Protein AF-A0A2T2RHN7-F1 (afdb_monomer_lite)

Sequence (686 aa):
KSFTDGSIGSGTALGAPLGEVAAAGGLAVEGGALVAHDAHRVPLAAGSPGAQRGWSALLAAQHYRLCHWRIGDAVVNYRRFLAVDELAAVRVERPEVFDHVMGLVAGLVAEGVADGLRVDHIDGLAEPGAFCARLRHAVGDGAWLLAEKILTADEAWPQGWPVAGGTGYDFLADALGLFVDPGAEGVFTELAREAHAWPADPSTLAHGAKREVVDTLLAADRDRVARALHRACAGDLAAADVTVDQTRAMVRETIAAVGVYRAYAVPGQPCPPVSARRIDAAVAAAAARVAAVPEGAWRVLAACLRGVVALAEVGAEPERFGQAPATFHERNAQRARHQPAGMLTTSTHDTKRGEDVRLRIAALTEMPRAWADAVRRWGAAHASLVTSTSAGPAPDPATQHLIYQTLVGVWAPRPVCATRESLTHRVGAYLVKATREAGWRTTHAQPDAAFEAGVTGFAAALLADDAFVAELDAIAGRANEVAMVASLAQVVLRSLSPGVPDTYQGCDGWEDSLVDPDNRRPVDLDHAAVELAAAEATDVARLLATRGDGRIKRRVLAQCLRARQAWRACAGADAGYTPLAVSGDWADHVVAFARTAPDGDALVVLAARLPGRIMGADAAHDPGELGPPVGTTWGDTTVAVPEAMRGRQWTDCLGGPGAPAAAHWALCDVLATLPVALLAAKGRTP

pLDDT: mean 87.09, std 13.52, range [24.47, 98.62]

Structure (mmCIF, N/CA/C/O backbone):
data_AF-A0A2T2RHN7-F1
#
_entry.id   AF-A0A2T2RHN7-F1
#
loop_
_atom_site.group_PDB
_atom_site.id
_atom_site.type_symbol
_atom_site.label_atom_id
_atom_site.label_alt_id
_atom_site.label_comp_id
_atom_site.label_asym_id
_atom_site.label_entity_id
_atom_site.label_seq_id
_atom_site.pdbx_PDB_ins_code
_atom_site.Cartn_x
_atom_site.Cartn_y
_atom_site.Cartn_z
_atom_site.occupancy
_atom_site.B_iso_or_equiv
_atom_site.auth_seq_id
_atom_site.auth_comp_id
_atom_site.auth_asym_id
_atom_site.auth_atom_id
_atom_site.pdbx_PDB_model_num
ATOM 1 N N . LYS A 1 1 ? 14.769 -17.541 -4.428 1.00 27.41 1 LYS A N 1
ATOM 2 C CA . LYS A 1 1 ? 16.027 -17.291 -5.174 1.00 27.41 1 LYS A CA 1
ATOM 3 C C . LYS A 1 1 ? 16.385 -15.831 -4.936 1.00 27.41 1 LYS A C 1
ATOM 5 O O . LYS A 1 1 ? 15.621 -14.983 -5.371 1.00 27.41 1 LYS A O 1
ATOM 10 N N . SER A 1 2 ? 17.394 -15.560 -4.107 1.00 24.47 2 SER A N 1
ATOM 11 C CA . SER A 1 2 ? 17.743 -14.205 -3.669 1.00 24.47 2 SER A CA 1
ATOM 12 C C . SER A 1 2 ? 18.554 -13.483 -4.744 1.00 24.47 2 SER A C 1
ATOM 14 O O . SER A 1 2 ? 19.575 -13.990 -5.196 1.00 24.47 2 SER A O 1
ATOM 16 N N . PHE A 1 3 ? 18.078 -12.304 -5.132 1.00 29.97 3 PHE A N 1
ATOM 17 C CA . PHE A 1 3 ? 18.826 -11.287 -5.863 1.00 29.97 3 PHE A CA 1
ATOM 18 C C . PHE A 1 3 ? 19.489 -10.391 -4.808 1.00 29.97 3 PHE A C 1
ATOM 20 O O . PHE A 1 3 ? 18.876 -9.437 -4.337 1.00 29.97 3 PHE A O 1
ATOM 27 N N . THR A 1 4 ? 20.671 -10.767 -4.318 1.00 30.03 4 THR A N 1
ATOM 28 C CA . THR A 1 4 ? 21.354 -10.034 -3.229 1.00 30.03 4 THR A CA 1
ATOM 29 C C . THR A 1 4 ? 22.835 -9.776 -3.480 1.00 30.03 4 THR A C 1
ATOM 31 O O . THR A 1 4 ? 23.476 -9.168 -2.629 1.00 30.03 4 THR A O 1
ATOM 34 N N . ASP A 1 5 ? 23.393 -10.153 -4.629 1.00 24.88 5 ASP A N 1
ATOM 35 C CA . ASP A 1 5 ? 24.669 -9.606 -5.076 1.00 24.88 5 ASP A CA 1
ATOM 36 C C . ASP A 1 5 ? 24.425 -8.589 -6.195 1.00 24.88 5 ASP A C 1
ATOM 38 O O . ASP A 1 5 ? 23.710 -8.819 -7.163 1.00 24.88 5 ASP A O 1
ATOM 42 N N . GLY A 1 6 ? 24.961 -7.384 -6.021 1.00 31.03 6 GLY A N 1
ATOM 43 C CA . GLY A 1 6 ? 24.786 -6.242 -6.918 1.00 31.03 6 GLY A CA 1
ATOM 44 C C . GLY A 1 6 ? 25.475 -6.386 -8.279 1.00 31.03 6 GLY A C 1
ATOM 45 O O . GLY A 1 6 ? 26.016 -5.408 -8.785 1.00 31.03 6 GLY A O 1
ATOM 46 N N . SER A 1 7 ? 25.450 -7.571 -8.886 1.00 27.70 7 SER A N 1
ATOM 47 C CA . SER A 1 7 ? 25.760 -7.802 -10.292 1.00 27.70 7 SER A CA 1
ATOM 48 C C . SER A 1 7 ? 24.491 -8.273 -10.996 1.00 27.70 7 SER A C 1
ATOM 50 O O . SER A 1 7 ? 24.246 -9.469 -11.125 1.00 27.70 7 SER A O 1
ATOM 52 N N . ILE A 1 8 ? 23.672 -7.331 -11.472 1.00 31.48 8 ILE A N 1
ATOM 53 C CA . ILE A 1 8 ? 22.600 -7.645 -12.424 1.00 31.48 8 ILE A CA 1
ATOM 54 C C . ILE A 1 8 ? 23.274 -7.936 -13.772 1.00 31.48 8 ILE A C 1
ATOM 56 O O . ILE A 1 8 ? 23.379 -7.080 -14.646 1.00 31.48 8 ILE A O 1
ATOM 60 N N . GLY A 1 9 ? 23.820 -9.141 -13.908 1.00 31.50 9 GLY A N 1
ATOM 61 C CA . GLY A 1 9 ? 24.042 -9.759 -15.203 1.00 31.50 9 GLY A CA 1
ATOM 62 C C . GLY A 1 9 ? 22.750 -10.464 -15.574 1.00 31.50 9 GLY A C 1
ATOM 63 O O . GLY A 1 9 ? 22.471 -11.525 -15.025 1.00 31.50 9 GLY A O 1
ATOM 64 N N . SER A 1 10 ? 21.968 -9.862 -16.473 1.00 38.91 10 SER A N 1
ATOM 65 C CA . SER A 1 10 ? 20.797 -10.481 -17.106 1.00 38.91 10 SER A CA 1
ATOM 66 C C . SER A 1 10 ? 21.092 -11.953 -17.428 1.00 38.91 10 SER A C 1
ATOM 68 O O . SER A 1 10 ? 21.992 -12.245 -18.214 1.00 38.91 10 SER A O 1
ATOM 70 N N . GLY A 1 11 ? 20.373 -12.896 -16.837 1.00 43.19 11 GLY A N 1
ATOM 71 C CA . GLY A 1 11 ? 20.718 -14.317 -16.746 1.00 43.19 11 GLY A CA 1
ATOM 72 C C . GLY A 1 11 ? 20.673 -15.122 -18.047 1.00 43.19 11 GLY A C 1
ATOM 73 O O . GLY A 1 11 ? 20.657 -16.349 -18.003 1.00 43.19 11 GLY A O 1
ATOM 74 N N . THR A 1 12 ? 20.709 -14.474 -19.208 1.00 52.44 12 THR A N 1
ATOM 75 C CA . THR A 1 12 ? 21.043 -15.094 -20.504 1.00 52.44 12 THR A CA 1
ATOM 76 C C . THR A 1 12 ? 21.894 -14.199 -21.411 1.00 52.44 12 THR A C 1
ATOM 78 O O . THR A 1 12 ? 22.270 -14.612 -22.512 1.00 52.44 12 THR A O 1
ATOM 81 N N . ALA A 1 13 ? 22.221 -12.987 -20.965 1.00 63.62 13 ALA A N 1
ATOM 82 C CA . ALA A 1 13 ? 22.939 -12.000 -21.744 1.00 63.62 13 ALA A CA 1
ATOM 83 C C . ALA A 1 13 ? 24.313 -11.707 -21.131 1.00 63.62 13 ALA A C 1
ATOM 85 O O . ALA A 1 13 ? 24.533 -11.744 -19.926 1.00 63.62 13 ALA A O 1
ATOM 86 N N . LEU A 1 14 ? 25.265 -11.441 -22.012 1.00 77.44 14 LEU A N 1
ATOM 87 C CA . LEU A 1 14 ? 26.664 -11.243 -21.683 1.00 77.44 14 LEU A CA 1
ATOM 88 C C . LEU A 1 14 ? 26.864 -9.876 -21.028 1.00 77.44 14 LEU A C 1
ATOM 90 O O . LEU A 1 14 ? 26.251 -8.899 -21.458 1.00 77.44 14 LEU A O 1
ATOM 94 N N . GLY A 1 15 ? 27.788 -9.791 -20.067 1.00 79.88 15 GLY A N 1
ATOM 95 C CA . GLY A 1 15 ? 28.214 -8.530 -19.442 1.00 79.88 15 GLY A CA 1
ATOM 96 C C . GLY A 1 15 ? 28.966 -7.577 -20.384 1.00 79.88 15 GLY A C 1
ATOM 97 O O . GLY A 1 15 ? 29.094 -6.395 -20.084 1.00 79.88 15 GLY A O 1
ATOM 98 N N . ALA A 1 16 ? 29.428 -8.081 -21.532 1.00 83.19 16 ALA A N 1
ATOM 99 C CA . ALA A 1 16 ? 30.136 -7.330 -22.564 1.00 83.19 16 ALA A CA 1
ATOM 100 C C . ALA A 1 16 ? 29.683 -7.770 -23.972 1.00 83.19 16 ALA A C 1
ATOM 102 O O . ALA A 1 16 ? 29.063 -8.831 -24.126 1.00 83.19 16 ALA A O 1
ATOM 103 N N . PRO A 1 17 ? 29.981 -6.991 -25.027 1.00 87.94 17 PRO A N 1
ATOM 104 C CA . PRO A 1 17 ? 29.770 -7.405 -26.410 1.00 87.94 17 PRO A CA 1
ATOM 105 C C . PRO A 1 17 ? 30.347 -8.793 -26.711 1.00 87.94 17 PRO A C 1
ATOM 107 O O . PRO A 1 17 ? 31.482 -9.103 -26.369 1.00 87.94 17 PRO A O 1
ATOM 110 N N . LEU A 1 18 ? 29.577 -9.628 -27.416 1.00 85.44 18 LEU A N 1
ATOM 111 C CA . LEU A 1 18 ? 29.946 -11.017 -27.736 1.00 85.44 18 LEU A CA 1
ATOM 112 C C . LEU A 1 18 ? 31.325 -11.144 -28.403 1.00 85.44 18 LEU A C 1
ATOM 114 O O . LEU A 1 18 ? 32.057 -12.089 -28.124 1.00 85.44 18 LEU A O 1
ATOM 118 N N . GLY A 1 19 ? 31.683 -10.190 -29.268 1.00 86.56 19 GLY A N 1
ATOM 119 C CA . GLY A 1 19 ? 33.002 -10.150 -29.900 1.00 86.56 19 GLY A CA 1
ATOM 120 C C . GLY A 1 19 ? 34.138 -9.935 -28.897 1.00 86.56 19 GLY A C 1
ATOM 121 O O . GLY A 1 19 ? 35.175 -10.578 -29.015 1.00 86.56 19 GLY A O 1
ATOM 122 N N . GLU A 1 20 ? 33.923 -9.094 -27.884 1.00 88.88 20 GLU A N 1
ATOM 123 C CA . GLU A 1 20 ? 34.889 -8.843 -26.808 1.00 88.88 20 GLU A CA 1
ATOM 124 C C . GLU A 1 20 ? 35.004 -10.051 -25.879 1.00 88.88 20 GLU A C 1
ATOM 126 O O . GLU A 1 20 ? 36.113 -10.475 -25.570 1.00 88.88 20 GLU A O 1
ATOM 131 N N . VAL A 1 21 ? 33.876 -10.673 -25.515 1.00 87.00 21 VAL A N 1
ATOM 132 C CA . VAL A 1 21 ? 33.865 -11.913 -24.719 1.00 87.00 21 VAL A CA 1
ATOM 133 C C . VAL A 1 21 ? 34.645 -13.020 -25.429 1.00 87.00 21 VAL A C 1
ATOM 135 O O . VAL A 1 21 ? 35.481 -13.680 -24.817 1.00 87.00 21 VAL A O 1
ATOM 138 N N . ALA A 1 22 ? 34.418 -13.202 -26.732 1.00 85.75 22 ALA A N 1
ATOM 139 C CA . ALA A 1 22 ? 35.148 -14.184 -27.526 1.00 85.75 22 ALA A CA 1
ATOM 140 C C . ALA A 1 22 ? 36.650 -13.855 -27.619 1.00 85.75 22 ALA A C 1
ATOM 142 O O . ALA A 1 22 ? 37.479 -14.752 -27.477 1.00 85.75 22 ALA A O 1
ATOM 143 N N . ALA A 1 23 ? 37.005 -12.582 -27.834 1.00 87.31 23 ALA A N 1
ATOM 144 C CA . ALA A 1 23 ? 38.395 -12.134 -27.929 1.00 87.31 23 ALA A CA 1
ATOM 145 C C . ALA A 1 23 ? 39.160 -12.276 -26.602 1.00 87.31 23 ALA A C 1
ATOM 147 O O . ALA A 1 23 ? 40.347 -12.589 -26.614 1.00 87.31 23 ALA A O 1
ATOM 148 N N . ALA A 1 24 ? 38.476 -12.104 -25.469 1.00 88.81 24 ALA A N 1
ATOM 149 C CA . ALA A 1 24 ? 39.029 -12.287 -24.130 1.00 88.81 24 ALA A CA 1
ATOM 150 C C . ALA A 1 24 ? 39.136 -13.765 -23.699 1.00 88.81 24 ALA A C 1
ATOM 152 O O . ALA A 1 24 ? 39.533 -14.044 -22.572 1.00 88.81 24 ALA A O 1
ATOM 153 N N . GLY A 1 25 ? 38.770 -14.721 -24.565 1.00 87.44 25 GLY A N 1
ATOM 154 C CA . GLY A 1 25 ? 38.774 -16.149 -24.232 1.00 87.44 25 GLY A CA 1
ATOM 155 C C . GLY A 1 25 ? 37.622 -16.581 -23.320 1.00 87.44 25 GLY A C 1
ATOM 156 O O . GLY A 1 25 ? 37.658 -17.675 -22.771 1.00 87.44 25 GLY A O 1
ATOM 157 N N . GLY A 1 26 ? 36.580 -15.758 -23.175 1.00 87.62 26 GLY A N 1
ATOM 158 C CA . GLY A 1 26 ? 35.429 -16.015 -22.306 1.00 87.62 26 GLY A CA 1
ATOM 159 C C . GLY A 1 26 ? 34.396 -16.997 -22.867 1.00 87.62 26 GLY A C 1
ATOM 160 O O . GLY A 1 26 ? 33.283 -17.045 -22.352 1.00 87.62 26 GLY A O 1
ATOM 161 N N . LEU A 1 27 ? 34.715 -17.746 -23.928 1.00 89.25 27 LEU A N 1
ATOM 162 C CA . LEU A 1 27 ? 33.855 -18.784 -24.503 1.00 89.25 27 LEU A CA 1
ATOM 163 C C . LEU A 1 27 ? 34.572 -20.137 -24.470 1.00 89.25 27 LEU A C 1
ATOM 165 O O . LEU A 1 27 ? 35.712 -20.250 -24.920 1.00 89.25 27 LEU A O 1
ATOM 169 N N . ALA A 1 28 ? 33.877 -21.174 -24.011 1.00 90.12 28 ALA A N 1
ATOM 170 C CA . ALA A 1 28 ? 34.359 -22.550 -23.987 1.00 90.12 28 ALA A CA 1
ATOM 171 C C . ALA A 1 28 ? 33.253 -23.537 -24.391 1.00 90.12 28 ALA A C 1
ATOM 173 O O . ALA A 1 28 ? 32.066 -23.211 -24.378 1.00 90.12 28 ALA A O 1
ATOM 174 N N . VAL A 1 29 ? 33.637 -24.757 -24.776 1.00 90.38 29 VAL A N 1
ATOM 175 C CA . VAL A 1 29 ? 32.699 -25.866 -25.011 1.00 90.38 29 VAL A CA 1
ATOM 176 C C . VAL A 1 29 ? 33.020 -26.992 -24.041 1.00 90.38 29 VAL A C 1
ATOM 178 O O . VAL A 1 29 ? 34.094 -27.584 -24.115 1.00 90.38 29 VAL A O 1
ATOM 181 N N . GLU A 1 30 ? 32.072 -27.314 -23.163 1.00 89.25 30 GLU A N 1
ATOM 182 C CA . GLU A 1 30 ? 32.260 -28.268 -22.070 1.00 89.25 30 GLU A CA 1
ATOM 183 C C . GLU A 1 30 ? 31.053 -29.198 -21.920 1.00 89.25 30 GLU A C 1
ATOM 185 O O . GLU A 1 30 ? 29.922 -28.770 -21.661 1.00 89.25 30 GLU A O 1
ATOM 190 N N . GLY A 1 31 ? 31.280 -30.507 -22.067 1.00 85.25 31 GLY A N 1
ATOM 191 C CA . GLY A 1 31 ? 30.244 -31.524 -21.852 1.00 85.25 31 GLY A CA 1
ATOM 192 C C . GLY A 1 31 ? 28.983 -31.308 -22.700 1.00 85.25 31 GLY A C 1
ATOM 193 O O . GLY A 1 31 ? 27.874 -31.397 -22.175 1.00 85.25 31 GLY A O 1
ATOM 194 N N . GLY A 1 32 ? 29.151 -30.953 -23.981 1.00 87.19 32 GLY A N 1
ATOM 195 C CA . GLY A 1 32 ? 28.043 -30.710 -24.917 1.00 87.19 32 GLY A CA 1
ATOM 196 C C . GLY A 1 32 ? 27.319 -29.369 -24.740 1.00 87.19 32 GLY A C 1
ATOM 197 O O . GLY A 1 32 ? 26.263 -29.168 -25.335 1.00 87.19 32 GLY A O 1
ATOM 198 N N . ALA A 1 33 ? 27.866 -28.454 -23.941 1.00 89.19 33 ALA A N 1
ATOM 199 C CA . ALA A 1 33 ? 27.324 -27.117 -23.734 1.00 89.19 33 ALA A CA 1
ATOM 200 C C . ALA A 1 33 ? 28.343 -26.045 -24.129 1.00 89.19 33 ALA A C 1
ATOM 202 O O . ALA A 1 33 ? 29.550 -26.248 -24.000 1.00 89.19 33 ALA A O 1
ATOM 203 N N . LEU A 1 34 ? 27.845 -24.900 -24.582 1.00 88.69 34 LEU A N 1
ATOM 204 C CA . LEU A 1 34 ? 28.612 -23.665 -24.643 1.00 88.69 34 LEU A CA 1
ATOM 205 C C . LEU A 1 34 ? 28.629 -23.042 -23.241 1.00 88.69 34 LEU A C 1
ATOM 207 O O . LEU A 1 34 ? 27.580 -22.910 -22.606 1.00 88.69 34 LEU A O 1
ATOM 211 N N . VAL A 1 35 ? 29.815 -22.653 -22.788 1.00 87.38 35 VAL A N 1
ATOM 212 C CA . VAL A 1 35 ? 30.050 -21.921 -21.543 1.00 87.38 35 VAL A CA 1
ATOM 213 C C . VAL A 1 35 ? 30.521 -20.519 -21.914 1.00 87.38 35 VAL A C 1
ATOM 215 O O . VAL A 1 35 ? 31.486 -20.378 -22.663 1.00 87.38 35 VAL A O 1
ATOM 218 N N . ALA A 1 36 ? 29.815 -19.491 -21.449 1.00 80.94 36 ALA A N 1
ATOM 219 C CA . ALA A 1 36 ? 30.141 -18.093 -21.719 1.00 80.94 36 ALA A CA 1
ATOM 220 C C . ALA A 1 36 ? 30.376 -17.344 -20.401 1.00 80.94 36 ALA A C 1
ATOM 222 O O . ALA A 1 36 ? 29.414 -16.953 -19.738 1.00 80.94 36 ALA A O 1
ATOM 223 N N . HIS A 1 37 ? 31.655 -17.173 -20.039 1.00 70.81 37 HIS A N 1
ATOM 224 C CA . HIS A 1 37 ? 32.140 -16.744 -18.717 1.00 70.81 37 HIS A CA 1
ATOM 225 C C . HIS A 1 37 ? 31.584 -17.624 -17.563 1.00 70.81 37 HIS A C 1
ATOM 227 O O . HIS A 1 37 ? 30.711 -18.458 -17.790 1.00 70.81 37 HIS A O 1
ATOM 233 N N . ASP A 1 38 ? 32.087 -17.483 -16.332 1.00 57.00 38 ASP A N 1
ATOM 234 C CA . ASP A 1 38 ? 31.909 -18.428 -15.197 1.00 57.00 38 ASP A CA 1
ATOM 235 C C . ASP A 1 38 ? 30.464 -18.812 -14.758 1.00 57.00 38 ASP A C 1
ATOM 237 O O . ASP A 1 38 ? 30.306 -19.525 -13.769 1.00 57.00 38 ASP A O 1
ATOM 241 N N . ALA A 1 39 ? 29.390 -18.391 -15.441 1.00 60.69 39 ALA A N 1
ATOM 242 C CA . ALA A 1 39 ? 28.012 -18.616 -14.982 1.00 60.69 39 ALA A CA 1
ATOM 243 C C . ALA A 1 39 ? 26.983 -19.059 -16.043 1.00 60.69 39 ALA A C 1
ATOM 245 O O . ALA A 1 39 ? 25.929 -19.576 -15.665 1.00 60.69 39 ALA A O 1
ATOM 246 N N . HIS A 1 40 ? 27.237 -18.918 -17.353 1.00 75.75 40 HIS A N 1
ATOM 247 C CA . HIS A 1 40 ? 26.228 -19.263 -18.369 1.00 75.75 40 HIS A CA 1
ATOM 248 C C . HIS A 1 40 ? 26.587 -20.540 -19.118 1.00 75.75 40 HIS A C 1
ATOM 250 O O . HIS A 1 40 ? 27.451 -20.541 -19.994 1.00 75.75 40 HIS A O 1
ATOM 256 N N . ARG A 1 41 ? 25.870 -21.624 -18.808 1.00 87.38 41 ARG A N 1
ATOM 257 C CA . ARG A 1 41 ? 25.989 -22.919 -19.485 1.00 87.38 41 ARG A CA 1
ATOM 258 C C . ARG A 1 41 ? 24.724 -23.210 -20.284 1.00 87.38 41 ARG A C 1
ATOM 260 O O . ARG A 1 41 ? 23.668 -23.454 -19.705 1.00 87.38 41 ARG A O 1
ATOM 267 N N . VAL A 1 42 ? 24.834 -23.210 -21.610 1.00 87.69 42 VAL A N 1
ATOM 268 C CA . VAL A 1 42 ? 23.704 -23.411 -22.533 1.00 87.69 42 VAL A CA 1
ATOM 269 C C . VAL A 1 42 ? 23.969 -24.589 -23.478 1.00 87.69 42 VAL A C 1
ATOM 271 O O . VAL A 1 42 ? 25.093 -24.753 -23.956 1.00 87.69 42 VAL A O 1
ATOM 274 N N . PRO A 1 43 ? 22.978 -25.466 -23.722 1.00 91.00 43 PRO A N 1
ATOM 275 C CA . PRO A 1 43 ? 23.187 -26.701 -24.478 1.00 91.00 43 PRO A CA 1
ATOM 276 C C . PRO A 1 43 ? 23.475 -26.413 -25.951 1.00 91.00 43 PRO A C 1
ATOM 278 O O . PRO A 1 43 ? 22.827 -25.555 -26.542 1.00 91.00 43 PRO A O 1
ATOM 281 N N . LEU A 1 44 ? 24.386 -27.168 -26.566 1.00 91.75 44 LEU A N 1
ATOM 282 C CA . LEU A 1 44 ? 24.601 -27.079 -28.009 1.00 91.75 44 LEU A CA 1
ATOM 283 C C . LEU A 1 44 ? 23.467 -27.759 -28.782 1.00 91.75 44 LEU A C 1
ATOM 285 O O . LEU A 1 44 ? 23.025 -28.854 -28.430 1.00 91.75 44 LEU A O 1
ATOM 289 N N . ALA A 1 45 ? 23.039 -27.141 -29.882 1.00 91.94 45 ALA A N 1
ATOM 290 C CA . ALA A 1 45 ? 22.121 -27.762 -30.827 1.00 91.94 45 ALA A CA 1
ATOM 291 C C . ALA A 1 45 ? 22.730 -29.050 -31.412 1.00 91.94 45 ALA A C 1
ATOM 293 O O . ALA A 1 45 ? 23.939 -29.128 -31.670 1.00 91.94 45 ALA A O 1
ATOM 294 N N . ALA A 1 46 ? 21.899 -30.065 -31.651 1.00 91.44 46 ALA A N 1
ATOM 295 C CA . ALA A 1 46 ? 22.350 -31.310 -32.264 1.00 91.44 46 ALA A CA 1
ATOM 296 C C . ALA A 1 46 ? 22.984 -31.035 -33.641 1.00 91.44 46 ALA A C 1
ATOM 298 O O . ALA A 1 46 ? 22.421 -30.311 -34.459 1.00 91.44 46 ALA A O 1
ATOM 299 N N . GLY A 1 47 ? 24.166 -31.602 -33.896 1.00 89.81 47 GLY A N 1
ATOM 300 C CA . GLY A 1 47 ? 24.903 -31.373 -35.146 1.00 89.81 47 GLY A CA 1
ATOM 301 C C . GLY A 1 47 ? 25.663 -30.042 -35.219 1.00 89.81 47 GLY A C 1
ATOM 302 O O . GLY A 1 47 ? 26.164 -29.699 -36.290 1.00 89.81 47 GLY A O 1
ATOM 303 N N . SER A 1 48 ? 25.782 -29.305 -34.108 1.00 90.88 48 SER A N 1
ATOM 304 C CA . SER A 1 48 ? 26.593 -28.084 -34.043 1.00 90.88 48 SER A CA 1
ATOM 305 C C . SER A 1 48 ? 28.029 -28.326 -34.534 1.00 90.88 48 SER A C 1
ATOM 307 O O . SER A 1 48 ? 28.653 -29.317 -34.139 1.00 90.88 48 SER A O 1
ATOM 309 N N . PRO A 1 49 ? 28.596 -27.433 -35.368 1.00 89.06 49 PRO A N 1
ATOM 310 C CA . PRO A 1 49 ? 29.992 -27.543 -35.770 1.00 89.06 49 PRO A CA 1
ATOM 311 C C . PRO A 1 49 ? 30.884 -27.332 -34.546 1.00 89.06 49 PRO A C 1
ATOM 313 O O . PRO A 1 49 ? 30.598 -26.475 -33.722 1.00 89.06 49 PRO A O 1
ATOM 316 N N . GLY A 1 50 ? 31.981 -28.077 -34.416 1.00 84.88 50 GLY A N 1
ATOM 317 C CA . GLY A 1 50 ? 32.888 -27.863 -33.285 1.00 84.88 50 GLY A CA 1
ATOM 318 C C . GLY A 1 50 ? 33.518 -26.461 -33.295 1.00 84.88 50 GLY A C 1
ATOM 319 O O . GLY A 1 50 ? 33.723 -25.877 -34.364 1.00 84.88 50 GLY A O 1
ATOM 320 N N . ALA A 1 51 ? 33.859 -25.940 -32.110 1.00 79.38 51 ALA A N 1
ATOM 321 C CA . ALA A 1 51 ? 34.415 -24.593 -31.922 1.00 79.38 51 ALA A CA 1
ATOM 322 C C . ALA A 1 51 ? 35.692 -24.325 -32.745 1.00 79.38 51 ALA A C 1
ATOM 324 O O . ALA A 1 51 ? 35.958 -23.185 -33.117 1.00 79.38 51 ALA A O 1
ATOM 325 N N . GLN A 1 52 ? 36.435 -25.371 -33.126 1.00 81.44 52 GLN A N 1
ATOM 326 C CA . GLN A 1 52 ? 37.586 -25.297 -34.033 1.00 81.44 52 GLN A CA 1
ATOM 327 C C . GLN A 1 52 ? 37.253 -24.749 -35.431 1.00 81.44 52 GLN A C 1
ATOM 329 O O . GLN A 1 52 ? 38.147 -24.299 -36.140 1.00 81.44 52 GLN A O 1
ATOM 334 N N . ARG A 1 53 ? 35.978 -24.778 -35.849 1.00 80.81 53 ARG A N 1
ATOM 335 C CA . ARG A 1 53 ? 35.505 -24.136 -37.091 1.00 80.81 53 ARG A CA 1
ATOM 336 C C . ARG A 1 53 ? 35.213 -22.638 -36.920 1.00 80.81 53 ARG A C 1
ATOM 338 O O . ARG A 1 53 ? 34.789 -21.992 -37.874 1.00 80.81 53 ARG A O 1
ATOM 345 N N . GLY A 1 54 ? 35.454 -22.095 -35.728 1.00 88.25 54 GLY A N 1
ATOM 346 C CA . GLY A 1 54 ? 35.258 -20.697 -35.365 1.00 88.25 54 GLY A CA 1
ATOM 347 C C . GLY A 1 54 ? 33.962 -20.455 -34.591 1.00 88.25 54 GLY A C 1
ATOM 348 O O . GLY A 1 54 ? 32.918 -21.049 -34.876 1.00 88.25 54 GLY A O 1
ATOM 349 N N . TRP A 1 55 ? 34.022 -19.519 -33.637 1.00 89.19 55 TRP A N 1
ATOM 350 C CA . TRP A 1 55 ? 32.886 -19.147 -32.786 1.00 89.19 55 TRP A CA 1
ATOM 351 C C . TRP A 1 55 ? 31.667 -18.695 -33.585 1.00 89.19 55 TRP A C 1
ATOM 353 O O . TRP A 1 55 ? 30.556 -19.103 -33.266 1.00 89.19 55 TRP A O 1
ATOM 363 N N . SER A 1 56 ? 31.854 -17.928 -34.661 1.00 89.25 56 SER A N 1
ATOM 364 C CA . SER A 1 56 ? 30.745 -17.450 -35.494 1.00 89.25 56 SER A CA 1
ATOM 365 C C . SER A 1 56 ? 29.927 -18.593 -36.102 1.00 89.25 56 SER A C 1
ATOM 367 O O . SER A 1 56 ? 28.702 -18.532 -36.096 1.00 89.25 56 SER A O 1
ATOM 369 N N . ALA A 1 57 ? 30.588 -19.649 -36.590 1.00 90.25 57 ALA A N 1
ATOM 370 C CA . ALA A 1 57 ? 29.910 -20.800 -37.185 1.00 90.25 57 ALA A CA 1
ATOM 371 C C . ALA A 1 57 ? 29.174 -21.635 -36.128 1.00 90.25 57 ALA A C 1
ATOM 373 O O . ALA A 1 57 ? 28.048 -22.067 -36.364 1.00 90.25 57 ALA A O 1
ATOM 374 N N . LEU A 1 58 ? 29.791 -21.833 -34.956 1.00 91.06 58 LEU A N 1
ATOM 375 C CA . LEU A 1 58 ? 29.152 -22.516 -33.832 1.00 91.06 58 LEU A CA 1
ATOM 376 C C . LEU A 1 58 ? 27.922 -21.744 -33.345 1.00 91.06 58 LEU A C 1
ATOM 378 O O . LEU A 1 58 ? 26.845 -22.322 -33.247 1.00 91.06 58 LEU A O 1
ATOM 382 N N . LEU A 1 59 ? 28.062 -20.445 -33.078 1.00 89.00 59 LEU A N 1
ATOM 383 C CA . LEU A 1 59 ? 26.995 -19.599 -32.537 1.00 89.00 59 LEU A CA 1
ATOM 384 C C . LEU A 1 59 ? 25.831 -19.431 -33.523 1.00 89.00 59 LEU A C 1
ATOM 386 O O . LEU A 1 59 ? 24.679 -19.456 -33.103 1.00 89.00 59 LEU A O 1
ATOM 390 N N . ALA A 1 60 ? 26.106 -19.331 -34.828 1.00 89.56 60 ALA A N 1
ATOM 391 C CA . ALA A 1 60 ? 25.066 -19.259 -35.858 1.00 89.56 60 ALA A CA 1
ATOM 392 C C . ALA A 1 60 ? 24.246 -20.556 -35.999 1.00 89.56 60 ALA A C 1
ATOM 394 O O . ALA A 1 60 ? 23.133 -20.514 -36.518 1.00 89.56 60 ALA A O 1
ATOM 395 N N . ALA A 1 61 ? 24.776 -21.696 -35.547 1.00 91.69 61 ALA A N 1
ATOM 396 C CA . ALA A 1 61 ? 24.077 -22.980 -35.572 1.00 91.69 61 ALA A CA 1
ATOM 397 C C . ALA A 1 61 ? 23.149 -23.201 -34.361 1.00 91.69 61 ALA A C 1
ATOM 399 O O . ALA A 1 61 ? 22.451 -24.213 -34.309 1.00 91.69 61 ALA A O 1
ATOM 400 N N . GLN A 1 62 ? 23.147 -22.296 -33.377 1.00 91.00 62 GLN A N 1
ATOM 401 C CA . GLN A 1 62 ? 22.366 -22.461 -32.152 1.00 91.00 62 GLN A CA 1
ATOM 402 C C . GLN A 1 62 ? 20.916 -21.993 -32.316 1.00 91.00 62 GLN A C 1
ATOM 404 O O . GLN A 1 62 ? 20.611 -21.081 -33.081 1.00 91.00 62 GLN A O 1
ATOM 409 N N . HIS A 1 63 ? 20.011 -22.594 -31.539 1.00 91.31 63 HIS A N 1
ATOM 410 C CA . HIS A 1 63 ? 18.607 -22.163 -31.452 1.00 91.31 63 HIS A CA 1
ATOM 411 C C . HIS A 1 63 ? 18.405 -20.921 -30.569 1.00 91.31 63 HIS A C 1
ATOM 413 O O . HIS A 1 63 ? 17.312 -20.359 -30.528 1.00 91.31 63 HIS A O 1
ATOM 419 N N . TYR A 1 64 ? 19.449 -20.503 -29.857 1.00 88.56 64 TYR A N 1
ATOM 420 C CA . TYR A 1 64 ? 19.493 -19.302 -29.035 1.00 88.56 64 TYR A CA 1
ATOM 421 C C . TYR A 1 64 ? 20.536 -18.334 -29.591 1.00 88.56 64 TYR A C 1
ATOM 423 O O . TYR A 1 64 ? 21.452 -18.720 -30.317 1.00 88.56 64 TYR A O 1
ATOM 431 N N . ARG A 1 65 ? 20.425 -17.066 -29.201 1.00 86.75 65 ARG A N 1
ATOM 432 C CA . ARG A 1 65 ? 21.421 -16.041 -29.502 1.00 86.75 65 ARG A CA 1
ATOM 433 C C . ARG A 1 65 ? 21.916 -15.441 -28.197 1.00 86.75 65 ARG A C 1
ATOM 435 O O . ARG A 1 65 ? 21.135 -14.823 -27.486 1.00 86.75 65 ARG A O 1
ATOM 442 N N . LEU A 1 66 ? 23.213 -15.573 -27.931 1.00 85.12 66 LEU A N 1
ATOM 443 C CA . LEU A 1 66 ? 23.856 -14.787 -26.883 1.00 85.12 66 LEU A CA 1
ATOM 444 C C . LEU A 1 66 ? 24.017 -13.346 -27.369 1.00 85.12 66 LEU A C 1
ATOM 446 O O . LEU A 1 66 ? 24.467 -13.097 -28.492 1.00 85.12 66 LEU A O 1
ATOM 450 N N . CYS A 1 67 ? 23.653 -12.394 -26.525 1.00 83.44 67 CYS A N 1
ATOM 451 C CA . CYS A 1 67 ? 23.808 -10.975 -26.801 1.00 83.44 67 CYS A CA 1
ATOM 452 C C . CYS A 1 67 ? 24.299 -10.235 -25.565 1.00 83.44 67 CYS A C 1
ATOM 454 O O . CYS A 1 67 ? 24.152 -10.719 -24.451 1.00 83.44 67 CYS A O 1
ATOM 456 N N . HIS A 1 68 ? 24.879 -9.056 -25.771 1.00 85.62 68 HIS A N 1
ATOM 457 C CA . HIS A 1 68 ? 25.159 -8.125 -24.683 1.00 85.62 68 HIS A CA 1
ATOM 458 C C . HIS A 1 68 ? 23.840 -7.662 -24.061 1.00 85.62 68 HIS A C 1
ATOM 460 O O . HIS A 1 68 ? 22.908 -7.327 -24.795 1.00 85.62 68 HIS A O 1
ATOM 466 N N . TRP A 1 69 ? 23.772 -7.612 -22.734 1.00 80.38 69 TRP A N 1
ATOM 467 C CA . TRP A 1 69 ? 22.550 -7.263 -22.006 1.00 80.38 69 TRP A CA 1
ATOM 468 C C . TRP A 1 69 ? 21.940 -5.921 -22.435 1.00 80.38 69 TRP A C 1
ATOM 470 O O . TRP A 1 69 ? 20.727 -5.812 -22.568 1.00 80.38 69 TRP A O 1
ATOM 480 N N . ARG A 1 70 ? 22.765 -4.932 -22.811 1.00 79.75 70 ARG A N 1
ATOM 481 C CA . ARG A 1 70 ? 22.285 -3.614 -23.271 1.00 79.75 70 ARG A CA 1
ATOM 482 C C . ARG A 1 70 ? 21.473 -3.629 -24.566 1.00 79.75 70 ARG A C 1
ATOM 484 O O . ARG A 1 70 ? 20.842 -2.628 -24.883 1.00 79.75 70 ARG A O 1
ATOM 491 N N . ILE A 1 71 ? 21.521 -4.711 -25.345 1.00 81.69 71 ILE A N 1
ATOM 492 C CA . ILE A 1 71 ? 20.650 -4.865 -26.519 1.00 81.69 71 ILE A CA 1
ATOM 493 C C . ILE A 1 71 ? 19.464 -5.800 -26.254 1.00 81.69 71 ILE A C 1
ATOM 495 O O . ILE A 1 71 ? 18.632 -5.952 -27.146 1.00 81.69 71 ILE A O 1
ATOM 499 N N . GLY A 1 72 ? 19.379 -6.403 -25.061 1.00 78.44 72 GLY A N 1
ATOM 500 C CA . GLY A 1 72 ? 18.369 -7.391 -24.667 1.00 78.44 72 GLY A CA 1
ATOM 501 C C . GLY A 1 72 ? 16.944 -6.892 -24.886 1.00 78.44 72 GLY A C 1
ATOM 502 O O . GLY A 1 72 ? 16.206 -7.499 -25.662 1.00 78.44 72 GLY A O 1
ATOM 503 N N . ASP A 1 73 ? 16.608 -5.722 -24.339 1.00 79.88 73 ASP A N 1
ATOM 504 C CA . ASP A 1 73 ? 15.267 -5.119 -24.444 1.00 79.88 73 ASP A CA 1
ATOM 505 C C . ASP A 1 73 ? 14.809 -4.843 -25.884 1.00 79.88 73 ASP A C 1
ATOM 507 O O . ASP A 1 73 ? 13.611 -4.780 -26.165 1.00 79.88 73 ASP A O 1
ATOM 511 N N . ALA A 1 74 ? 15.751 -4.711 -26.823 1.00 80.31 74 ALA A N 1
ATOM 512 C CA . ALA A 1 74 ? 15.463 -4.477 -28.235 1.00 80.31 74 ALA A CA 1
ATOM 513 C C . ALA A 1 74 ? 15.345 -5.770 -29.063 1.00 80.31 74 ALA A C 1
ATOM 515 O O . ALA A 1 74 ? 14.751 -5.750 -30.144 1.00 80.31 74 ALA A O 1
ATOM 516 N N . VAL A 1 75 ? 15.928 -6.884 -28.602 1.00 82.19 75 VAL A N 1
ATOM 517 C CA . VAL A 1 75 ? 16.078 -8.118 -29.404 1.00 82.19 75 VAL A CA 1
ATOM 518 C C . VAL A 1 75 ? 15.456 -9.362 -28.778 1.00 82.19 75 VAL A C 1
ATOM 520 O O . VAL A 1 75 ? 15.366 -10.387 -29.460 1.00 82.19 75 VAL A O 1
ATOM 523 N N . VAL A 1 76 ? 15.022 -9.295 -27.518 1.00 85.31 76 VAL A N 1
ATOM 524 C CA . VAL A 1 76 ? 14.333 -10.395 -26.841 1.00 85.31 76 VAL A CA 1
ATOM 525 C C . VAL A 1 76 ? 13.106 -10.835 -27.644 1.00 85.31 76 VAL A C 1
ATOM 527 O O . VAL A 1 76 ? 12.339 -10.028 -28.169 1.00 85.31 76 VAL A O 1
ATOM 530 N N . ASN A 1 77 ? 12.937 -12.148 -27.796 1.00 84.88 77 ASN A N 1
ATOM 531 C CA . ASN A 1 77 ? 11.896 -12.731 -28.647 1.00 84.88 77 ASN A CA 1
ATOM 532 C C . ASN A 1 77 ? 10.940 -13.676 -27.903 1.00 84.88 77 ASN A C 1
ATOM 534 O O . ASN A 1 77 ? 10.052 -14.258 -28.527 1.00 84.88 77 ASN A O 1
ATOM 538 N N . TYR A 1 78 ? 11.073 -13.790 -26.583 1.00 83.38 78 TYR A N 1
ATOM 539 C CA . TYR A 1 78 ? 10.112 -14.443 -25.698 1.00 83.38 78 TYR A CA 1
ATOM 540 C C . TYR A 1 78 ? 9.422 -13.398 -24.814 1.00 83.38 78 TYR A C 1
ATOM 542 O O . TYR A 1 78 ? 9.899 -12.278 -24.663 1.00 83.38 78 TYR A O 1
ATOM 550 N N . ARG A 1 79 ? 8.245 -13.733 -24.278 1.00 83.56 79 ARG A N 1
ATOM 551 C CA . ARG A 1 79 ? 7.547 -12.867 -23.318 1.00 83.56 79 ARG A CA 1
ATOM 552 C C . ARG A 1 79 ? 8.195 -13.032 -21.943 1.00 83.56 79 ARG A C 1
ATOM 554 O O . ARG A 1 79 ? 8.378 -14.169 -21.513 1.00 83.56 79 ARG A O 1
ATOM 561 N N . ARG A 1 80 ? 8.502 -11.921 -21.279 1.00 85.25 80 ARG A N 1
ATOM 562 C CA . ARG A 1 80 ? 9.096 -11.869 -19.935 1.00 85.25 80 ARG A CA 1
ATOM 563 C C . ARG A 1 80 ? 8.043 -11.545 -18.872 1.00 85.25 80 ARG A C 1
ATOM 565 O O . ARG A 1 80 ? 6.934 -11.127 -19.209 1.00 85.25 80 ARG A O 1
ATOM 572 N N . PHE A 1 81 ? 8.395 -11.732 -17.604 1.00 84.50 81 PHE A N 1
ATOM 573 C CA . PHE A 1 81 ? 7.755 -11.027 -16.494 1.00 84.50 81 PHE A CA 1
ATOM 574 C C . PHE A 1 81 ? 8.367 -9.623 -16.399 1.00 84.50 81 PHE A C 1
ATOM 576 O O . PHE A 1 81 ? 9.563 -9.493 -16.134 1.00 84.50 81 PHE A O 1
ATOM 583 N N . LEU A 1 82 ? 7.566 -8.584 -16.661 1.00 85.12 82 LEU A N 1
ATOM 584 C CA . LEU A 1 82 ? 8.046 -7.202 -16.812 1.00 85.12 82 LEU A CA 1
ATOM 585 C C . LEU A 1 82 ? 9.242 -7.140 -17.791 1.00 85.12 82 LEU A C 1
ATOM 587 O O . LEU A 1 82 ? 9.151 -7.655 -18.907 1.00 85.12 82 LEU A O 1
ATOM 591 N N . ALA A 1 83 ? 10.363 -6.555 -17.363 1.00 79.94 83 ALA A N 1
ATOM 592 C CA . ALA A 1 83 ? 11.626 -6.495 -18.100 1.00 79.94 83 ALA A CA 1
ATOM 593 C C . ALA A 1 83 ? 12.716 -7.421 -17.510 1.00 79.94 83 ALA A C 1
ATOM 595 O O . ALA A 1 83 ? 13.903 -7.162 -17.674 1.00 79.94 83 ALA A O 1
ATOM 596 N N . VAL A 1 84 ? 12.329 -8.492 -16.802 1.00 82.31 84 VAL A N 1
ATOM 597 C CA . VAL A 1 84 ? 13.268 -9.436 -16.170 1.00 82.31 84 VAL A CA 1
ATOM 598 C C . VAL A 1 84 ? 13.598 -10.578 -17.136 1.00 82.31 84 VAL A C 1
ATOM 600 O O . VAL A 1 84 ? 12.771 -11.462 -17.378 1.00 82.31 84 VAL A O 1
ATOM 603 N N . ASP A 1 85 ? 14.809 -10.567 -17.695 1.00 80.38 85 ASP A N 1
ATOM 604 C CA . ASP A 1 85 ? 15.262 -11.533 -18.711 1.00 80.38 85 ASP A CA 1
ATOM 605 C C . ASP A 1 85 ? 15.299 -12.983 -18.195 1.00 80.38 85 ASP A C 1
ATOM 607 O O . ASP A 1 85 ? 15.121 -13.939 -18.944 1.00 80.38 85 ASP A O 1
ATOM 611 N N . GLU A 1 86 ? 15.481 -13.191 -16.897 1.00 81.00 86 GLU A N 1
ATOM 612 C CA . GLU A 1 86 ? 15.554 -14.519 -16.283 1.00 81.00 86 GLU A CA 1
ATOM 613 C C . GLU A 1 86 ? 14.188 -15.196 -16.130 1.00 81.00 86 GLU A C 1
ATOM 615 O O . GLU A 1 86 ? 14.116 -16.387 -15.812 1.00 81.00 86 GLU A O 1
ATOM 620 N N . LEU A 1 87 ? 13.096 -14.457 -16.342 1.00 87.50 87 LEU A N 1
ATOM 621 C CA . LEU A 1 87 ? 11.730 -14.910 -16.099 1.00 87.50 87 LEU A CA 1
ATOM 622 C C . LEU A 1 87 ? 10.945 -15.012 -17.410 1.00 87.50 87 LEU A C 1
ATOM 624 O O . LEU A 1 87 ? 10.160 -14.135 -17.770 1.00 87.50 87 LEU A O 1
ATOM 628 N N . ALA A 1 88 ? 11.129 -16.125 -18.123 1.00 89.00 88 ALA A N 1
ATOM 629 C CA . ALA A 1 88 ? 10.354 -16.441 -19.320 1.00 89.00 88 ALA A CA 1
ATOM 630 C C . ALA A 1 88 ? 8.910 -16.855 -18.973 1.00 89.00 88 ALA A C 1
ATOM 632 O O . ALA A 1 88 ? 8.675 -17.765 -18.177 1.00 89.00 88 ALA A O 1
ATOM 633 N N . ALA A 1 89 ? 7.929 -16.214 -19.610 1.00 87.12 89 ALA A N 1
ATOM 634 C CA . ALA A 1 89 ? 6.516 -16.480 -19.375 1.00 87.12 89 ALA A CA 1
ATOM 635 C C . ALA A 1 89 ? 6.092 -17.866 -19.890 1.00 87.12 89 ALA A C 1
ATOM 637 O O . ALA A 1 89 ? 6.427 -18.274 -21.004 1.00 87.12 89 ALA A O 1
ATOM 638 N N . VAL A 1 90 ? 5.254 -18.547 -19.109 1.00 92.56 90 VAL A N 1
ATOM 639 C CA . VAL A 1 90 ? 4.701 -19.865 -19.446 1.00 92.56 90 VAL A CA 1
ATOM 640 C C . VAL A 1 90 ? 3.316 -19.721 -20.084 1.00 92.56 90 VAL A C 1
ATOM 642 O O . VAL A 1 90 ? 2.516 -18.865 -19.703 1.00 92.56 90 VAL A O 1
ATOM 645 N N . ARG A 1 91 ? 3.023 -20.567 -21.077 1.00 89.44 91 ARG A N 1
ATOM 646 C CA . ARG A 1 91 ? 1.749 -20.590 -21.814 1.00 89.44 91 ARG A CA 1
ATOM 647 C C . ARG A 1 91 ? 0.682 -21.440 -21.116 1.00 89.44 91 ARG A C 1
ATOM 649 O O . ARG A 1 91 ? 0.231 -22.447 -21.661 1.00 89.44 91 ARG A O 1
ATOM 656 N N . VAL A 1 92 ? 0.319 -21.058 -19.892 1.00 93.00 92 VAL A N 1
ATOM 657 C CA . VAL A 1 92 ? -0.651 -21.788 -19.048 1.00 93.00 92 VAL A CA 1
ATOM 658 C C . VAL A 1 92 ? -2.085 -21.779 -19.595 1.00 93.00 92 VAL A C 1
ATOM 660 O O . VAL A 1 92 ? -2.942 -22.488 -19.080 1.00 93.00 92 VAL A O 1
ATOM 663 N N . GLU A 1 93 ? -2.375 -21.031 -20.664 1.00 88.00 93 GLU A N 1
ATOM 664 C CA . GLU A 1 93 ? -3.646 -21.146 -21.387 1.00 88.00 93 GLU A CA 1
ATOM 665 C C . GLU A 1 93 ? -3.810 -22.517 -22.080 1.00 88.00 93 GLU A C 1
ATOM 667 O O . GLU A 1 93 ? -4.934 -22.992 -22.287 1.00 88.00 93 GLU A O 1
ATOM 672 N N . ARG A 1 94 ? -2.696 -23.200 -22.385 1.00 93.81 94 ARG A N 1
ATOM 673 C CA . ARG A 1 94 ? -2.686 -24.562 -22.938 1.00 93.81 94 ARG A CA 1
ATOM 674 C C . ARG A 1 94 ? -2.983 -25.589 -21.833 1.00 93.81 94 ARG A C 1
ATOM 676 O O . ARG A 1 94 ? -2.240 -25.603 -20.850 1.00 93.81 94 ARG A O 1
ATOM 683 N N . PRO A 1 95 ? -4.024 -26.436 -21.963 1.00 94.81 95 PRO A N 1
ATOM 684 C CA . PRO A 1 95 ? -4.413 -27.393 -20.919 1.00 94.81 95 PRO A CA 1
ATOM 685 C C . PRO A 1 95 ? -3.265 -28.270 -20.408 1.00 94.81 95 PRO A C 1
ATOM 687 O O . PRO A 1 95 ? -3.022 -28.325 -19.213 1.00 94.81 95 PRO A O 1
ATOM 690 N N . GLU A 1 96 ? -2.471 -28.845 -21.304 1.00 97.19 96 GLU A N 1
ATOM 691 C CA . GLU A 1 96 ? -1.350 -29.720 -20.962 1.00 97.19 96 GLU A CA 1
ATOM 692 C C . GLU A 1 96 ? -0.228 -29.005 -20.191 1.00 97.19 96 GLU A C 1
ATOM 694 O O . GLU A 1 96 ? 0.472 -29.615 -19.385 1.00 97.19 96 GLU A O 1
ATOM 699 N N . VAL A 1 97 ? -0.056 -27.699 -20.422 1.00 97.31 97 VAL A N 1
ATOM 700 C CA . VAL A 1 97 ? 0.907 -26.877 -19.680 1.00 97.31 97 VAL A CA 1
ATOM 701 C C . VAL A 1 97 ? 0.343 -26.539 -18.305 1.00 97.31 97 VAL A C 1
ATOM 703 O O . VAL A 1 97 ? 1.070 -26.611 -17.319 1.00 97.31 97 VAL A O 1
ATOM 706 N N . PHE A 1 98 ? -0.946 -26.197 -18.235 1.00 97.62 98 PHE A N 1
ATOM 707 C CA . PHE A 1 98 ? -1.642 -25.964 -16.973 1.00 97.62 98 PHE A CA 1
ATOM 708 C C . PHE A 1 98 ? -1.566 -27.193 -16.065 1.00 97.62 98 PHE A C 1
ATOM 710 O O . PHE A 1 98 ? -1.121 -27.065 -14.930 1.00 97.62 98 PHE A O 1
ATOM 717 N N . ASP A 1 99 ? -1.924 -28.374 -16.572 1.00 96.62 99 ASP A N 1
ATOM 718 C CA . ASP A 1 99 ? -1.942 -29.617 -15.795 1.00 96.62 99 ASP A CA 1
ATOM 719 C C . ASP A 1 99 ? -0.550 -29.955 -15.248 1.00 96.62 99 ASP A C 1
ATOM 721 O O . ASP A 1 99 ? -0.405 -30.345 -14.090 1.00 96.62 99 ASP A O 1
ATOM 725 N N . HIS A 1 100 ? 0.498 -29.742 -16.050 1.00 97.12 100 HIS A N 1
ATOM 726 C CA . HIS A 1 100 ? 1.876 -29.960 -15.616 1.00 97.12 100 HIS A CA 1
ATOM 727 C C . HIS A 1 100 ? 2.317 -28.972 -14.527 1.00 97.12 100 HIS A C 1
ATOM 729 O O . HIS A 1 100 ? 2.914 -29.378 -13.532 1.00 97.12 100 HIS A O 1
ATOM 735 N N . VAL A 1 101 ? 2.029 -27.678 -14.705 1.00 95.19 101 VAL A N 1
ATOM 736 C CA . VAL A 1 101 ? 2.447 -26.621 -13.768 1.00 95.19 101 VAL A CA 1
ATOM 737 C C . VAL A 1 101 ? 1.642 -26.677 -12.467 1.00 95.19 101 VAL A C 1
ATOM 739 O O . VAL A 1 101 ? 2.207 -26.498 -11.390 1.00 95.19 101 VAL A O 1
ATOM 742 N N . MET A 1 102 ? 0.337 -26.942 -12.550 1.00 96.31 102 MET A N 1
ATOM 743 C CA . MET A 1 102 ? -0.577 -26.895 -11.409 1.00 96.31 102 MET A CA 1
ATOM 744 C C . MET A 1 102 ? -0.783 -28.244 -10.723 1.00 96.31 102 MET A C 1
ATOM 746 O O . MET A 1 102 ? -1.280 -28.251 -9.602 1.00 96.31 102 MET A O 1
ATOM 750 N N . GLY A 1 103 ? -0.387 -29.367 -11.331 1.00 96.00 103 GLY A N 1
ATOM 751 C CA . GLY A 1 103 ? -0.650 -30.707 -10.796 1.00 96.00 103 GLY A CA 1
ATOM 752 C C . GLY A 1 103 ? -0.142 -30.916 -9.367 1.00 96.00 103 GLY A C 1
ATOM 753 O O . GLY A 1 103 ? -0.893 -31.388 -8.517 1.00 96.00 103 GLY A O 1
ATOM 754 N N . LEU A 1 104 ? 1.094 -30.495 -9.068 1.00 96.50 104 LEU A N 1
ATOM 755 C CA . LEU A 1 104 ? 1.638 -30.562 -7.704 1.00 96.50 104 LEU A CA 1
ATOM 756 C C . LEU A 1 104 ? 0.850 -29.667 -6.738 1.00 96.50 104 LEU A C 1
ATOM 758 O O . LEU A 1 104 ? 0.477 -30.106 -5.657 1.00 96.50 104 LEU A O 1
ATOM 762 N N . VAL A 1 105 ? 0.587 -28.419 -7.128 1.00 95.50 105 VAL A N 1
ATOM 763 C CA . VAL A 1 105 ? -0.105 -27.435 -6.280 1.00 95.50 105 VAL A CA 1
ATOM 764 C C . VAL A 1 105 ? -1.531 -27.889 -5.964 1.00 95.50 105 VAL A C 1
ATOM 766 O O . VAL A 1 105 ? -1.962 -27.807 -4.818 1.00 95.50 105 VAL A O 1
ATOM 769 N N . ALA A 1 106 ? -2.247 -28.413 -6.958 1.00 95.44 106 ALA A N 1
ATOM 770 C CA . ALA A 1 106 ? -3.574 -28.985 -6.771 1.00 95.44 106 ALA A CA 1
ATOM 771 C C . ALA A 1 106 ? -3.534 -30.238 -5.883 1.00 95.44 106 ALA A C 1
ATOM 773 O O . ALA A 1 106 ? -4.391 -30.387 -5.016 1.00 95.44 106 ALA A O 1
ATOM 774 N N . GLY A 1 107 ? -2.511 -31.087 -6.039 1.00 96.69 107 GLY A N 1
ATOM 775 C CA . GLY A 1 107 ? -2.266 -32.230 -5.156 1.00 96.69 107 GLY A CA 1
ATOM 776 C C . GLY A 1 107 ? -2.109 -31.819 -3.690 1.00 96.69 107 GLY A C 1
ATOM 777 O O . GLY A 1 107 ? -2.774 -32.384 -2.830 1.00 96.69 107 GLY A O 1
ATOM 778 N N . LEU A 1 108 ? -1.331 -30.767 -3.409 1.00 97.12 108 LEU A N 1
ATOM 779 C CA . LEU A 1 108 ? -1.150 -30.248 -2.046 1.00 97.12 108 LEU A CA 1
ATOM 780 C C . LEU A 1 108 ? -2.464 -29.757 -1.416 1.00 97.12 108 LEU A C 1
ATOM 782 O O . LEU A 1 108 ? -2.682 -29.958 -0.222 1.00 97.12 108 LEU A O 1
ATOM 786 N N . VAL A 1 109 ? -3.355 -29.140 -2.199 1.00 97.31 109 VAL A N 1
ATOM 787 C CA . VAL A 1 109 ? -4.688 -28.746 -1.707 1.00 97.31 109 VAL A CA 1
ATOM 788 C C . VAL A 1 109 ? -5.568 -29.974 -1.467 1.00 97.31 109 VAL A C 1
ATOM 790 O O . VAL A 1 109 ? -6.211 -30.076 -0.427 1.00 97.31 109 VAL A O 1
ATOM 793 N N . ALA A 1 110 ? -5.563 -30.942 -2.388 1.00 95.75 110 ALA A N 1
ATOM 794 C CA . ALA A 1 110 ? -6.339 -32.175 -2.255 1.00 95.75 110 ALA A CA 1
ATOM 795 C C . ALA A 1 110 ? -5.910 -33.028 -1.045 1.00 95.75 110 ALA A C 1
ATOM 797 O O . ALA A 1 110 ? -6.746 -33.673 -0.416 1.00 95.75 110 ALA A O 1
ATOM 798 N N . GLU A 1 111 ? -4.622 -33.006 -0.698 1.00 97.00 111 GLU A N 1
ATOM 799 C CA . GLU A 1 111 ? -4.054 -33.669 0.483 1.00 97.00 111 GLU A CA 1
ATOM 800 C C . GLU A 1 111 ? -4.305 -32.900 1.795 1.00 97.00 111 GLU A C 1
ATOM 802 O O . GLU A 1 111 ? -3.977 -33.400 2.871 1.00 97.00 111 GLU A O 1
ATOM 807 N N . GLY A 1 112 ? -4.890 -31.698 1.733 1.00 96.31 112 GLY A N 1
ATOM 808 C CA . GLY A 1 112 ? -5.148 -30.855 2.903 1.00 96.31 112 GLY A CA 1
ATOM 809 C C . GLY A 1 112 ? -3.899 -30.175 3.472 1.00 96.31 112 GLY A C 1
ATOM 810 O O . GLY A 1 112 ? -3.914 -29.735 4.618 1.00 96.31 112 GLY A O 1
ATOM 811 N N . VAL A 1 113 ? -2.811 -30.083 2.696 1.00 97.81 113 VAL A N 1
ATOM 812 C CA . VAL A 1 113 ? -1.592 -29.349 3.088 1.00 97.81 113 VAL A CA 1
ATOM 813 C C . VAL A 1 113 ? -1.819 -27.834 3.028 1.00 97.81 113 VAL A C 1
ATOM 815 O O . VAL A 1 113 ? -1.196 -27.088 3.782 1.00 97.81 113 VAL A O 1
ATOM 818 N N . ALA A 1 114 ? -2.713 -27.372 2.150 1.00 96.50 114 ALA A N 1
ATOM 819 C CA . ALA A 1 114 ? -3.109 -25.972 2.035 1.00 96.50 114 ALA A CA 1
ATOM 820 C C . ALA A 1 114 ? -4.626 -25.834 1.840 1.00 96.50 114 ALA A C 1
ATOM 822 O O . ALA A 1 114 ? -5.207 -26.517 1.001 1.00 96.50 114 ALA A O 1
ATOM 823 N N . ASP A 1 115 ? -5.250 -24.890 2.550 1.00 96.31 115 ASP A N 1
ATOM 824 C CA . ASP A 1 115 ? -6.691 -24.594 2.441 1.00 96.31 115 ASP A CA 1
ATOM 825 C C . ASP A 1 115 ? -7.042 -23.678 1.252 1.00 96.31 115 ASP A C 1
ATOM 827 O O . ASP A 1 115 ? -8.210 -23.437 0.936 1.00 96.31 115 ASP A O 1
ATOM 831 N N . GLY A 1 116 ? -6.036 -23.103 0.594 1.00 96.44 116 GLY A N 1
ATOM 832 C CA . GLY A 1 116 ? -6.232 -22.079 -0.421 1.00 96.44 116 GLY A CA 1
ATOM 833 C C . GLY A 1 116 ? -4.952 -21.682 -1.142 1.00 96.44 116 GLY A C 1
ATOM 834 O O . GLY A 1 116 ? -3.856 -22.096 -0.767 1.00 96.44 116 GLY A O 1
ATOM 835 N N . LEU A 1 117 ? -5.098 -20.872 -2.191 1.00 97.62 117 LEU A N 1
ATOM 836 C CA . LEU A 1 117 ? -4.008 -20.422 -3.054 1.00 97.62 117 LEU A CA 1
ATOM 837 C C . LEU A 1 117 ? -4.117 -18.924 -3.340 1.00 97.62 117 LEU A C 1
ATOM 839 O O . LEU A 1 117 ? -5.195 -18.411 -3.640 1.00 97.62 117 LEU A O 1
ATOM 843 N N . ARG A 1 118 ? -2.970 -18.243 -3.350 1.00 97.50 118 ARG A N 1
ATOM 844 C CA . ARG A 1 118 ? -2.809 -16.881 -3.870 1.00 97.50 118 ARG A CA 1
ATOM 845 C C . ARG A 1 118 ? -2.098 -16.954 -5.216 1.00 97.50 118 ARG A C 1
ATOM 847 O O . ARG A 1 118 ? -0.946 -17.371 -5.283 1.00 97.50 118 ARG A O 1
ATOM 854 N N . VAL A 1 119 ? -2.783 -16.547 -6.281 1.00 96.62 119 VAL A N 1
ATOM 855 C CA . VAL A 1 119 ? -2.237 -16.510 -7.642 1.00 96.62 119 VAL A CA 1
ATOM 856 C C . VAL A 1 119 ? -1.426 -15.234 -7.822 1.00 96.62 119 VAL A C 1
ATOM 858 O O . VAL A 1 119 ? -1.966 -14.136 -7.708 1.00 96.62 119 VAL A O 1
ATOM 861 N N . ASP A 1 120 ? -0.138 -15.398 -8.095 1.00 95.12 120 ASP A N 1
ATOM 862 C CA . ASP A 1 120 ? 0.781 -14.318 -8.450 1.00 95.12 120 ASP A CA 1
ATOM 863 C C . ASP A 1 120 ? 0.491 -13.767 -9.850 1.00 95.12 120 ASP A C 1
ATOM 865 O O . ASP A 1 120 ? 0.175 -14.535 -10.763 1.00 95.12 120 ASP A O 1
ATOM 869 N N . HIS A 1 121 ? 0.589 -12.446 -10.006 1.00 91.44 121 HIS A N 1
ATOM 870 C CA . HIS A 1 121 ? 0.582 -11.740 -11.283 1.00 91.44 121 HIS A CA 1
ATOM 871 C C . HIS A 1 121 ? -0.481 -12.226 -12.288 1.00 91.44 121 HIS A C 1
ATOM 873 O O . HIS A 1 121 ? -0.195 -12.519 -13.456 1.00 91.44 121 HIS A O 1
ATOM 879 N N . ILE A 1 122 ? -1.747 -12.292 -11.854 1.00 92.19 122 ILE A N 1
ATOM 880 C CA . ILE A 1 122 ? -2.848 -12.819 -12.683 1.00 92.19 122 ILE A CA 1
ATOM 881 C C . ILE A 1 122 ? -2.989 -12.063 -14.016 1.00 92.19 122 ILE A C 1
ATOM 883 O O . ILE A 1 122 ? -3.341 -12.643 -15.046 1.00 92.19 122 ILE A O 1
ATOM 887 N N . ASP A 1 123 ? -2.658 -10.771 -14.018 1.00 88.25 123 ASP A N 1
ATOM 888 C CA . ASP A 1 123 ? -2.755 -9.902 -15.188 1.00 88.25 123 ASP A CA 1
ATOM 889 C C . ASP A 1 123 ? -1.683 -10.179 -16.252 1.00 88.25 123 ASP A C 1
ATOM 891 O O . ASP A 1 123 ? -1.853 -9.746 -17.396 1.00 88.25 123 ASP A O 1
ATOM 895 N N . GLY A 1 124 ? -0.651 -10.972 -15.944 1.00 84.19 124 GLY A N 1
ATOM 896 C CA . GLY A 1 124 ? 0.311 -11.479 -16.924 1.00 84.19 124 GLY A CA 1
ATOM 897 C C . GLY A 1 124 ? -0.216 -12.642 -17.772 1.00 84.19 124 GLY A C 1
ATOM 898 O O . GLY A 1 124 ? 0.377 -12.988 -18.800 1.00 84.19 124 GLY A O 1
ATOM 899 N N . LEU A 1 125 ? -1.337 -13.266 -17.397 1.00 88.25 125 LEU A N 1
ATOM 900 C CA . LEU A 1 125 ? -1.884 -14.415 -18.122 1.00 88.25 125 LEU A CA 1
ATOM 901 C C . LEU A 1 125 ? -2.596 -14.003 -19.416 1.00 88.25 125 LEU A C 1
ATOM 903 O O . LEU A 1 125 ? -3.180 -12.925 -19.514 1.00 88.25 125 LEU A O 1
ATOM 907 N N . ALA A 1 126 ? -2.581 -14.873 -20.429 1.00 83.50 126 ALA A N 1
ATOM 908 C CA . ALA A 1 126 ? -3.311 -14.616 -21.673 1.00 83.50 126 ALA A CA 1
ATOM 909 C C . ALA A 1 126 ? -4.832 -14.582 -21.425 1.00 83.50 126 ALA A C 1
ATOM 911 O O . ALA A 1 126 ? -5.500 -13.622 -21.806 1.00 83.50 126 ALA A O 1
ATOM 912 N N . GLU A 1 127 ? -5.346 -15.589 -20.708 1.00 85.19 127 GLU A N 1
ATOM 913 C CA . GLU A 1 127 ? -6.771 -15.772 -20.401 1.00 85.19 127 GLU A CA 1
ATOM 914 C C . GLU A 1 127 ? -6.991 -15.983 -18.887 1.00 85.19 127 GLU A C 1
ATOM 916 O O . GLU A 1 127 ? -7.238 -17.106 -18.440 1.00 85.19 127 GLU A O 1
ATOM 921 N N . PRO A 1 128 ? -6.894 -14.922 -18.061 1.00 89.25 128 PRO A N 1
ATOM 922 C CA . PRO A 1 128 ? -6.934 -15.050 -16.601 1.00 89.25 128 PRO A CA 1
ATOM 923 C C . PRO A 1 128 ? -8.253 -15.632 -16.073 1.00 89.25 128 PRO A C 1
ATOM 925 O O . PRO A 1 128 ? -8.240 -16.458 -15.168 1.00 89.25 128 PRO A O 1
ATOM 928 N N . GLY A 1 129 ? -9.395 -15.286 -16.680 1.00 89.69 129 GLY A N 1
ATOM 929 C CA . GLY A 1 129 ? -10.689 -15.858 -16.290 1.00 89.69 129 GLY A CA 1
ATOM 930 C C . GLY A 1 129 ? -10.762 -17.372 -16.518 1.00 89.69 129 GLY A C 1
ATOM 931 O O . GLY A 1 129 ? -11.212 -18.107 -15.639 1.00 89.69 129 GLY A O 1
ATOM 932 N N . ALA A 1 130 ? -10.258 -17.851 -17.661 1.00 90.75 130 ALA A N 1
ATOM 933 C CA . ALA A 1 130 ? -10.198 -19.280 -17.965 1.00 90.75 130 ALA A CA 1
ATOM 934 C C . ALA A 1 130 ? -9.210 -20.011 -17.046 1.00 90.75 130 ALA A C 1
ATOM 936 O O . ALA A 1 130 ? -9.511 -21.107 -16.575 1.00 90.75 130 ALA A O 1
ATOM 937 N N . PHE A 1 131 ? -8.065 -19.391 -16.744 1.00 95.19 131 PHE A N 1
ATOM 938 C CA . PHE A 1 131 ? -7.116 -19.908 -15.760 1.00 95.19 131 PHE A CA 1
ATOM 939 C C . PHE A 1 131 ? -7.770 -20.074 -14.383 1.00 95.19 131 PHE A C 1
ATOM 941 O O . PHE A 1 131 ? -7.718 -21.164 -13.819 1.00 95.19 131 PHE A O 1
ATOM 948 N N . CYS A 1 132 ? -8.452 -19.043 -13.873 1.00 95.75 132 CYS A N 1
ATOM 949 C CA . CYS A 1 132 ? -9.153 -19.106 -12.589 1.00 95.75 132 CYS A CA 1
ATOM 950 C C . CYS A 1 132 ? -10.226 -20.206 -12.571 1.00 95.75 132 CYS A C 1
ATOM 952 O O . CYS A 1 132 ? -10.352 -20.914 -11.576 1.00 95.75 132 CYS A O 1
ATOM 954 N N . ALA A 1 133 ? -10.972 -20.390 -13.667 1.00 95.75 133 ALA A N 1
ATOM 955 C CA . ALA A 1 133 ? -11.968 -21.457 -13.782 1.00 95.75 133 ALA A CA 1
ATOM 956 C C . ALA A 1 133 ? -11.346 -22.862 -13.751 1.00 95.75 133 ALA A C 1
ATOM 958 O O . ALA A 1 133 ? -11.834 -23.732 -13.029 1.00 95.75 133 ALA A O 1
ATOM 959 N N . ARG A 1 134 ? -10.242 -23.080 -14.478 1.00 96.69 134 ARG A N 1
ATOM 960 C CA . ARG A 1 134 ? -9.505 -24.354 -14.435 1.00 96.69 134 ARG A CA 1
ATOM 961 C C . ARG A 1 134 ? -8.893 -24.604 -13.062 1.00 96.69 134 ARG A C 1
ATOM 963 O O . ARG A 1 134 ? -8.974 -25.722 -12.566 1.00 96.69 134 ARG A O 1
ATOM 970 N N . LEU A 1 135 ? -8.346 -23.567 -12.427 1.00 97.19 135 LEU A N 1
ATOM 971 C CA . LEU A 1 135 ? -7.801 -23.665 -11.078 1.00 97.19 135 LEU A CA 1
ATOM 972 C C . LEU A 1 135 ? -8.881 -24.052 -10.072 1.00 97.19 135 LEU A C 1
ATOM 974 O O . LEU A 1 135 ? -8.689 -25.017 -9.343 1.00 97.19 135 LEU A O 1
ATOM 978 N N . ARG A 1 136 ? -10.036 -23.375 -10.092 1.00 97.06 136 ARG A N 1
ATOM 979 C CA . ARG A 1 136 ? -11.196 -23.731 -9.264 1.00 97.06 136 ARG A CA 1
ATOM 980 C C . ARG A 1 136 ? -11.593 -25.195 -9.440 1.00 97.06 136 ARG A C 1
ATOM 982 O O . ARG A 1 136 ? -11.794 -25.881 -8.446 1.00 97.06 136 ARG A O 1
ATOM 989 N N . HIS A 1 137 ? -11.667 -25.680 -10.679 1.00 96.25 137 HIS A N 1
ATOM 990 C CA . HIS A 1 137 ? -11.975 -27.085 -10.940 1.00 96.25 137 HIS A CA 1
ATOM 991 C C . HIS A 1 137 ? -10.914 -28.036 -10.363 1.00 96.25 137 HIS A C 1
ATOM 993 O O . HIS A 1 137 ? -11.268 -29.056 -9.782 1.00 96.25 137 HIS A O 1
ATOM 999 N N . ALA A 1 138 ? -9.630 -27.687 -10.484 1.00 96.44 138 ALA A N 1
ATOM 1000 C CA . ALA A 1 138 ? -8.523 -28.512 -10.009 1.00 96.44 138 ALA A CA 1
ATOM 1001 C C . ALA A 1 138 ? -8.424 -28.592 -8.475 1.00 96.44 138 ALA A C 1
ATOM 1003 O O . ALA A 1 138 ? -7.998 -29.620 -7.958 1.00 96.44 138 ALA A O 1
ATOM 1004 N N . VAL A 1 139 ? -8.803 -27.532 -7.750 1.00 96.88 139 VAL A N 1
ATOM 1005 C CA . VAL A 1 139 ? -8.661 -27.467 -6.280 1.00 96.88 139 VAL A CA 1
ATOM 1006 C C . VAL A 1 139 ? -9.973 -27.622 -5.503 1.00 96.88 139 VAL A C 1
ATOM 1008 O O . VAL A 1 139 ? -9.956 -27.721 -4.279 1.00 96.88 139 VAL A O 1
ATOM 1011 N N . GLY A 1 140 ? -11.114 -27.643 -6.196 1.00 95.19 140 GLY A N 1
ATOM 1012 C CA . GLY A 1 140 ? -12.446 -27.768 -5.603 1.00 95.19 140 GLY A CA 1
ATOM 1013 C C . GLY A 1 140 ? -13.033 -26.455 -5.071 1.00 95.19 140 GLY A C 1
ATOM 1014 O O . GLY A 1 140 ? -12.347 -25.445 -4.899 1.00 95.19 140 GLY A O 1
ATOM 1015 N N . ASP A 1 141 ? -14.341 -26.458 -4.796 1.00 92.25 141 ASP A N 1
ATOM 1016 C CA . ASP A 1 141 ? -15.100 -25.261 -4.389 1.00 92.25 141 ASP A CA 1
ATOM 1017 C C . ASP A 1 141 ? -14.768 -24.768 -2.973 1.00 92.25 141 ASP A C 1
ATOM 1019 O O . ASP A 1 141 ? -14.935 -23.586 -2.679 1.00 92.25 141 ASP A O 1
ATOM 1023 N N . GLY A 1 142 ? -14.251 -25.650 -2.112 1.00 92.31 142 GLY A N 1
ATOM 1024 C CA . GLY A 1 142 ? -13.867 -25.308 -0.740 1.00 92.31 142 GLY A CA 1
ATOM 1025 C C . GLY A 1 142 ? -12.576 -24.493 -0.628 1.00 92.31 142 GLY A C 1
ATOM 1026 O O . GLY A 1 142 ? -12.374 -23.828 0.384 1.00 92.31 142 GLY A O 1
ATOM 1027 N N . ALA A 1 143 ? -11.716 -24.508 -1.652 1.00 96.50 143 ALA A N 1
ATOM 1028 C CA . ALA A 1 143 ? -10.421 -23.840 -1.589 1.00 96.50 143 ALA A CA 1
ATOM 1029 C C . ALA A 1 143 ? -10.558 -22.306 -1.614 1.00 96.50 143 ALA A C 1
ATOM 1031 O O . ALA A 1 143 ? -11.243 -21.732 -2.474 1.00 96.50 143 ALA A O 1
ATOM 1032 N N . TRP A 1 144 ? -9.855 -21.613 -0.720 1.00 96.81 144 TRP A N 1
ATOM 1033 C CA . TRP A 1 144 ? -9.807 -20.151 -0.727 1.00 96.81 144 TRP A CA 1
ATOM 1034 C C . TRP A 1 144 ? -8.853 -19.654 -1.821 1.00 96.81 144 TRP A C 1
ATOM 1036 O O . TRP A 1 144 ? -7.639 -19.772 -1.699 1.00 96.81 144 TRP A O 1
ATOM 1046 N N . LEU A 1 145 ? -9.390 -19.128 -2.926 1.00 97.19 145 LEU A N 1
ATOM 1047 C CA . LEU A 1 145 ? -8.587 -18.662 -4.062 1.00 97.19 145 LEU A CA 1
ATOM 1048 C C . LEU A 1 145 ? -8.505 -17.141 -4.096 1.00 97.19 145 LEU A C 1
ATOM 1050 O O . LEU A 1 145 ? -9.533 -16.475 -4.126 1.00 97.19 145 LEU A O 1
ATOM 1054 N N . LEU A 1 146 ? -7.300 -16.597 -4.182 1.00 97.38 146 LEU A N 1
ATOM 1055 C CA . LEU A 1 146 ? -7.040 -15.168 -4.325 1.00 97.38 146 LEU A CA 1
ATOM 1056 C C . LEU A 1 146 ? -6.243 -14.903 -5.592 1.00 97.38 146 LEU A C 1
ATOM 1058 O O . LEU A 1 146 ? -5.467 -15.752 -6.030 1.00 97.38 146 LEU A O 1
ATOM 1062 N N . ALA A 1 147 ? -6.392 -13.709 -6.152 1.00 96.19 147 ALA A N 1
ATOM 1063 C CA . ALA A 1 147 ? -5.574 -13.258 -7.267 1.00 96.19 147 ALA A CA 1
ATOM 1064 C C . ALA A 1 147 ? -4.882 -11.946 -6.907 1.00 96.19 147 ALA A C 1
ATOM 1066 O O . ALA A 1 147 ? -5.537 -10.972 -6.540 1.00 96.19 147 ALA A O 1
ATOM 1067 N N . GLU A 1 148 ? -3.56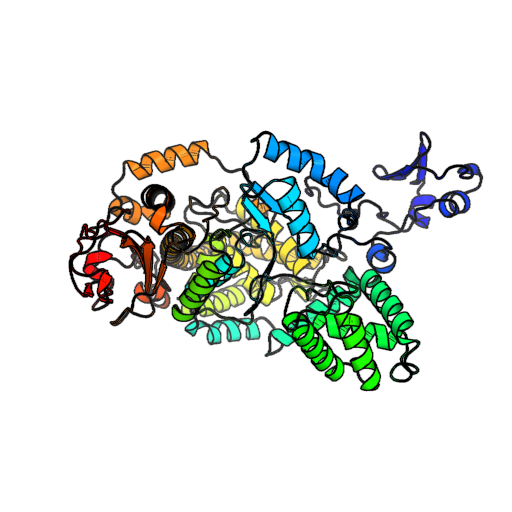0 -11.897 -7.023 1.00 94.69 148 GLU A N 1
ATOM 1068 C CA . GLU A 1 148 ? -2.844 -10.632 -6.994 1.00 94.69 148 GLU A CA 1
ATOM 1069 C C . GLU A 1 148 ? -3.220 -9.836 -8.242 1.00 94.69 148 GLU A C 1
ATOM 1071 O O . GLU A 1 148 ? -2.774 -10.119 -9.354 1.00 94.69 148 GLU A O 1
ATOM 1076 N N . LYS A 1 149 ? -4.080 -8.844 -8.036 1.00 89.50 149 LYS A N 1
ATOM 1077 C CA . LYS A 1 149 ? -4.526 -7.903 -9.050 1.00 89.50 149 LYS A CA 1
ATOM 1078 C C . LYS A 1 149 ? -4.595 -6.532 -8.412 1.00 89.50 149 LYS A C 1
ATOM 1080 O O . LYS A 1 149 ? -5.174 -6.375 -7.337 1.00 89.50 149 LYS A O 1
ATOM 1085 N N . ILE A 1 150 ? -4.077 -5.540 -9.113 1.00 85.06 150 ILE A N 1
ATOM 1086 C CA . ILE A 1 150 ? -4.181 -4.158 -8.685 1.00 85.06 150 ILE A CA 1
ATOM 1087 C C . ILE A 1 150 ? -5.367 -3.513 -9.396 1.00 85.06 150 ILE A C 1
ATOM 1089 O O . ILE A 1 150 ? -5.552 -3.669 -10.606 1.00 85.06 150 ILE A O 1
ATOM 1093 N N . LEU A 1 151 ? -6.225 -2.867 -8.615 1.00 84.56 151 LEU A N 1
ATOM 1094 C CA . LEU A 1 151 ? -7.373 -2.112 -9.100 1.00 84.56 151 LEU A CA 1
ATOM 1095 C C . LEU A 1 151 ? -6.985 -0.637 -9.151 1.00 84.56 151 LEU A C 1
ATOM 1097 O O . LEU A 1 151 ? -6.375 -0.141 -8.207 1.00 84.56 151 LEU A O 1
ATOM 1101 N N . THR A 1 152 ? -7.328 0.048 -10.239 1.00 76.94 152 THR A N 1
ATOM 1102 C CA . THR A 1 152 ? -7.175 1.507 -10.336 1.00 76.94 152 THR A CA 1
ATOM 1103 C C . THR A 1 152 ? -8.523 2.195 -10.169 1.00 76.94 152 THR A C 1
ATOM 1105 O O . THR A 1 152 ? -9.522 1.773 -10.747 1.00 76.94 152 THR A O 1
ATOM 1108 N N . ALA A 1 153 ? -8.557 3.285 -9.417 1.00 67.94 153 ALA A N 1
ATOM 1109 C CA . ALA A 1 153 ? -9.635 4.252 -9.356 1.00 67.94 153 ALA A CA 1
ATOM 1110 C C . ALA A 1 153 ? -10.990 3.586 -9.090 1.00 67.94 153 ALA A C 1
ATOM 1112 O O . ALA A 1 153 ? -11.238 3.000 -8.037 1.00 67.94 153 ALA A O 1
ATOM 1113 N N . ASP A 1 154 ? -11.885 3.671 -10.066 1.00 71.50 154 ASP A N 1
ATOM 1114 C CA . ASP A 1 154 ? -13.253 3.167 -10.004 1.00 71.50 154 ASP A CA 1
ATOM 1115 C C . ASP A 1 154 ? -13.371 1.796 -10.691 1.00 71.50 154 ASP A C 1
ATOM 1117 O O . ASP A 1 154 ? -14.456 1.354 -11.072 1.00 71.50 154 ASP A O 1
ATOM 1121 N N . GLU A 1 155 ? -12.240 1.113 -10.893 1.00 81.19 155 GLU A N 1
ATOM 1122 C CA . GLU A 1 155 ? -12.209 -0.250 -11.390 1.00 81.19 155 GLU A CA 1
ATOM 1123 C C . GLU A 1 155 ? -12.855 -1.202 -10.386 1.00 81.19 155 GLU A C 1
ATOM 1125 O O . GLU A 1 155 ? -12.336 -1.471 -9.306 1.00 81.19 155 GLU A O 1
ATOM 1130 N N . ALA A 1 156 ? -13.982 -1.773 -10.800 1.00 82.19 156 ALA A N 1
ATOM 1131 C CA . ALA A 1 156 ? -14.579 -2.903 -10.119 1.00 82.19 156 ALA A CA 1
ATOM 1132 C C . ALA A 1 156 ? -13.789 -4.191 -10.392 1.00 82.19 156 ALA A C 1
ATOM 1134 O O . ALA A 1 156 ? -13.174 -4.363 -11.449 1.00 82.19 156 ALA A O 1
ATOM 1135 N N . TRP A 1 157 ? -13.881 -5.134 -9.456 1.00 85.31 157 TRP A N 1
ATOM 1136 C CA . TRP A 1 157 ? -13.355 -6.481 -9.641 1.00 85.31 157 TRP A CA 1
ATOM 1137 C C . TRP A 1 157 ? -13.908 -7.140 -10.922 1.00 85.31 157 TRP A C 1
ATOM 1139 O O . TRP A 1 157 ? -15.111 -7.016 -11.191 1.00 85.31 157 TRP A O 1
ATOM 1149 N N . PRO A 1 158 ? -13.080 -7.858 -11.712 1.00 81.12 158 PRO A N 1
ATOM 1150 C CA . PRO A 1 158 ? -13.556 -8.579 -12.889 1.00 81.12 158 PRO A CA 1
ATOM 1151 C C . PRO A 1 158 ? -14.681 -9.565 -12.548 1.00 81.12 158 PRO A C 1
ATOM 1153 O O . PRO A 1 158 ? -14.540 -10.430 -11.682 1.00 81.12 158 PRO A O 1
ATOM 1156 N N . GLN A 1 159 ? -15.811 -9.454 -13.247 1.00 78.31 159 GLN A N 1
ATOM 1157 C CA . GLN A 1 159 ? -16.946 -10.354 -13.042 1.00 78.31 159 GLN A CA 1
ATOM 1158 C C . GLN A 1 159 ? -16.638 -11.766 -13.562 1.00 78.31 159 GLN A C 1
ATOM 1160 O O . GLN A 1 159 ? -16.009 -11.937 -14.606 1.00 78.31 159 GLN A O 1
ATOM 1165 N N . GLY A 1 160 ? -17.128 -12.780 -12.846 1.00 82.81 160 GLY A N 1
ATOM 1166 C CA . GLY A 1 160 ? -17.091 -14.178 -13.284 1.00 82.81 160 GLY A CA 1
ATOM 1167 C C . GLY A 1 160 ? -15.794 -14.934 -12.988 1.00 82.81 160 GLY A C 1
ATOM 1168 O O . GLY A 1 160 ? -15.703 -16.107 -13.336 1.00 82.81 160 GLY A O 1
ATOM 1169 N N . TRP A 1 161 ? -14.798 -14.318 -12.343 1.00 91.62 161 TRP A N 1
ATOM 1170 C CA . TRP A 1 161 ? -13.628 -15.061 -11.865 1.00 91.62 161 TRP A CA 1
ATOM 1171 C C . TRP A 1 161 ? -13.995 -15.819 -10.580 1.00 91.62 161 TRP A C 1
ATOM 1173 O O . TRP A 1 161 ? -14.396 -15.170 -9.615 1.00 91.62 161 TRP A O 1
ATOM 1183 N N . PRO A 1 162 ? -13.851 -17.159 -10.520 1.00 94.31 162 PRO A N 1
ATOM 1184 C CA . PRO A 1 162 ? -14.237 -17.962 -9.352 1.00 94.31 162 PRO A CA 1
ATOM 1185 C C . PRO A 1 162 ? -13.189 -17.918 -8.223 1.00 94.31 162 PRO A C 1
ATOM 1187 O O . PRO A 1 162 ? -12.738 -18.945 -7.704 1.00 94.31 162 PRO A O 1
ATOM 1190 N N . VAL A 1 163 ? -12.802 -16.702 -7.845 1.00 95.19 163 VAL A N 1
ATOM 1191 C CA . VAL A 1 163 ? -11.845 -16.369 -6.786 1.00 95.19 163 VAL A CA 1
ATOM 1192 C C . VAL A 1 163 ? -12.529 -15.488 -5.739 1.00 95.19 163 VAL A C 1
ATOM 1194 O O . VAL A 1 163 ? -13.473 -14.764 -6.044 1.00 95.19 163 VAL A O 1
ATOM 1197 N N . ALA A 1 164 ? -12.054 -15.547 -4.502 1.00 94.62 164 ALA A N 1
ATOM 1198 C CA . ALA A 1 164 ? -12.601 -14.834 -3.354 1.00 94.62 164 ALA A CA 1
ATOM 1199 C C . ALA A 1 164 ? -12.335 -13.317 -3.389 1.00 94.62 164 ALA A C 1
ATOM 1201 O O . ALA A 1 164 ? -13.085 -12.548 -2.787 1.00 94.62 164 ALA A O 1
ATOM 1202 N N . GLY A 1 165 ? -11.289 -12.887 -4.100 1.00 94.50 165 GLY A N 1
ATOM 1203 C CA . GLY A 1 165 ? -10.945 -11.481 -4.283 1.00 94.50 165 GLY A CA 1
ATOM 1204 C C . GLY A 1 165 ? -9.458 -11.254 -4.540 1.00 94.50 165 GLY A C 1
ATOM 1205 O O . GLY A 1 165 ? -8.725 -12.169 -4.931 1.00 94.50 165 GLY A O 1
ATOM 1206 N N . GLY A 1 166 ? -9.044 -10.004 -4.341 1.00 94.94 166 GLY A N 1
ATOM 1207 C CA . GLY A 1 166 ? -7.662 -9.559 -4.460 1.00 94.94 166 GLY A CA 1
ATOM 1208 C C . GLY A 1 166 ? -6.822 -9.853 -3.219 1.00 94.94 166 GLY A C 1
ATOM 1209 O O . GLY A 1 166 ? -7.335 -10.288 -2.189 1.00 94.94 166 GLY A O 1
ATOM 1210 N N . THR A 1 167 ? -5.530 -9.539 -3.303 1.00 96.12 167 THR A N 1
ATOM 1211 C CA . THR A 1 167 ? -4.602 -9.541 -2.157 1.00 96.12 167 THR A CA 1
ATOM 1212 C C . THR A 1 167 ? -4.707 -8.280 -1.285 1.00 96.12 167 THR A C 1
ATOM 1214 O O . THR A 1 167 ? -3.991 -8.165 -0.297 1.00 96.12 167 THR A O 1
ATOM 1217 N N . GLY A 1 168 ? -5.608 -7.346 -1.616 1.00 94.12 168 GLY A N 1
ATOM 1218 C CA . GLY A 1 168 ? -6.018 -6.247 -0.735 1.00 94.12 168 GLY A CA 1
ATOM 1219 C C . GLY A 1 168 ? -5.326 -4.900 -0.940 1.00 94.12 168 GLY A C 1
ATOM 1220 O O . GLY A 1 168 ? -5.459 -4.029 -0.082 1.00 94.12 168 GLY A O 1
ATOM 1221 N N . TYR A 1 169 ? -4.578 -4.698 -2.032 1.00 91.06 169 TYR A N 1
ATOM 1222 C CA . TYR A 1 169 ? -3.936 -3.403 -2.323 1.00 91.06 169 TYR A CA 1
ATOM 1223 C C . TYR A 1 169 ? -4.941 -2.252 -2.488 1.00 91.06 169 TYR A C 1
ATOM 1225 O O . TYR A 1 169 ? -4.615 -1.106 -2.191 1.00 91.06 169 TYR A O 1
ATOM 1233 N N . ASP A 1 170 ? -6.167 -2.553 -2.915 1.00 90.12 170 ASP A N 1
ATOM 1234 C CA . ASP A 1 170 ? -7.275 -1.599 -2.957 1.00 90.12 170 ASP A CA 1
ATOM 1235 C C . ASP A 1 170 ? -7.665 -1.131 -1.544 1.00 90.12 170 ASP A C 1
ATOM 1237 O O . ASP A 1 170 ? -7.863 0.061 -1.319 1.00 90.12 170 ASP A O 1
ATOM 1241 N N . PHE A 1 171 ? -7.714 -2.048 -0.568 1.00 93.94 171 PHE A N 1
ATOM 1242 C CA . PHE A 1 171 ? -7.954 -1.692 0.829 1.00 93.94 171 PHE A CA 1
ATOM 1243 C C . PHE A 1 171 ? -6.793 -0.880 1.403 1.00 93.94 171 PHE A C 1
ATOM 1245 O O . PHE A 1 171 ? -7.039 0.089 2.115 1.00 93.94 171 PHE A O 1
ATOM 1252 N N . LEU A 1 172 ? -5.545 -1.236 1.076 1.00 92.50 172 LEU A N 1
ATOM 1253 C CA . LEU A 1 172 ? -4.362 -0.478 1.494 1.00 92.50 172 LEU A CA 1
ATOM 1254 C C . LEU A 1 172 ? -4.472 0.989 1.066 1.00 92.50 172 LEU A C 1
ATOM 1256 O O . LEU A 1 172 ? -4.282 1.880 1.896 1.00 92.50 172 LEU A O 1
ATOM 1260 N N . ALA A 1 173 ? -4.782 1.233 -0.211 1.00 84.81 173 ALA A N 1
ATOM 1261 C CA . ALA A 1 173 ? -4.917 2.579 -0.761 1.00 84.81 173 ALA A CA 1
ATOM 1262 C C . ALA A 1 173 ? -6.040 3.365 -0.067 1.00 84.81 173 ALA A C 1
ATOM 1264 O O . ALA A 1 173 ? -5.813 4.484 0.394 1.00 84.81 173 ALA A O 1
ATOM 1265 N N . ASP A 1 174 ? -7.215 2.749 0.086 1.00 89.44 174 ASP A N 1
ATOM 1266 C CA . ASP A 1 174 ? -8.355 3.380 0.749 1.00 89.44 174 ASP A CA 1
ATOM 1267 C C . ASP A 1 174 ? -8.083 3.673 2.231 1.00 89.44 174 ASP A C 1
ATOM 1269 O O . ASP A 1 174 ? -8.429 4.738 2.739 1.00 89.44 174 ASP A O 1
ATOM 1273 N N . ALA A 1 175 ? -7.475 2.734 2.955 1.00 91.19 175 ALA A N 1
ATOM 1274 C CA . ALA A 1 175 ? -7.157 2.922 4.364 1.00 91.19 175 ALA A CA 1
ATOM 1275 C C . ALA A 1 175 ? -6.140 4.055 4.544 1.00 91.19 175 ALA A C 1
ATOM 1277 O O . ALA A 1 175 ? -6.347 4.923 5.387 1.00 91.19 175 ALA A O 1
ATOM 1278 N N . LEU A 1 176 ? -5.088 4.100 3.719 1.00 87.19 176 LEU A N 1
ATOM 1279 C CA . LEU A 1 176 ? -4.095 5.174 3.760 1.00 87.19 176 LEU A CA 1
ATOM 1280 C C . LEU A 1 176 ? -4.722 6.544 3.477 1.00 87.19 176 LEU A C 1
ATOM 1282 O O . LEU A 1 176 ? -4.403 7.511 4.168 1.00 87.19 176 LEU A O 1
ATOM 1286 N N . GLY A 1 177 ? -5.635 6.625 2.504 1.00 84.94 177 GLY A N 1
ATOM 1287 C CA . GLY A 1 177 ? -6.314 7.869 2.147 1.00 84.94 177 GLY A CA 1
ATOM 1288 C C . GLY A 1 177 ? -7.055 8.519 3.320 1.00 84.94 177 GLY A C 1
ATOM 1289 O O . GLY A 1 177 ? -7.181 9.741 3.356 1.00 84.94 177 GLY A O 1
ATOM 1290 N N . LEU A 1 178 ? -7.519 7.740 4.306 1.00 91.00 178 LEU A N 1
ATOM 1291 C CA . LEU A 1 178 ? -8.182 8.281 5.500 1.00 91.00 178 LEU A CA 1
ATOM 1292 C C . LEU A 1 178 ? -7.243 9.101 6.393 1.00 91.00 178 LEU A C 1
ATOM 1294 O O . LEU A 1 178 ? -7.734 9.964 7.125 1.00 91.00 178 LEU A O 1
ATOM 1298 N N . PHE A 1 179 ? -5.938 8.822 6.341 1.00 93.00 179 PHE A N 1
ATOM 1299 C CA . PHE A 1 179 ? -4.904 9.409 7.200 1.00 93.00 179 PHE A CA 1
ATOM 1300 C C . PHE A 1 179 ? -4.064 10.483 6.498 1.00 93.00 179 PHE A C 1
ATOM 1302 O O . PHE A 1 179 ? -3.158 11.044 7.104 1.00 93.00 179 PHE A O 1
ATOM 1309 N N . VAL A 1 180 ? -4.361 10.768 5.231 1.00 83.88 180 VAL A N 1
ATOM 1310 C CA . VAL A 1 180 ? -3.800 11.896 4.483 1.00 83.88 180 VAL A CA 1
ATOM 1311 C C . VAL A 1 180 ? -4.816 13.029 4.536 1.00 83.88 180 VAL A C 1
ATOM 1313 O O . VAL A 1 180 ? -5.955 12.849 4.107 1.00 83.88 180 VAL A O 1
ATOM 1316 N N . ASP A 1 181 ? -4.422 14.176 5.082 1.00 88.12 181 ASP A N 1
ATOM 1317 C CA . ASP A 1 181 ? -5.291 15.340 5.223 1.00 88.12 181 ASP A CA 1
ATOM 1318 C C . ASP A 1 181 ? -5.425 16.097 3.894 1.00 88.12 181 ASP A C 1
ATOM 1320 O O . ASP A 1 181 ? -4.462 16.751 3.485 1.00 88.12 181 ASP A O 1
ATOM 1324 N N . PRO A 1 182 ? -6.607 16.109 3.248 1.00 79.38 182 PRO A N 1
ATOM 1325 C CA . PRO A 1 182 ? -6.811 16.840 1.999 1.00 79.38 182 PRO A CA 1
ATOM 1326 C C . PRO A 1 182 ? -6.496 18.340 2.104 1.00 79.38 182 PRO A C 1
ATOM 1328 O O . PRO A 1 182 ? -6.070 18.959 1.131 1.00 79.38 182 PRO A O 1
ATOM 1331 N N . GLY A 1 183 ? -6.634 18.935 3.294 1.00 81.81 183 GLY A N 1
ATOM 1332 C CA . GLY A 1 183 ? -6.319 20.343 3.538 1.00 81.81 183 GLY A CA 1
ATOM 1333 C C . GLY A 1 183 ? -4.838 20.702 3.362 1.00 81.81 183 GLY A C 1
ATOM 1334 O O . GLY A 1 183 ? -4.506 21.884 3.265 1.00 81.81 183 GLY A O 1
ATOM 1335 N N . ALA A 1 184 ? -3.940 19.714 3.302 1.00 80.31 184 ALA A N 1
ATOM 1336 C CA . ALA A 1 184 ? -2.506 19.923 3.113 1.00 80.31 184 ALA A CA 1
ATOM 1337 C C . ALA A 1 184 ? -2.050 19.913 1.646 1.00 80.31 184 ALA A C 1
ATOM 1339 O O . ALA A 1 184 ? -0.886 20.226 1.381 1.00 80.31 184 ALA A O 1
ATOM 1340 N N . GLU A 1 185 ? -2.935 19.593 0.695 1.00 76.62 185 GLU A N 1
ATOM 1341 C CA . GLU A 1 185 ? -2.579 19.415 -0.720 1.00 76.62 185 GLU A CA 1
ATOM 1342 C C . GLU A 1 185 ? -1.843 20.633 -1.286 1.00 76.62 185 GLU A C 1
ATOM 1344 O O . GLU A 1 185 ? -0.802 20.494 -1.928 1.00 76.62 185 GLU A O 1
ATOM 1349 N N . GLY A 1 186 ? -2.341 21.839 -0.995 1.00 74.56 186 GLY A N 1
ATOM 1350 C CA . GLY A 1 186 ? -1.747 23.084 -1.483 1.00 74.56 186 GLY A CA 1
ATOM 1351 C C . GLY A 1 186 ? -0.298 23.275 -1.026 1.00 74.56 186 GLY A C 1
ATOM 1352 O O . GLY A 1 186 ? 0.561 23.582 -1.849 1.00 74.56 186 GLY A O 1
ATOM 1353 N N . VAL A 1 187 ? -0.013 23.027 0.258 1.00 78.00 187 VAL A N 1
ATOM 1354 C CA . VAL A 1 187 ? 1.336 23.180 0.834 1.00 78.00 187 VAL A CA 1
ATOM 1355 C C . VAL A 1 187 ? 2.295 22.137 0.263 1.00 78.00 187 VAL A C 1
ATOM 1357 O O . VAL A 1 187 ? 3.412 22.469 -0.125 1.00 78.00 187 VAL A O 1
ATOM 1360 N N . PHE A 1 188 ? 1.867 20.876 0.161 1.00 75.69 188 PHE A N 1
ATOM 1361 C CA . PHE A 1 188 ? 2.706 19.815 -0.407 1.00 75.69 188 PHE A CA 1
ATOM 1362 C C . PHE A 1 188 ? 2.933 19.998 -1.912 1.00 75.69 188 PHE A C 1
ATOM 1364 O O . PHE A 1 188 ? 4.029 19.725 -2.399 1.00 75.69 188 PHE A O 1
ATOM 1371 N N . THR A 1 189 ? 1.941 20.516 -2.639 1.00 71.50 189 THR A N 1
ATOM 1372 C CA . THR A 1 189 ? 2.078 20.875 -4.057 1.00 71.50 189 THR A CA 1
ATOM 1373 C C . THR A 1 189 ? 3.054 22.034 -4.245 1.00 71.50 189 THR A C 1
ATOM 1375 O O . THR A 1 189 ? 3.850 22.020 -5.182 1.00 71.50 189 THR A O 1
ATOM 1378 N N . GLU A 1 190 ? 3.023 23.037 -3.365 1.00 77.75 190 GLU A N 1
ATOM 1379 C CA . GLU A 1 190 ? 3.982 24.144 -3.382 1.00 77.75 190 GLU A CA 1
ATOM 1380 C C . GLU A 1 190 ? 5.408 23.654 -3.101 1.00 77.75 190 GLU A C 1
ATOM 1382 O O . GLU A 1 190 ? 6.301 23.937 -3.896 1.00 77.75 190 GLU A O 1
ATOM 1387 N N . LEU A 1 191 ? 5.609 22.827 -2.068 1.00 68.25 191 LEU A N 1
ATOM 1388 C CA . LEU A 1 191 ? 6.908 22.200 -1.787 1.00 68.25 191 LEU A CA 1
ATOM 1389 C C . LEU A 1 191 ? 7.415 21.367 -2.971 1.00 68.25 191 LEU A C 1
ATOM 1391 O O . LEU A 1 191 ? 8.590 21.445 -3.323 1.00 68.25 191 LEU A O 1
ATOM 1395 N N . ALA A 1 192 ? 6.537 20.600 -3.622 1.00 66.75 192 ALA A N 1
ATOM 1396 C CA . ALA A 1 192 ? 6.902 19.830 -4.806 1.00 66.75 192 ALA A CA 1
ATOM 1397 C C . ALA A 1 192 ? 7.318 20.737 -5.979 1.00 66.75 192 ALA A C 1
ATOM 1399 O O . ALA A 1 192 ? 8.276 20.416 -6.680 1.00 66.75 192 ALA A O 1
ATOM 1400 N N . ARG A 1 193 ? 6.650 21.886 -6.172 1.00 68.06 193 ARG A N 1
ATOM 1401 C CA . ARG A 1 193 ? 7.005 22.889 -7.196 1.00 68.06 193 ARG A CA 1
ATOM 1402 C C . ARG A 1 193 ? 8.314 23.615 -6.894 1.00 68.06 193 ARG A C 1
ATOM 1404 O O . ARG A 1 193 ? 9.076 23.886 -7.818 1.00 68.06 193 ARG A O 1
ATOM 1411 N N . GLU A 1 194 ? 8.579 23.930 -5.627 1.00 72.75 194 GLU A N 1
ATOM 1412 C CA . GLU A 1 194 ? 9.868 24.474 -5.176 1.00 72.75 194 GLU A CA 1
ATOM 1413 C C . GLU A 1 194 ? 10.996 23.465 -5.427 1.00 72.75 194 GLU A C 1
ATOM 1415 O O . GLU A 1 194 ? 12.082 23.835 -5.876 1.00 72.75 194 GLU A O 1
ATOM 1420 N N . ALA A 1 195 ? 10.723 22.181 -5.181 1.00 61.03 195 ALA A N 1
ATOM 1421 C CA . ALA A 1 195 ? 11.686 21.111 -5.374 1.00 61.03 195 ALA A CA 1
ATOM 1422 C C . ALA A 1 195 ? 11.919 20.774 -6.860 1.00 61.03 195 ALA A C 1
ATOM 1424 O O . ALA A 1 195 ? 13.021 20.374 -7.250 1.00 61.03 195 ALA A O 1
ATOM 1425 N N . HIS A 1 196 ? 10.901 20.915 -7.713 1.00 60.78 196 HIS A N 1
ATOM 1426 C CA . HIS A 1 196 ? 11.019 20.553 -9.119 1.00 60.78 196 HIS A CA 1
ATOM 1427 C C . HIS A 1 196 ? 9.985 21.237 -10.028 1.00 60.78 196 HIS A C 1
ATOM 1429 O O . HIS A 1 196 ? 8.819 21.403 -9.686 1.00 60.78 196 HIS A O 1
ATOM 1435 N N . ALA A 1 197 ? 10.388 21.550 -11.264 1.00 57.38 197 ALA A N 1
ATOM 1436 C CA . ALA A 1 197 ? 9.502 22.011 -12.333 1.00 57.38 197 ALA A CA 1
ATOM 1437 C C . ALA A 1 197 ? 8.694 20.853 -12.957 1.00 57.38 197 ALA A C 1
ATOM 1439 O O . ALA A 1 197 ? 8.795 20.584 -14.156 1.00 57.38 197 ALA A O 1
ATOM 1440 N N . TRP A 1 198 ? 7.921 20.129 -12.146 1.00 60.28 198 TRP A N 1
ATOM 1441 C CA . TRP A 1 198 ? 6.992 19.123 -12.656 1.00 60.28 198 TRP A CA 1
ATOM 1442 C C . TRP A 1 198 ? 5.842 19.758 -13.447 1.00 60.28 198 TRP A C 1
ATOM 1444 O O . TRP A 1 198 ? 5.458 20.902 -13.170 1.00 60.28 198 TRP A O 1
ATOM 1454 N N . PRO A 1 199 ? 5.262 19.031 -14.424 1.00 57.94 199 PRO A N 1
ATOM 1455 C CA . PRO A 1 199 ? 4.000 19.432 -15.026 1.00 57.94 199 PRO A CA 1
ATOM 1456 C C . PRO A 1 199 ? 2.953 19.695 -13.939 1.00 57.94 199 PRO A C 1
ATOM 1458 O O . PRO A 1 199 ? 2.875 18.960 -12.957 1.00 57.94 199 PRO A O 1
ATOM 1461 N N . ALA A 1 200 ? 2.129 20.729 -14.125 1.00 61.66 200 ALA A N 1
ATOM 1462 C CA . ALA A 1 200 ? 1.072 21.061 -13.167 1.00 61.66 200 ALA A CA 1
ATOM 1463 C C . ALA A 1 200 ? 0.031 19.936 -13.013 1.00 61.66 200 ALA A C 1
ATOM 1465 O O . ALA A 1 200 ? -0.619 19.857 -11.977 1.00 61.66 200 ALA A O 1
ATOM 1466 N N . ASP A 1 201 ? -0.108 19.095 -14.039 1.00 68.56 201 ASP A N 1
ATOM 1467 C CA . ASP A 1 201 ? -0.977 17.924 -14.071 1.00 68.56 201 ASP A CA 1
ATOM 1468 C C . ASP A 1 201 ? -0.136 16.635 -13.921 1.00 68.56 201 ASP A C 1
ATOM 1470 O O . ASP A 1 201 ? 0.610 16.286 -14.849 1.00 68.56 201 ASP A O 1
ATOM 1474 N N . PRO A 1 202 ? -0.248 15.906 -12.792 1.00 65.56 202 PRO A N 1
ATOM 1475 C CA . PRO A 1 202 ? 0.483 14.659 -12.569 1.00 65.56 202 PRO A CA 1
ATOM 1476 C C . PRO A 1 202 ? 0.189 13.571 -13.613 1.00 65.56 202 PRO A C 1
ATOM 1478 O O . PRO A 1 202 ? 1.063 12.743 -13.887 1.00 65.56 202 PRO A O 1
ATOM 1481 N N . SER A 1 203 ? -0.978 13.599 -14.267 1.00 71.88 203 SER A N 1
ATOM 1482 C CA . SER A 1 203 ? -1.322 12.634 -15.318 1.00 71.88 203 SER A CA 1
ATOM 1483 C C . SER A 1 203 ? -0.401 12.767 -16.541 1.00 71.88 203 SER A C 1
ATOM 1485 O O . SER A 1 203 ? -0.079 11.784 -17.215 1.00 71.88 203 SER A O 1
ATOM 1487 N N . THR A 1 204 ? 0.121 13.976 -16.789 1.00 77.19 204 THR A N 1
ATOM 1488 C CA . THR A 1 204 ? 1.110 14.234 -17.845 1.00 77.19 204 THR A CA 1
ATOM 1489 C C . THR A 1 204 ? 2.448 13.568 -17.524 1.00 77.19 204 THR A C 1
ATOM 1491 O O . THR A 1 204 ? 3.068 12.980 -18.414 1.00 77.19 204 THR A O 1
ATOM 1494 N N . LEU A 1 205 ? 2.876 13.609 -16.257 1.00 72.56 205 LEU A N 1
ATOM 1495 C CA . LEU A 1 205 ? 4.085 12.921 -15.799 1.00 72.56 205 LEU A CA 1
ATOM 1496 C C . LEU A 1 205 ? 3.917 11.400 -15.906 1.00 72.56 205 LEU A C 1
ATOM 1498 O O . LEU A 1 205 ? 4.786 10.727 -16.459 1.00 72.56 205 LEU A O 1
ATOM 1502 N N . ALA A 1 206 ? 2.775 10.868 -15.458 1.00 75.75 206 ALA A N 1
ATOM 1503 C CA . ALA A 1 206 ? 2.465 9.444 -15.551 1.00 75.75 206 ALA A CA 1
ATOM 1504 C C . ALA A 1 206 ? 2.450 8.945 -17.008 1.00 75.75 206 ALA A C 1
ATOM 1506 O O . ALA A 1 206 ? 3.035 7.904 -17.310 1.00 75.75 206 ALA A O 1
ATOM 1507 N N . HIS A 1 207 ? 1.838 9.695 -17.933 1.00 82.31 207 HIS A N 1
ATOM 1508 C CA . HIS A 1 207 ? 1.859 9.373 -19.368 1.00 82.31 207 HIS A CA 1
ATOM 1509 C C . HIS A 1 207 ? 3.286 9.377 -19.929 1.00 82.31 207 HIS A C 1
ATOM 1511 O O . HIS A 1 207 ? 3.660 8.462 -20.662 1.00 82.31 207 HIS A O 1
ATOM 1517 N N . GLY A 1 208 ? 4.090 10.387 -19.578 1.00 82.94 208 GLY A N 1
ATOM 1518 C CA . GLY A 1 208 ? 5.492 10.494 -19.989 1.00 82.94 208 GLY A CA 1
ATOM 1519 C C . GLY A 1 208 ? 6.337 9.306 -19.526 1.00 82.94 208 GLY A C 1
ATOM 1520 O O . GLY A 1 208 ? 7.008 8.683 -20.348 1.00 82.94 208 GLY A O 1
ATOM 1521 N N . ALA A 1 209 ? 6.227 8.933 -18.249 1.00 77.44 209 ALA A N 1
ATOM 1522 C CA . ALA A 1 209 ? 6.935 7.788 -17.678 1.00 77.44 209 ALA A CA 1
ATOM 1523 C C . ALA A 1 209 ? 6.514 6.458 -18.331 1.00 77.44 209 ALA A C 1
ATOM 1525 O O . ALA A 1 209 ? 7.361 5.660 -18.731 1.00 77.44 209 ALA A O 1
ATOM 1526 N N . LYS A 1 210 ? 5.204 6.239 -18.534 1.00 84.38 210 LYS A N 1
ATOM 1527 C CA . LYS A 1 210 ? 4.701 5.060 -19.264 1.00 84.38 210 LYS A CA 1
ATOM 1528 C C . LYS A 1 210 ? 5.274 4.990 -20.677 1.00 84.38 210 LYS A C 1
ATOM 1530 O O . LYS A 1 210 ? 5.670 3.920 -21.137 1.00 84.38 210 LYS A O 1
ATOM 1535 N N . ARG A 1 211 ? 5.322 6.127 -21.375 1.00 88.31 211 ARG A N 1
ATOM 1536 C CA . ARG A 1 211 ? 5.874 6.212 -22.728 1.00 88.31 211 ARG A CA 1
ATOM 1537 C C . ARG A 1 211 ? 7.352 5.820 -22.754 1.00 88.31 211 ARG A C 1
ATOM 1539 O O . ARG A 1 211 ? 7.743 5.058 -23.634 1.00 88.31 211 ARG A O 1
ATOM 1546 N N . GLU A 1 212 ? 8.144 6.302 -21.800 1.00 85.81 212 GLU A N 1
ATOM 1547 C CA . GLU A 1 212 ? 9.567 5.972 -21.683 1.00 85.81 212 GLU A CA 1
ATOM 1548 C C . GLU A 1 212 ? 9.796 4.472 -21.468 1.00 85.81 212 GLU A C 1
ATOM 1550 O O . GLU A 1 212 ? 10.578 3.867 -22.203 1.00 85.81 212 GLU A O 1
ATOM 1555 N N . VAL A 1 213 ? 9.064 3.844 -20.543 1.00 83.88 213 VAL A N 1
ATOM 1556 C CA . VAL A 1 213 ? 9.129 2.389 -20.304 1.00 83.88 213 VAL A CA 1
ATOM 1557 C C . VAL A 1 213 ? 8.772 1.600 -21.568 1.00 83.88 213 VAL A C 1
ATOM 1559 O O . VAL A 1 213 ? 9.467 0.650 -21.934 1.00 83.88 213 VAL A O 1
ATOM 1562 N N . VAL A 1 214 ? 7.718 2.014 -22.282 1.00 86.62 214 VAL A N 1
ATOM 1563 C CA . VAL A 1 214 ? 7.306 1.381 -23.546 1.00 86.62 214 VAL A CA 1
ATOM 1564 C C . VAL A 1 214 ? 8.367 1.540 -24.641 1.00 86.62 214 VAL A C 1
ATOM 1566 O O . VAL A 1 214 ? 8.527 0.649 -25.479 1.00 86.62 214 VAL A O 1
ATOM 1569 N N . ASP A 1 215 ? 9.087 2.663 -24.652 1.00 88.19 215 ASP A N 1
ATOM 1570 C CA . ASP A 1 215 ? 10.119 2.946 -25.647 1.00 88.19 215 ASP A CA 1
ATOM 1571 C C . ASP A 1 215 ? 11.474 2.297 -25.348 1.00 88.19 215 ASP A C 1
ATOM 1573 O O . ASP A 1 215 ? 12.235 2.059 -26.291 1.00 88.19 215 ASP A O 1
ATOM 1577 N N . THR A 1 216 ? 11.748 1.985 -24.082 1.00 84.12 216 THR A N 1
ATOM 1578 C CA . THR A 1 216 ? 13.024 1.440 -23.604 1.00 84.12 216 THR A CA 1
ATOM 1579 C C . THR A 1 216 ? 12.882 -0.030 -23.203 1.00 84.12 216 THR A C 1
ATOM 1581 O O . THR A 1 216 ? 13.136 -0.911 -24.022 1.00 84.12 216 THR A O 1
ATOM 1584 N N . LEU A 1 217 ? 12.413 -0.302 -21.985 1.00 82.88 217 LEU A N 1
ATOM 1585 C CA . LEU A 1 217 ? 12.354 -1.631 -21.370 1.00 82.88 217 LEU A CA 1
ATOM 1586 C C . LEU A 1 217 ? 11.453 -2.618 -22.131 1.00 82.88 217 LEU A C 1
ATOM 1588 O O . LEU A 1 217 ? 11.718 -3.820 -22.160 1.00 82.88 217 LEU A O 1
ATOM 1592 N N . LEU A 1 218 ? 10.390 -2.121 -22.773 1.00 85.06 218 LEU A N 1
ATOM 1593 C CA . LEU A 1 218 ? 9.417 -2.937 -23.514 1.00 85.06 218 LEU A CA 1
ATOM 1594 C C . LEU A 1 218 ? 9.522 -2.767 -25.039 1.00 85.06 218 LEU A C 1
ATOM 1596 O O . LEU A 1 218 ? 8.577 -3.094 -25.766 1.00 85.06 218 LEU A O 1
ATOM 1600 N N . ALA A 1 219 ? 10.655 -2.274 -25.553 1.00 87.19 219 ALA A N 1
ATOM 1601 C CA . ALA A 1 219 ? 10.819 -1.958 -26.972 1.00 87.19 219 ALA A CA 1
ATOM 1602 C C . ALA A 1 219 ? 10.536 -3.159 -27.896 1.00 87.19 219 ALA A C 1
ATOM 1604 O O . ALA A 1 219 ? 9.800 -3.020 -28.880 1.00 87.19 219 ALA A O 1
ATOM 1605 N N . ALA A 1 220 ? 11.071 -4.346 -27.583 1.00 83.38 220 ALA A N 1
ATOM 1606 C CA . ALA A 1 220 ? 10.823 -5.561 -28.361 1.00 83.38 220 ALA A CA 1
ATOM 1607 C C . ALA A 1 220 ? 9.350 -6.007 -28.323 1.00 83.38 220 ALA A C 1
ATOM 1609 O O . ALA A 1 220 ? 8.803 -6.424 -29.352 1.00 83.38 220 ALA A O 1
ATOM 1610 N N . ASP A 1 221 ? 8.688 -5.890 -27.167 1.00 84.56 221 ASP A N 1
ATOM 1611 C CA . ASP A 1 221 ? 7.276 -6.239 -26.991 1.00 84.56 221 ASP A CA 1
ATOM 1612 C C . ASP A 1 221 ? 6.361 -5.276 -27.761 1.00 84.56 221 ASP A C 1
ATOM 1614 O O . ASP A 1 221 ? 5.513 -5.730 -28.540 1.00 84.56 221 ASP A O 1
ATOM 1618 N N . ARG A 1 222 ? 6.590 -3.960 -27.635 1.00 87.94 222 ARG A N 1
ATOM 1619 C CA . ARG A 1 222 ? 5.931 -2.906 -28.427 1.00 87.94 222 ARG A CA 1
ATOM 1620 C C . ARG A 1 222 ? 6.065 -3.192 -29.916 1.00 87.94 222 ARG A C 1
ATOM 1622 O O . ARG A 1 222 ? 5.075 -3.176 -30.645 1.00 87.94 222 ARG A O 1
ATOM 1629 N N . ASP A 1 223 ? 7.274 -3.493 -30.375 1.00 86.69 223 ASP A N 1
ATOM 1630 C CA . ASP A 1 223 ? 7.552 -3.747 -31.785 1.00 86.69 223 ASP A CA 1
ATOM 1631 C C . ASP A 1 223 ? 6.905 -5.043 -32.289 1.00 86.69 223 ASP A C 1
ATOM 1633 O O . ASP A 1 223 ? 6.434 -5.107 -33.429 1.00 86.69 223 ASP A O 1
ATOM 1637 N N . ARG A 1 224 ? 6.833 -6.083 -31.452 1.00 83.12 224 ARG A N 1
ATOM 1638 C CA . ARG A 1 224 ? 6.099 -7.316 -31.768 1.00 83.12 224 ARG A CA 1
ATOM 1639 C C . ARG A 1 224 ? 4.608 -7.033 -31.944 1.00 83.12 224 ARG A C 1
ATOM 1641 O O . ARG A 1 224 ? 4.034 -7.501 -32.929 1.00 83.12 224 ARG A O 1
ATOM 1648 N N . VAL A 1 225 ? 4.010 -6.260 -31.036 1.00 82.56 225 VAL A N 1
ATOM 1649 C CA . VAL A 1 225 ? 2.597 -5.854 -31.096 1.00 82.56 225 VAL A CA 1
ATOM 1650 C C . VAL A 1 225 ? 2.338 -4.972 -32.317 1.00 82.56 225 VAL A C 1
ATOM 1652 O O . VAL A 1 225 ? 1.440 -5.275 -33.097 1.00 82.56 225 VAL A O 1
ATOM 1655 N N . ALA A 1 226 ? 3.167 -3.956 -32.558 1.00 86.50 226 ALA A N 1
ATOM 1656 C CA . ALA A 1 226 ? 3.044 -3.065 -33.709 1.00 86.50 226 ALA A CA 1
ATOM 1657 C C . ALA A 1 226 ? 3.125 -3.825 -35.039 1.00 86.50 226 ALA A C 1
ATOM 1659 O O . ALA A 1 226 ? 2.286 -3.624 -35.912 1.00 86.50 226 ALA A O 1
ATOM 1660 N N . ARG A 1 227 ? 4.069 -4.765 -35.188 1.00 86.62 227 ARG A N 1
ATOM 1661 C CA . ARG A 1 227 ? 4.156 -5.615 -36.389 1.00 86.62 227 ARG A CA 1
ATOM 1662 C C . ARG A 1 227 ? 2.945 -6.533 -36.549 1.00 86.62 227 ARG A C 1
ATOM 1664 O O . ARG A 1 227 ? 2.515 -6.769 -37.675 1.00 86.62 227 ARG A O 1
ATOM 1671 N N . ALA A 1 228 ? 2.427 -7.093 -35.455 1.00 80.00 228 ALA A N 1
ATOM 1672 C CA . ALA A 1 228 ? 1.236 -7.938 -35.497 1.00 80.00 228 ALA A CA 1
ATOM 1673 C C . ALA A 1 228 ? -0.006 -7.136 -35.910 1.00 80.00 228 ALA A C 1
ATOM 1675 O O . ALA A 1 228 ? -0.730 -7.569 -36.802 1.00 80.00 228 ALA A O 1
ATOM 1676 N N . LEU A 1 229 ? -0.192 -5.950 -35.328 1.00 76.50 229 LEU A N 1
ATOM 1677 C CA . LEU A 1 229 ? -1.284 -5.038 -35.658 1.00 76.50 229 LEU A CA 1
ATOM 1678 C C . LEU A 1 229 ? -1.175 -4.523 -37.088 1.00 76.50 229 LEU A C 1
ATOM 1680 O O . LEU A 1 229 ? -2.143 -4.614 -37.826 1.00 76.50 229 LEU A O 1
ATOM 1684 N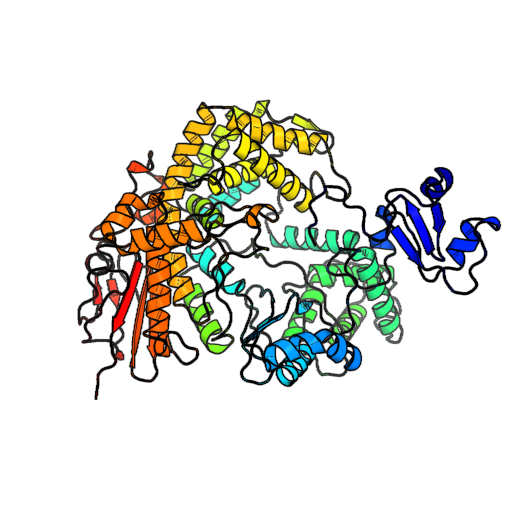 N . HIS A 1 230 ? 0.004 -4.077 -37.519 1.00 83.81 230 HIS A N 1
ATOM 1685 C CA . HIS A 1 230 ? 0.216 -3.607 -38.887 1.00 83.81 230 HIS A CA 1
ATOM 1686 C C . HIS A 1 230 ? -0.153 -4.688 -39.919 1.00 83.81 230 HIS A C 1
ATOM 1688 O O . HIS A 1 230 ? -0.847 -4.404 -40.890 1.00 83.81 230 HIS A O 1
ATOM 1694 N N . ARG A 1 231 ? 0.212 -5.958 -39.668 1.00 80.56 231 ARG A N 1
ATOM 1695 C CA . ARG A 1 231 ? -0.218 -7.090 -40.509 1.00 80.56 231 ARG A CA 1
ATOM 1696 C C . ARG A 1 231 ? -1.724 -7.346 -40.453 1.00 80.56 231 ARG A C 1
ATOM 1698 O O . ARG A 1 231 ? -2.305 -7.657 -41.484 1.00 80.56 231 ARG A O 1
ATOM 1705 N N . ALA A 1 232 ? -2.345 -7.242 -39.278 1.00 69.88 232 ALA A N 1
ATOM 1706 C CA . ALA A 1 232 ? -3.790 -7.420 -39.126 1.00 69.88 232 ALA A CA 1
ATOM 1707 C C . ALA A 1 232 ? -4.586 -6.314 -39.843 1.00 69.88 232 ALA A C 1
ATOM 1709 O O . ALA A 1 232 ? -5.642 -6.584 -40.405 1.00 69.88 232 ALA A O 1
ATOM 1710 N N . CYS A 1 233 ? -4.047 -5.092 -39.875 1.00 69.75 233 CYS A N 1
ATOM 1711 C CA . CYS A 1 233 ? -4.638 -3.937 -40.546 1.00 69.75 233 CYS A CA 1
ATOM 1712 C C . CYS A 1 233 ? -4.417 -3.925 -42.068 1.00 69.75 233 CYS A C 1
ATOM 1714 O O . CYS A 1 233 ? -5.134 -3.216 -42.765 1.00 69.75 233 CYS A O 1
ATOM 1716 N N . ALA A 1 234 ? -3.463 -4.699 -42.601 1.00 68.12 234 ALA A N 1
ATOM 1717 C CA . ALA A 1 234 ? -3.083 -4.667 -44.019 1.00 68.12 234 ALA A CA 1
ATOM 1718 C C . ALA A 1 234 ? -4.221 -5.039 -44.995 1.00 68.12 234 ALA A C 1
ATOM 1720 O O . ALA A 1 234 ? -4.125 -4.751 -46.185 1.00 68.12 234 ALA A O 1
ATOM 1721 N N . GLY A 1 235 ? -5.287 -5.684 -44.507 1.00 66.56 235 GLY A N 1
ATOM 1722 C CA . GLY A 1 235 ? -6.484 -6.008 -45.289 1.00 66.56 235 GLY A CA 1
ATOM 1723 C C . GLY A 1 235 ? -7.585 -4.939 -45.270 1.00 66.56 235 GLY A C 1
ATOM 1724 O O . GLY A 1 235 ? -8.584 -5.114 -45.964 1.00 66.56 235 GLY A O 1
ATOM 1725 N N . ASP A 1 236 ? -7.439 -3.861 -44.490 1.00 74.38 236 ASP A N 1
ATOM 1726 C CA . ASP A 1 236 ? -8.444 -2.802 -44.350 1.00 74.38 236 ASP A CA 1
ATOM 1727 C C . ASP A 1 236 ? -8.001 -1.522 -45.077 1.00 74.38 236 ASP A C 1
ATOM 1729 O O . ASP A 1 236 ? -6.971 -0.924 -44.757 1.00 74.38 236 ASP A O 1
ATOM 1733 N N . LEU A 1 237 ? -8.809 -1.068 -46.042 1.00 78.38 237 LEU A N 1
ATOM 1734 C CA . LEU A 1 237 ? -8.542 0.147 -46.822 1.00 78.38 237 LEU A CA 1
ATOM 1735 C C . LEU A 1 237 ? -8.393 1.397 -45.944 1.00 78.38 237 LEU A C 1
ATOM 1737 O O . LEU A 1 237 ? -7.670 2.318 -46.311 1.00 78.38 237 LEU A O 1
ATOM 1741 N N . ALA A 1 238 ? -9.034 1.429 -44.773 1.00 74.38 238 ALA A N 1
ATOM 1742 C CA . ALA A 1 238 ? -8.956 2.546 -43.839 1.00 74.38 238 ALA A CA 1
ATOM 1743 C C . ALA A 1 238 ? -7.589 2.665 -43.135 1.00 74.38 238 ALA A C 1
ATOM 1745 O O . ALA A 1 238 ? -7.305 3.704 -42.537 1.00 74.38 238 ALA A O 1
ATOM 1746 N N . ALA A 1 239 ? -6.757 1.619 -43.198 1.00 75.00 239 ALA A N 1
ATOM 1747 C CA . ALA A 1 239 ? -5.419 1.564 -42.610 1.00 75.00 239 ALA A CA 1
ATOM 1748 C C . ALA A 1 239 ? -4.308 1.277 -43.643 1.00 75.00 239 ALA A C 1
ATOM 1750 O O . ALA A 1 239 ? -3.155 1.093 -43.254 1.00 75.00 239 ALA A O 1
ATOM 1751 N N . ALA A 1 240 ? -4.634 1.253 -44.942 1.00 77.50 240 ALA A N 1
ATOM 1752 C CA . ALA A 1 240 ? -3.712 0.860 -46.011 1.00 77.50 240 ALA A CA 1
ATOM 1753 C C . ALA A 1 240 ? -2.479 1.777 -46.135 1.00 77.50 240 ALA A C 1
ATOM 1755 O O . ALA A 1 240 ? -1.380 1.287 -46.382 1.00 77.50 240 ALA A O 1
ATOM 1756 N N . ASP A 1 241 ? -2.646 3.082 -45.895 1.00 84.12 241 ASP A N 1
ATOM 1757 C CA . ASP A 1 241 ? -1.574 4.087 -45.985 1.00 84.12 241 ASP A CA 1
ATOM 1758 C C . ASP A 1 241 ? -0.885 4.368 -44.633 1.00 84.12 241 ASP A C 1
ATOM 1760 O O . ASP A 1 241 ? -0.264 5.414 -44.439 1.00 84.12 241 ASP A O 1
ATOM 1764 N N . VAL A 1 242 ? -1.001 3.452 -43.666 1.00 86.19 242 VAL A N 1
ATOM 1765 C CA . VAL A 1 242 ? -0.367 3.584 -42.345 1.00 86.19 242 VAL A CA 1
ATOM 1766 C C . VAL A 1 242 ? 0.937 2.806 -42.320 1.00 86.19 242 VAL A C 1
ATOM 1768 O O . VAL A 1 242 ? 0.955 1.590 -42.484 1.00 86.19 242 VAL A O 1
ATOM 1771 N N . THR A 1 243 ? 2.047 3.484 -42.046 1.00 90.00 243 THR A N 1
ATOM 1772 C CA . THR A 1 243 ? 3.357 2.835 -41.936 1.00 90.00 243 THR A CA 1
ATOM 1773 C C . THR A 1 243 ? 3.482 2.008 -40.653 1.00 90.00 243 THR A C 1
ATOM 1775 O O . THR A 1 243 ? 2.766 2.198 -39.662 1.00 90.00 243 THR A O 1
ATOM 1778 N N . VAL A 1 244 ? 4.451 1.089 -40.624 1.00 89.06 244 VAL A N 1
ATOM 1779 C CA . VAL A 1 244 ? 4.786 0.346 -39.399 1.00 89.06 244 VAL A CA 1
ATOM 1780 C C . VAL A 1 244 ? 5.251 1.277 -38.270 1.00 89.06 244 VAL A C 1
ATOM 1782 O O . VAL A 1 244 ? 4.944 1.020 -37.108 1.00 89.06 244 VAL A O 1
ATOM 1785 N N . ASP A 1 245 ? 5.919 2.387 -38.596 1.00 90.75 245 ASP A N 1
ATOM 1786 C CA . ASP A 1 245 ? 6.370 3.376 -37.611 1.00 90.75 245 ASP A CA 1
ATOM 1787 C C . ASP A 1 245 ? 5.200 4.184 -37.040 1.00 90.75 245 ASP A C 1
ATOM 1789 O O . ASP A 1 245 ? 5.136 4.402 -35.828 1.00 90.75 245 ASP A O 1
ATOM 1793 N N . GLN A 1 246 ? 4.224 4.552 -37.879 1.00 91.44 246 GLN A N 1
ATOM 1794 C CA . GLN A 1 246 ? 2.960 5.123 -37.409 1.00 91.44 246 GLN A CA 1
ATOM 1795 C C . GLN A 1 246 ? 2.215 4.123 -36.521 1.00 91.44 246 GLN A C 1
ATOM 1797 O O . GLN A 1 246 ? 1.779 4.490 -35.435 1.00 91.44 246 GLN A O 1
ATOM 1802 N N . THR A 1 247 ? 2.166 2.842 -36.900 1.00 88.88 247 THR A N 1
ATOM 1803 C CA . THR A 1 247 ? 1.558 1.788 -36.068 1.00 88.88 247 THR A CA 1
ATOM 1804 C C . THR A 1 247 ? 2.273 1.654 -34.719 1.00 88.88 247 THR A C 1
ATOM 1806 O O . THR A 1 247 ? 1.623 1.545 -33.681 1.00 88.88 247 THR A O 1
ATOM 1809 N N . ARG A 1 248 ? 3.611 1.714 -34.694 1.00 91.19 248 ARG A N 1
ATOM 1810 C CA . ARG A 1 248 ? 4.403 1.711 -33.454 1.00 91.19 248 ARG A CA 1
ATOM 1811 C C . ARG A 1 248 ? 4.053 2.908 -32.565 1.00 91.19 248 ARG A C 1
ATOM 1813 O O . ARG A 1 248 ? 3.870 2.727 -31.363 1.00 91.19 248 ARG A O 1
ATOM 1820 N N . ALA A 1 249 ? 3.935 4.105 -33.141 1.00 92.25 249 ALA A N 1
ATOM 1821 C CA . ALA A 1 249 ? 3.530 5.303 -32.409 1.00 92.25 249 ALA A CA 1
ATOM 1822 C C . ALA A 1 249 ? 2.103 5.185 -31.853 1.00 92.25 249 ALA A C 1
ATOM 1824 O O . ALA A 1 249 ? 1.882 5.487 -30.683 1.00 92.25 249 ALA A O 1
ATOM 1825 N N . MET A 1 250 ? 1.165 4.674 -32.655 1.00 90.62 250 MET A N 1
ATOM 1826 C CA . MET A 1 250 ? -0.213 4.410 -32.236 1.00 90.62 250 MET A CA 1
ATOM 1827 C C . MET A 1 250 ? -0.267 3.446 -31.044 1.00 90.62 250 MET A C 1
ATOM 1829 O O . MET A 1 250 ? -0.946 3.726 -30.058 1.00 90.62 250 MET A O 1
ATOM 1833 N N . VAL A 1 251 ? 0.478 2.335 -31.105 1.00 86.38 251 VAL A N 1
ATOM 1834 C CA . VAL A 1 251 ? 0.568 1.344 -30.018 1.00 86.38 251 VAL A CA 1
ATOM 1835 C C . VAL A 1 251 ? 1.120 1.972 -28.746 1.00 86.38 251 VAL A C 1
ATOM 1837 O O . VAL A 1 251 ? 0.512 1.828 -27.689 1.00 86.38 251 VAL A O 1
ATOM 1840 N N . ARG A 1 252 ? 2.237 2.698 -28.844 1.00 91.31 252 ARG A N 1
ATOM 1841 C CA . ARG A 1 252 ? 2.868 3.347 -27.692 1.00 91.31 252 ARG A CA 1
ATOM 1842 C C . ARG A 1 252 ? 1.936 4.334 -27.001 1.00 91.31 252 ARG A C 1
ATOM 1844 O O . ARG A 1 252 ? 1.744 4.225 -25.795 1.00 91.31 252 ARG A O 1
ATOM 1851 N N . GLU A 1 253 ? 1.362 5.276 -27.749 1.00 91.88 253 GLU A N 1
ATOM 1852 C CA . GLU A 1 253 ? 0.489 6.291 -27.150 1.00 91.88 253 GLU A CA 1
ATOM 1853 C C . GLU A 1 253 ? -0.796 5.671 -26.598 1.00 91.88 253 GLU A C 1
ATOM 1855 O O . GLU A 1 253 ? -1.292 6.127 -25.572 1.00 91.88 253 GLU A O 1
ATOM 1860 N N . THR A 1 254 ? -1.304 4.598 -27.220 1.00 87.12 254 THR A N 1
ATOM 1861 C CA . THR A 1 254 ? -2.458 3.870 -26.678 1.00 87.12 254 THR A CA 1
ATOM 1862 C C . THR A 1 254 ? -2.110 3.213 -25.346 1.00 87.12 254 THR A C 1
ATOM 1864 O O . THR A 1 254 ? -2.850 3.411 -24.393 1.00 87.12 254 THR A O 1
ATOM 1867 N N . ILE A 1 255 ? -0.983 2.491 -25.243 1.00 84.69 255 ILE A N 1
ATOM 1868 C CA . ILE A 1 255 ? -0.537 1.862 -23.983 1.00 84.69 255 ILE A CA 1
ATOM 1869 C C . ILE A 1 255 ? -0.339 2.917 -22.889 1.00 84.69 255 ILE A C 1
ATOM 1871 O O . ILE A 1 255 ? -0.828 2.738 -21.776 1.00 84.69 255 ILE A O 1
ATOM 1875 N N . ALA A 1 256 ? 0.323 4.033 -23.209 1.00 86.62 256 ALA A N 1
ATOM 1876 C CA . ALA A 1 256 ? 0.556 5.115 -22.254 1.00 86.62 256 ALA A CA 1
ATOM 1877 C C . ALA A 1 256 ? -0.752 5.772 -21.766 1.00 86.62 256 ALA A C 1
ATOM 1879 O O . ALA A 1 256 ? -0.840 6.176 -20.606 1.00 86.62 256 ALA A O 1
ATOM 1880 N N . ALA A 1 257 ? -1.788 5.801 -22.612 1.00 86.44 257 ALA A N 1
ATOM 1881 C CA . ALA A 1 257 ? -3.092 6.374 -22.295 1.00 86.44 257 ALA A CA 1
ATOM 1882 C C . ALA A 1 257 ? -4.054 5.425 -21.552 1.00 86.44 257 ALA A C 1
ATOM 1884 O O . ALA A 1 257 ? -5.094 5.879 -21.071 1.00 86.44 257 ALA A O 1
ATOM 1885 N N . VAL A 1 258 ? -3.763 4.120 -21.440 1.00 80.44 258 VAL A N 1
ATOM 1886 C CA . VAL A 1 258 ? -4.625 3.209 -20.667 1.00 80.44 258 VAL A CA 1
ATOM 1887 C C . VAL A 1 258 ? -4.542 3.578 -19.177 1.00 80.44 258 VAL A C 1
ATOM 1889 O O . VAL A 1 258 ? -3.471 3.574 -18.566 1.00 80.44 258 VAL A O 1
ATOM 1892 N N . GLY A 1 259 ? -5.697 3.915 -18.592 1.00 74.88 259 GLY A N 1
ATOM 1893 C CA . GLY A 1 259 ? -5.845 4.322 -17.183 1.00 74.88 259 GLY A CA 1
ATOM 1894 C C . GLY A 1 259 ? -6.086 3.171 -16.198 1.00 74.88 259 GLY A C 1
ATOM 1895 O O . GLY A 1 259 ? -6.392 3.398 -15.032 1.00 74.88 259 GLY A O 1
ATOM 1896 N N . VAL A 1 260 ? -5.993 1.929 -16.666 1.00 76.50 260 VAL A N 1
ATOM 1897 C CA . VAL A 1 260 ? -6.080 0.719 -15.840 1.00 76.50 260 VAL A CA 1
ATOM 1898 C C . VAL A 1 260 ? -4.863 -0.151 -16.068 1.00 76.50 260 VAL A C 1
ATOM 1900 O O . VAL A 1 260 ? -4.101 0.107 -16.996 1.00 76.50 260 VAL A O 1
ATOM 1903 N N . TYR A 1 261 ? -4.723 -1.209 -15.267 1.00 76.06 261 TYR A N 1
ATOM 1904 C CA . TYR A 1 261 ? -3.764 -2.256 -15.574 1.00 76.06 261 TYR A CA 1
ATOM 1905 C C . TYR A 1 261 ? -4.078 -2.811 -16.953 1.00 76.06 261 TYR A C 1
ATOM 1907 O O . TYR A 1 261 ? -3.388 -2.487 -17.897 1.00 76.06 261 TYR A O 1
ATOM 1915 N N . ARG A 1 262 ? -5.153 -3.573 -17.140 1.00 77.56 262 ARG A N 1
ATOM 1916 C CA . ARG A 1 262 ? -5.463 -4.115 -18.468 1.00 77.56 262 ARG A CA 1
ATOM 1917 C C . ARG A 1 262 ? -6.946 -4.137 -18.772 1.00 77.56 262 ARG A C 1
ATOM 1919 O O . ARG A 1 262 ? -7.797 -4.136 -17.887 1.00 77.56 262 ARG A O 1
ATOM 1926 N N . ALA A 1 263 ? -7.247 -4.207 -20.061 1.00 76.44 263 ALA A N 1
ATOM 1927 C CA . ALA A 1 263 ? -8.540 -4.658 -20.545 1.00 76.44 263 ALA A CA 1
ATOM 1928 C C . ALA A 1 263 ? -8.576 -6.201 -20.604 1.00 76.44 263 ALA A C 1
ATOM 1930 O O . ALA A 1 263 ? -7.544 -6.864 -20.742 1.00 76.44 263 ALA A O 1
ATOM 1931 N N . TYR A 1 264 ? -9.774 -6.781 -20.511 1.00 76.56 264 TYR A N 1
ATOM 1932 C CA . TYR A 1 264 ? -9.997 -8.232 -20.533 1.00 76.56 264 TYR A CA 1
ATOM 1933 C C . TYR A 1 264 ? -10.737 -8.658 -21.803 1.00 76.56 264 TYR A C 1
ATOM 1935 O O . TYR A 1 264 ? -11.864 -9.142 -21.752 1.00 76.56 264 TYR A O 1
ATOM 1943 N N . ALA A 1 265 ? -10.105 -8.446 -22.957 1.00 69.81 265 ALA A N 1
ATOM 1944 C CA . ALA A 1 265 ? -10.567 -8.996 -24.228 1.00 69.81 265 ALA A CA 1
ATOM 1945 C C . ALA A 1 265 ? -10.053 -10.435 -24.408 1.00 69.81 265 ALA A C 1
ATOM 1947 O O . ALA A 1 265 ? -8.860 -10.682 -24.227 1.00 69.81 265 ALA A O 1
ATOM 1948 N N . VAL A 1 266 ? -10.940 -11.365 -24.779 1.00 70.50 266 VAL A N 1
ATOM 1949 C CA . VAL A 1 266 ? -10.588 -12.761 -25.081 1.00 70.50 266 VAL A CA 1
ATOM 1950 C C . VAL A 1 266 ? -10.744 -12.995 -26.587 1.00 70.50 266 VAL A C 1
ATOM 1952 O O . VAL A 1 266 ? -11.827 -12.735 -27.121 1.00 70.50 266 VAL A O 1
ATOM 1955 N N . PRO A 1 267 ? -9.702 -13.479 -27.289 1.00 62.81 267 PRO A N 1
ATOM 1956 C CA . PRO A 1 267 ? -9.792 -13.763 -28.716 1.00 62.81 267 PRO A CA 1
ATOM 1957 C C . PRO A 1 267 ? -10.967 -14.690 -29.049 1.00 62.81 267 PRO A C 1
ATOM 1959 O O . PRO A 1 267 ? -11.171 -15.717 -28.406 1.00 62.81 267 PRO A O 1
ATOM 1962 N N . GLY A 1 268 ? -11.750 -14.326 -30.067 1.00 64.81 268 GLY A N 1
ATOM 1963 C CA . GLY A 1 268 ? -12.915 -15.105 -30.504 1.00 64.81 268 GLY A CA 1
ATOM 1964 C C . GLY A 1 268 ? -14.174 -14.940 -29.642 1.00 64.81 268 GLY A C 1
ATOM 1965 O O . GLY A 1 268 ? -15.197 -15.536 -29.972 1.00 64.81 268 GLY A O 1
ATOM 1966 N N . GLN A 1 269 ? -14.140 -14.120 -28.586 1.00 72.62 269 GLN A N 1
ATOM 1967 C CA . GLN A 1 269 ? -15.311 -13.776 -27.774 1.00 72.62 269 GLN A CA 1
ATOM 1968 C C . GLN A 1 269 ? -15.667 -12.286 -27.913 1.00 72.62 269 GLN A C 1
ATOM 1970 O O . GLN A 1 269 ? -14.792 -11.466 -28.203 1.00 72.62 269 GLN A O 1
ATOM 1975 N N . PRO A 1 270 ? -16.938 -11.894 -27.689 1.00 74.69 270 PRO A N 1
ATOM 1976 C CA . PRO A 1 270 ? -17.300 -10.484 -27.600 1.00 74.69 270 PRO A CA 1
ATOM 1977 C C . PRO A 1 270 ? -16.507 -9.777 -26.494 1.00 74.69 270 PRO A C 1
ATOM 1979 O O . PRO A 1 270 ? -16.468 -10.235 -25.352 1.00 74.69 270 PRO A O 1
ATOM 1982 N N . CYS A 1 271 ? -15.894 -8.637 -26.822 1.00 72.38 271 CYS A N 1
ATOM 1983 C CA . CYS A 1 271 ? -15.176 -7.827 -25.841 1.00 72.38 271 CYS A CA 1
ATOM 1984 C C . CYS A 1 271 ? -16.141 -7.347 -24.740 1.00 72.38 271 CYS A C 1
ATOM 1986 O O . CYS A 1 271 ? -17.184 -6.768 -25.071 1.00 72.38 271 CYS A O 1
ATOM 1988 N N . PRO A 1 272 ? -15.815 -7.515 -23.443 1.00 80.12 272 PRO A N 1
ATOM 1989 C CA . PRO A 1 272 ? -16.654 -6.997 -22.370 1.00 80.12 272 PRO A CA 1
ATOM 1990 C C . PRO A 1 272 ? -16.883 -5.481 -22.518 1.00 80.12 272 PRO A C 1
ATOM 1992 O O . PRO A 1 272 ? -15.911 -4.752 -22.741 1.00 80.12 272 PRO A O 1
ATOM 1995 N N . PRO A 1 273 ? -18.110 -4.955 -22.327 1.00 82.88 273 PRO A N 1
ATOM 1996 C CA . PRO A 1 273 ? -18.414 -3.539 -22.569 1.00 82.88 273 PRO A CA 1
ATOM 1997 C C . PRO A 1 273 ? -17.522 -2.551 -21.802 1.00 82.88 273 PRO A C 1
ATOM 1999 O O . PRO A 1 273 ? -17.163 -1.495 -22.320 1.00 82.88 273 PRO A O 1
ATOM 2002 N N . VAL A 1 274 ? -17.127 -2.888 -20.568 1.00 81.81 274 VAL A N 1
ATOM 2003 C CA . VAL A 1 274 ? -16.187 -2.072 -19.777 1.00 81.81 274 VAL A CA 1
ATOM 2004 C C . VAL A 1 274 ? -14.788 -2.035 -20.400 1.00 81.81 274 VAL A C 1
ATOM 2006 O O . VAL A 1 274 ? -14.176 -0.972 -20.460 1.00 81.81 274 VAL A O 1
ATOM 2009 N N . SER A 1 275 ? -14.315 -3.167 -20.925 1.00 79.44 275 SER A N 1
ATOM 2010 C CA . SER A 1 275 ? -13.023 -3.272 -21.607 1.00 79.44 275 SER A CA 1
ATOM 2011 C C . SER A 1 275 ? -13.043 -2.508 -22.927 1.00 79.44 275 SER A C 1
ATOM 2013 O O . SER A 1 275 ? -12.133 -1.727 -23.188 1.00 79.44 275 SER A O 1
ATOM 2015 N N . ALA A 1 276 ? -14.117 -2.650 -23.709 1.00 78.88 276 ALA A N 1
ATOM 2016 C CA . ALA A 1 276 ? -14.302 -1.916 -24.957 1.00 78.88 276 ALA A CA 1
ATOM 2017 C C . ALA A 1 276 ? -14.260 -0.394 -24.740 1.00 78.88 276 ALA A C 1
ATOM 2019 O O . ALA A 1 276 ? -13.497 0.289 -25.415 1.00 78.88 276 ALA A O 1
ATOM 2020 N N . ARG A 1 277 ? -14.994 0.125 -23.742 1.00 84.50 277 ARG A N 1
ATOM 2021 C CA . ARG A 1 277 ? -14.991 1.563 -23.412 1.00 84.50 277 ARG A CA 1
ATOM 2022 C C . ARG A 1 277 ? -13.612 2.081 -23.002 1.00 84.50 277 ARG A C 1
ATOM 2024 O O . ARG A 1 277 ? -13.239 3.179 -23.399 1.00 84.50 277 ARG A O 1
ATOM 2031 N N . ARG A 1 278 ? -12.850 1.305 -22.225 1.00 83.62 278 ARG A N 1
ATOM 2032 C CA . ARG A 1 278 ? -11.482 1.673 -21.816 1.00 83.62 278 ARG A CA 1
ATOM 2033 C C . ARG A 1 278 ? -10.522 1.714 -23.000 1.00 83.62 278 ARG A C 1
ATOM 2035 O O . ARG A 1 278 ? -9.736 2.649 -23.106 1.00 83.62 278 ARG A O 1
ATOM 2042 N N . ILE A 1 279 ? -10.614 0.727 -23.892 1.00 78.44 279 ILE A N 1
ATOM 2043 C CA . ILE A 1 279 ? -9.824 0.684 -25.128 1.00 78.44 279 ILE A CA 1
ATOM 2044 C C . ILE A 1 279 ? -10.160 1.892 -26.007 1.00 78.44 279 ILE A C 1
ATOM 2046 O O . ILE A 1 279 ? -9.250 2.573 -26.466 1.00 78.44 279 ILE A O 1
ATOM 2050 N N . ASP A 1 280 ? -11.446 2.198 -26.191 1.00 82.88 280 ASP A N 1
ATOM 2051 C CA . ASP A 1 280 ? -11.883 3.354 -26.979 1.00 82.88 280 ASP A CA 1
ATOM 2052 C C . ASP A 1 280 ? -11.379 4.678 -26.399 1.00 82.88 280 ASP A C 1
ATOM 2054 O O . ASP A 1 280 ? -10.871 5.516 -27.142 1.00 82.88 280 ASP A O 1
ATOM 2058 N N . ALA A 1 281 ? -11.470 4.854 -25.078 1.00 85.62 281 ALA A N 1
ATOM 2059 C CA . ALA A 1 281 ? -10.978 6.051 -24.403 1.00 85.62 281 ALA A CA 1
ATOM 2060 C C . ALA A 1 281 ? -9.457 6.219 -24.567 1.00 85.62 281 ALA A C 1
ATOM 2062 O O . ALA A 1 281 ? -8.993 7.311 -24.895 1.00 85.62 281 ALA A O 1
ATOM 2063 N N . ALA A 1 282 ? -8.687 5.137 -24.406 1.00 85.25 282 ALA A N 1
ATOM 2064 C CA . ALA A 1 282 ? -7.238 5.161 -24.593 1.00 85.25 282 ALA A CA 1
ATOM 2065 C C . ALA A 1 282 ? -6.852 5.462 -26.051 1.00 85.25 282 ALA A C 1
ATOM 2067 O O . ALA A 1 282 ? -5.964 6.275 -26.299 1.00 85.25 282 ALA A O 1
ATOM 2068 N N . VAL A 1 283 ? -7.552 4.866 -27.023 1.00 85.06 283 VAL A N 1
ATOM 2069 C CA . VAL A 1 283 ? -7.339 5.132 -28.455 1.00 85.06 283 VAL A CA 1
ATOM 2070 C C . VAL A 1 283 ? -7.675 6.581 -28.809 1.00 85.06 283 VAL A C 1
ATOM 2072 O O . VAL A 1 283 ? -6.904 7.226 -29.517 1.00 85.06 283 VAL A O 1
ATOM 2075 N N . ALA A 1 284 ? -8.779 7.126 -28.294 1.00 87.38 284 ALA A N 1
ATOM 2076 C CA . ALA A 1 284 ? -9.146 8.523 -28.517 1.00 87.38 284 ALA A CA 1
ATOM 2077 C C . ALA A 1 284 ? -8.100 9.489 -27.930 1.00 87.38 284 ALA A C 1
ATOM 2079 O O . ALA A 1 284 ? -7.683 10.439 -28.595 1.00 87.38 284 ALA A O 1
ATOM 2080 N N . ALA A 1 285 ? -7.613 9.217 -26.715 1.00 86.88 285 ALA A N 1
ATOM 2081 C CA . ALA A 1 285 ? -6.553 10.000 -26.082 1.00 86.88 285 ALA A CA 1
ATOM 2082 C C . ALA A 1 285 ? -5.205 9.894 -26.825 1.00 86.88 285 ALA A C 1
ATOM 2084 O O . ALA A 1 285 ? -4.455 10.874 -26.883 1.00 86.88 285 ALA A O 1
ATOM 2085 N N . ALA A 1 286 ? -4.902 8.733 -27.410 1.00 88.62 286 ALA A N 1
ATOM 2086 C CA . ALA A 1 286 ? -3.717 8.513 -28.236 1.00 88.62 286 ALA A CA 1
ATOM 2087 C C . ALA A 1 286 ? -3.801 9.242 -29.587 1.00 88.62 286 ALA A C 1
ATOM 2089 O O . ALA A 1 286 ? -2.816 9.842 -30.021 1.00 88.62 286 ALA A O 1
ATOM 2090 N N . ALA A 1 287 ? -4.977 9.256 -30.222 1.00 88.81 287 ALA A N 1
ATOM 2091 C CA . ALA A 1 287 ? -5.205 9.937 -31.496 1.00 88.81 287 ALA A CA 1
ATOM 2092 C C . ALA A 1 287 ? -4.947 11.450 -31.413 1.00 88.81 287 ALA A C 1
ATOM 2094 O O . ALA A 1 287 ? -4.442 12.041 -32.363 1.00 88.81 287 ALA A O 1
ATOM 2095 N N . ALA A 1 288 ? -5.198 12.067 -30.254 1.00 88.12 288 ALA A N 1
ATOM 2096 C CA . ALA A 1 288 ? -4.874 13.474 -30.011 1.00 88.12 288 ALA A CA 1
ATOM 2097 C C . ALA A 1 288 ? -3.357 13.765 -29.928 1.00 88.12 288 ALA A C 1
ATOM 2099 O O . ALA A 1 288 ? -2.953 14.923 -30.013 1.00 88.12 288 ALA A O 1
ATOM 2100 N N . ARG A 1 289 ? -2.511 12.738 -29.748 1.00 87.88 289 ARG A N 1
ATOM 2101 C CA . ARG A 1 289 ? -1.056 12.862 -29.523 1.00 87.88 289 ARG A CA 1
ATOM 2102 C C . ARG A 1 289 ? -0.200 12.442 -30.718 1.00 87.88 289 ARG A C 1
ATOM 2104 O O . ARG A 1 289 ? 0.988 12.754 -30.751 1.00 87.88 289 ARG A O 1
ATOM 2111 N N . VAL A 1 290 ? -0.775 11.751 -31.702 1.00 87.69 290 VAL A N 1
ATOM 2112 C CA . VAL A 1 290 ? -0.058 11.281 -32.896 1.00 87.69 290 VAL A CA 1
ATOM 2113 C C . VAL A 1 290 ? -0.646 11.945 -34.136 1.00 87.69 290 VAL A C 1
ATOM 2115 O O . VAL A 1 290 ? -1.763 11.652 -34.555 1.00 87.69 290 VAL A O 1
ATOM 2118 N N . ALA A 1 291 ? 0.130 12.840 -34.741 1.00 83.75 291 ALA A N 1
ATOM 2119 C CA . ALA A 1 291 ? -0.268 13.540 -35.954 1.00 83.75 291 ALA A CA 1
ATOM 2120 C C . ALA A 1 291 ? -0.217 12.635 -37.200 1.00 83.75 291 ALA A C 1
ATOM 2122 O O . ALA A 1 291 ? 0.495 11.631 -37.237 1.00 83.75 291 ALA A O 1
ATOM 2123 N N . ALA A 1 292 ? -0.929 13.054 -38.253 1.00 83.56 292 ALA A N 1
ATOM 2124 C CA . ALA A 1 292 ? -0.861 12.469 -39.596 1.00 83.56 292 ALA A CA 1
ATOM 2125 C C . ALA A 1 292 ? -1.238 10.973 -39.691 1.00 83.56 292 ALA A C 1
ATOM 2127 O O . ALA A 1 292 ? -0.720 10.261 -40.548 1.00 83.56 292 ALA A O 1
ATOM 2128 N N . VAL A 1 293 ? -2.156 10.498 -38.841 1.00 85.00 293 VAL A N 1
ATOM 2129 C CA . VAL A 1 293 ? -2.778 9.165 -38.946 1.00 85.00 293 VAL A CA 1
ATOM 2130 C C . VAL A 1 293 ? -4.274 9.333 -39.254 1.00 85.00 293 VAL A C 1
ATOM 2132 O O . VAL A 1 293 ? -4.948 10.048 -38.509 1.00 85.00 293 VAL A O 1
ATOM 2135 N N . PRO A 1 294 ? -4.821 8.702 -40.313 1.00 83.56 294 PRO A N 1
ATOM 2136 C CA . PRO A 1 294 ? -6.246 8.789 -40.634 1.00 83.56 294 PRO A CA 1
ATOM 2137 C C . PRO A 1 294 ? -7.138 8.250 -39.508 1.00 83.56 294 PRO A C 1
ATOM 2139 O O . PRO A 1 294 ? -6.831 7.226 -38.900 1.00 83.56 294 PRO A O 1
ATOM 2142 N N . GLU A 1 295 ? -8.297 8.872 -39.278 1.00 82.19 295 GLU A N 1
ATOM 2143 C CA . GLU A 1 295 ? -9.282 8.422 -38.276 1.00 82.19 295 GLU A CA 1
ATOM 2144 C C . GLU A 1 295 ? -9.691 6.950 -38.474 1.00 82.19 295 GLU A C 1
ATOM 2146 O O . GLU A 1 295 ? -9.820 6.179 -37.520 1.00 82.19 295 GLU A O 1
ATOM 2151 N N . GLY A 1 296 ? -9.809 6.528 -39.737 1.00 75.44 296 GLY A N 1
ATOM 2152 C CA . GLY A 1 296 ? -10.098 5.149 -40.111 1.00 75.44 296 GLY A CA 1
ATOM 2153 C C . GLY A 1 296 ? -9.113 4.134 -39.520 1.00 75.44 296 GLY A C 1
ATOM 2154 O O . GLY A 1 296 ? -9.546 3.091 -39.033 1.00 75.44 296 GLY A O 1
ATOM 2155 N N . ALA A 1 297 ? -7.822 4.466 -39.460 1.00 78.81 297 ALA A N 1
ATOM 2156 C CA . ALA A 1 297 ? -6.787 3.603 -38.903 1.00 78.81 297 ALA A CA 1
ATOM 2157 C C . ALA A 1 297 ? -6.903 3.437 -37.382 1.00 78.81 297 ALA A C 1
ATOM 2159 O O . ALA A 1 297 ? -6.672 2.346 -36.860 1.00 78.81 297 ALA A O 1
ATOM 2160 N N . TRP A 1 298 ? -7.314 4.485 -36.664 1.00 82.62 298 TRP A N 1
ATOM 2161 C CA . TRP A 1 298 ? -7.587 4.413 -35.225 1.00 82.62 298 TRP A CA 1
ATOM 2162 C C . TRP A 1 298 ? -8.801 3.546 -34.911 1.00 82.62 298 TRP A C 1
ATOM 2164 O O . TRP A 1 298 ? -8.789 2.792 -33.939 1.00 82.62 298 TRP A O 1
ATOM 2174 N N . ARG A 1 299 ? -9.827 3.582 -35.766 1.00 79.44 299 ARG A N 1
ATOM 2175 C CA . ARG A 1 299 ? -10.986 2.689 -35.648 1.00 79.44 299 ARG A CA 1
ATOM 2176 C C . ARG A 1 299 ? -10.594 1.223 -35.853 1.00 79.44 299 ARG A C 1
ATOM 2178 O O . ARG A 1 299 ? -11.033 0.373 -35.077 1.00 79.44 299 ARG A O 1
ATOM 2185 N N . VAL A 1 300 ? -9.748 0.934 -36.848 1.00 71.25 300 VAL A N 1
ATOM 2186 C CA . VAL A 1 300 ? -9.204 -0.418 -37.080 1.00 71.25 300 VAL A CA 1
ATOM 2187 C C . VAL A 1 300 ? -8.344 -0.857 -35.896 1.00 71.25 300 VAL A C 1
ATOM 2189 O O . VAL A 1 300 ? -8.533 -1.959 -35.388 1.00 71.25 300 VAL A O 1
ATOM 2192 N N . LEU A 1 301 ? -7.474 0.021 -35.381 1.00 73.25 301 LEU A N 1
ATOM 2193 C CA . LEU A 1 301 ? -6.704 -0.242 -34.165 1.00 73.25 301 LEU A CA 1
ATOM 2194 C C . LEU A 1 301 ? -7.635 -0.603 -33.002 1.00 73.25 301 LEU A C 1
ATOM 2196 O O . LEU A 1 301 ? -7.483 -1.672 -32.426 1.00 73.25 301 LEU A O 1
ATOM 2200 N N . ALA A 1 302 ? -8.632 0.223 -32.684 1.00 71.19 302 ALA A N 1
ATOM 2201 C CA . ALA A 1 302 ? -9.564 -0.050 -31.593 1.00 71.19 302 ALA A CA 1
ATOM 2202 C C . ALA A 1 302 ? -10.336 -1.370 -31.787 1.00 71.19 302 ALA A C 1
ATOM 2204 O O . ALA A 1 302 ? -10.633 -2.057 -30.811 1.00 71.19 302 ALA A O 1
ATOM 2205 N N . ALA A 1 303 ? -10.667 -1.756 -33.023 1.00 68.31 303 ALA A N 1
ATOM 2206 C CA . ALA A 1 303 ? -11.276 -3.054 -33.324 1.00 68.31 303 ALA A CA 1
ATOM 2207 C C . ALA A 1 303 ? -10.303 -4.224 -33.077 1.00 68.31 303 ALA A C 1
ATOM 2209 O O . ALA A 1 303 ? -10.672 -5.197 -32.420 1.00 68.31 303 ALA A O 1
ATOM 2210 N N . CYS A 1 304 ? -9.048 -4.101 -33.518 1.00 65.62 304 CYS A N 1
ATOM 2211 C CA . CYS A 1 304 ? -7.996 -5.083 -33.253 1.00 65.62 304 CYS A CA 1
ATOM 2212 C C . CYS A 1 304 ? -7.707 -5.220 -31.749 1.00 65.62 304 CYS A C 1
ATOM 2214 O O . CYS A 1 304 ? -7.636 -6.337 -31.238 1.00 65.62 304 CYS A O 1
ATOM 2216 N N . LEU A 1 305 ? -7.609 -4.100 -31.023 1.00 64.81 305 LEU A N 1
ATOM 2217 C CA . LEU A 1 305 ? -7.347 -4.082 -29.580 1.00 64.81 305 LEU A CA 1
ATOM 2218 C C . LEU A 1 305 ? -8.523 -4.658 -28.767 1.00 64.81 305 LEU A C 1
ATOM 2220 O O . LEU A 1 305 ? -8.323 -5.272 -27.721 1.00 64.81 305 LEU A O 1
ATOM 2224 N N . ARG A 1 306 ? -9.759 -4.531 -29.269 1.00 62.72 306 ARG A N 1
ATOM 2225 C CA . ARG A 1 306 ? -10.947 -5.204 -28.712 1.00 62.72 306 ARG A CA 1
ATOM 2226 C C . ARG A 1 306 ? -10.939 -6.722 -28.900 1.00 62.72 306 ARG A C 1
ATOM 2228 O O . ARG A 1 306 ? -11.647 -7.403 -28.164 1.00 62.72 306 ARG A O 1
ATOM 2235 N N . GLY A 1 307 ? -10.166 -7.242 -29.855 1.00 42.88 307 GLY A N 1
ATOM 2236 C CA . GLY A 1 307 ? -9.947 -8.677 -30.069 1.00 42.88 307 GLY A CA 1
ATOM 2237 C C . GLY A 1 307 ? -8.696 -9.229 -29.376 1.00 42.88 307 GLY A C 1
ATOM 2238 O O . GLY A 1 307 ? -8.595 -10.438 -29.186 1.00 42.88 307 GLY A O 1
ATOM 2239 N N . VAL A 1 308 ? -7.756 -8.361 -28.987 1.00 41.00 308 VAL A N 1
ATOM 2240 C CA . VAL A 1 308 ? -6.509 -8.691 -28.283 1.00 41.00 308 VAL A CA 1
ATOM 2241 C C . VAL A 1 308 ? -6.014 -7.437 -27.566 1.00 41.00 308 VAL A C 1
ATOM 2243 O O . VAL A 1 308 ? -5.621 -6.531 -28.276 1.00 41.00 308 VAL A O 1
ATOM 2246 N N . VAL A 1 309 ? -5.913 -7.403 -26.228 1.00 33.97 309 VAL A N 1
ATOM 2247 C CA . VAL A 1 309 ? -4.801 -6.742 -25.496 1.00 33.97 309 VAL A CA 1
ATOM 2248 C C . VAL A 1 309 ? -4.769 -7.193 -24.033 1.00 33.97 309 VAL A C 1
ATOM 2250 O O . VAL A 1 309 ? -5.773 -7.162 -23.325 1.00 33.97 309 VAL A O 1
ATOM 2253 N N . ALA A 1 310 ? -3.556 -7.527 -23.591 1.00 28.19 310 ALA A N 1
ATOM 2254 C CA . ALA A 1 310 ? -3.095 -7.608 -22.212 1.00 28.19 310 ALA A CA 1
ATOM 2255 C C . ALA A 1 310 ? -1.852 -6.713 -22.095 1.00 28.19 310 ALA A C 1
ATOM 2257 O O . ALA A 1 310 ? -0.825 -7.133 -22.614 1.00 28.19 310 ALA A O 1
ATOM 2258 N N . LEU A 1 311 ? -1.920 -5.517 -21.498 1.00 27.72 311 LEU A N 1
ATOM 2259 C CA . LEU A 1 311 ? -0.743 -4.702 -21.123 1.00 27.72 311 LEU A CA 1
ATOM 2260 C C . LEU A 1 311 ? -1.125 -3.733 -19.993 1.00 27.72 311 LEU A C 1
ATOM 2262 O O . LEU A 1 311 ? -2.155 -3.088 -20.159 1.00 27.72 311 LEU A O 1
ATOM 2266 N N . ALA A 1 312 ? -0.309 -3.673 -18.921 1.00 28.53 312 ALA A N 1
ATOM 2267 C CA . ALA A 1 312 ? -0.539 -3.016 -17.624 1.00 28.53 312 ALA A CA 1
ATOM 2268 C C . ALA A 1 312 ? 0.748 -2.677 -16.840 1.00 28.53 312 ALA A C 1
ATOM 2270 O O . ALA A 1 312 ? 1.667 -3.489 -16.882 1.00 28.53 312 ALA A O 1
ATOM 2271 N N . GLU A 1 313 ? 0.762 -1.578 -16.062 1.00 31.69 313 GLU A N 1
ATOM 2272 C CA . GLU A 1 313 ? 1.843 -1.137 -15.140 1.00 31.69 313 GLU A CA 1
ATOM 2273 C C . GLU A 1 313 ? 1.310 -0.558 -13.802 1.00 31.69 313 GLU A C 1
ATOM 2275 O O . GLU A 1 313 ? 0.101 -0.348 -13.661 1.00 31.69 313 GLU A O 1
ATOM 2280 N N . VAL A 1 314 ? 2.196 -0.314 -12.812 1.00 32.78 314 VAL A N 1
ATOM 2281 C CA . VAL A 1 314 ? 1.851 -0.417 -11.376 1.00 32.78 314 VAL A CA 1
ATOM 2282 C C . VAL A 1 314 ? 1.236 0.793 -10.618 1.00 32.78 314 VAL A C 1
ATOM 2284 O O . VAL A 1 314 ? 1.941 1.670 -10.137 1.00 32.78 314 VAL A O 1
ATOM 2287 N N . GLY A 1 315 ? -0.080 0.758 -10.353 1.00 43.12 315 GLY A N 1
ATOM 2288 C CA . GLY A 1 315 ? -0.679 0.594 -9.002 1.00 43.12 315 GLY A CA 1
ATOM 2289 C C . GLY A 1 315 ? -0.758 1.707 -7.951 1.00 43.12 315 GLY A C 1
ATOM 2290 O O . GLY A 1 315 ? -1.352 1.457 -6.905 1.00 43.12 315 GLY A O 1
ATOM 2291 N N . ALA A 1 316 ? -0.226 2.899 -8.188 1.00 39.16 316 ALA A N 1
ATOM 2292 C CA . ALA A 1 316 ? -0.473 4.048 -7.315 1.00 39.16 316 ALA A CA 1
ATOM 2293 C C . ALA A 1 316 ? -1.079 5.203 -8.115 1.00 39.16 316 ALA A C 1
ATOM 2295 O O . ALA A 1 316 ? -0.646 5.478 -9.232 1.00 39.16 316 ALA A O 1
ATOM 2296 N N . GLU A 1 317 ? -2.058 5.889 -7.528 1.00 55.72 317 GLU A N 1
ATOM 2297 C CA . GLU A 1 317 ? -2.665 7.095 -8.095 1.00 55.72 317 GLU A CA 1
ATOM 2298 C C . GLU A 1 317 ? -2.210 8.315 -7.296 1.00 55.72 317 GLU A C 1
ATOM 2300 O O . GLU A 1 317 ? -2.899 8.722 -6.361 1.00 55.72 317 GLU A O 1
ATOM 2305 N N . PRO A 1 318 ? -1.057 8.921 -7.639 1.00 48.22 318 PRO A N 1
ATOM 2306 C CA . PRO A 1 318 ? -0.588 10.133 -6.967 1.00 48.22 318 PRO A CA 1
ATOM 2307 C C . PRO A 1 318 ? -1.538 11.326 -7.167 1.00 48.22 318 PRO A C 1
ATOM 2309 O O . PRO A 1 318 ? -1.399 12.336 -6.490 1.00 48.22 318 PRO A O 1
ATOM 2312 N N . GLU A 1 319 ? -2.506 11.205 -8.081 1.00 53.53 319 GLU A N 1
ATOM 2313 C CA . GLU A 1 319 ? -3.539 12.204 -8.367 1.00 53.53 319 GLU A CA 1
ATOM 2314 C C . GLU A 1 319 ? -4.596 12.320 -7.253 1.00 53.53 319 GLU A C 1
ATOM 2316 O O . GLU A 1 319 ? -5.324 13.307 -7.209 1.00 53.53 319 GLU A O 1
ATOM 2321 N N . ARG A 1 320 ? -4.707 11.333 -6.347 1.00 60.31 320 ARG A N 1
ATOM 2322 C CA . ARG A 1 320 ? -5.678 11.351 -5.239 1.00 60.31 320 ARG A CA 1
ATOM 2323 C C . ARG A 1 320 ? -4.991 11.734 -3.922 1.00 60.31 320 ARG A C 1
ATOM 2325 O O . ARG A 1 320 ? -4.299 10.913 -3.321 1.00 60.31 320 ARG A O 1
ATOM 2332 N N . PHE A 1 321 ? -5.209 12.963 -3.447 1.00 66.38 321 PHE A N 1
ATOM 2333 C CA . PHE A 1 321 ? -4.636 13.472 -2.194 1.00 66.38 321 PHE A CA 1
ATOM 2334 C C . PHE A 1 321 ? -5.612 13.319 -1.011 1.00 66.38 321 PHE A C 1
ATOM 2336 O O . PHE A 1 321 ? -6.430 14.192 -0.723 1.00 66.38 321 PHE A O 1
ATOM 2343 N N . GLY A 1 322 ? -5.528 12.178 -0.321 1.00 72.69 322 GLY A N 1
ATOM 2344 C CA . GLY A 1 322 ? -6.417 11.837 0.796 1.00 72.69 322 GLY A CA 1
ATOM 2345 C C . GLY A 1 322 ? -7.853 11.511 0.374 1.00 72.69 322 GLY A C 1
ATOM 2346 O O . GLY A 1 322 ? -8.203 11.545 -0.806 1.00 72.69 322 GLY A O 1
ATOM 2347 N N . GLN A 1 323 ? -8.695 11.127 1.339 1.00 83.25 323 GLN A N 1
ATOM 2348 C CA . GLN A 1 323 ? -10.102 10.808 1.076 1.00 83.25 323 GLN A CA 1
ATOM 2349 C C . GLN A 1 323 ? -11.031 11.063 2.269 1.00 83.25 323 GLN A C 1
ATOM 2351 O O . GLN A 1 323 ? -10.636 10.972 3.433 1.00 83.25 323 GLN A O 1
ATOM 2356 N N . ALA A 1 324 ? -12.307 11.311 1.964 1.00 88.62 324 ALA A N 1
ATOM 2357 C CA . ALA A 1 324 ? -13.372 11.447 2.955 1.00 88.62 324 ALA A CA 1
ATOM 2358 C C . ALA A 1 324 ? -13.865 10.076 3.480 1.00 88.62 324 ALA A C 1
ATOM 2360 O O . ALA A 1 324 ? -13.830 9.086 2.739 1.00 88.62 324 ALA A O 1
ATOM 2361 N N . PRO A 1 325 ? -14.417 10.004 4.712 1.00 92.31 325 PRO A N 1
ATOM 2362 C CA . PRO A 1 325 ? -15.035 8.785 5.249 1.00 92.31 325 PRO A CA 1
ATOM 2363 C C . PRO A 1 325 ? -16.115 8.179 4.345 1.00 92.31 325 PRO A C 1
ATOM 2365 O O . PRO A 1 325 ? -16.198 6.960 4.217 1.00 92.31 325 PRO A O 1
ATOM 2368 N N . ALA A 1 326 ? -16.913 9.014 3.670 1.00 92.56 326 ALA A N 1
ATOM 2369 C CA . ALA A 1 326 ? -17.957 8.554 2.752 1.00 92.56 326 ALA A CA 1
ATOM 2370 C C . ALA A 1 326 ? -17.392 7.670 1.624 1.00 92.56 326 ALA A C 1
ATOM 2372 O O . ALA A 1 326 ? -17.903 6.575 1.394 1.00 92.56 326 ALA A O 1
ATOM 2373 N N . THR A 1 327 ? -16.280 8.079 1.004 1.00 89.81 327 THR A N 1
ATOM 2374 C CA . THR A 1 327 ? -15.595 7.293 -0.034 1.00 89.81 327 THR A CA 1
ATOM 2375 C C . THR A 1 327 ? -15.119 5.947 0.513 1.00 89.81 327 THR A C 1
ATOM 2377 O O . THR A 1 327 ? -15.333 4.914 -0.116 1.00 89.81 327 THR A O 1
ATOM 2380 N N . PHE A 1 328 ? -14.538 5.923 1.718 1.00 93.31 328 PHE A N 1
ATOM 2381 C CA . PHE A 1 328 ? -14.130 4.674 2.374 1.00 93.31 328 PHE A CA 1
ATOM 2382 C C . PHE A 1 328 ? -15.316 3.724 2.603 1.00 93.31 328 PHE A C 1
ATOM 2384 O O . PHE A 1 328 ? -15.226 2.520 2.349 1.00 93.31 328 PHE A O 1
ATOM 2391 N N . HIS A 1 329 ? -16.450 4.261 3.056 1.00 97.31 329 HIS A N 1
ATOM 2392 C CA . HIS A 1 329 ? -17.672 3.492 3.271 1.00 97.31 329 HIS A CA 1
ATOM 2393 C C . HIS A 1 329 ? -18.249 2.928 1.969 1.00 97.31 329 HIS A C 1
ATOM 2395 O O . HIS A 1 329 ? -18.640 1.759 1.935 1.00 97.31 329 HIS A O 1
ATOM 2401 N N . GLU A 1 330 ? -18.265 3.713 0.892 1.00 94.31 330 GLU A N 1
ATOM 2402 C CA . GLU A 1 330 ? -18.686 3.256 -0.435 1.00 94.31 330 GLU A CA 1
ATOM 2403 C C . GLU A 1 330 ? -17.810 2.104 -0.937 1.00 94.31 330 GLU A C 1
ATOM 2405 O O . GLU A 1 330 ? -18.327 1.091 -1.416 1.00 94.31 330 GLU A O 1
ATOM 2410 N N . ARG A 1 331 ? -16.488 2.206 -0.763 1.00 92.12 331 ARG A N 1
ATOM 2411 C CA . ARG A 1 331 ? -15.546 1.153 -1.164 1.00 92.12 331 ARG A CA 1
ATOM 2412 C C . ARG A 1 331 ? -15.703 -0.113 -0.334 1.00 92.12 331 ARG A C 1
ATOM 2414 O O . ARG A 1 331 ? -15.723 -1.209 -0.888 1.00 92.12 331 ARG A O 1
ATOM 2421 N N . ASN A 1 332 ? -15.926 0.004 0.972 1.00 95.75 332 ASN A N 1
ATOM 2422 C CA . ASN A 1 332 ? -16.247 -1.155 1.805 1.00 95.75 332 ASN A CA 1
ATOM 2423 C C . ASN A 1 332 ? -17.587 -1.803 1.438 1.00 95.75 332 ASN A C 1
ATOM 2425 O O . ASN A 1 332 ? -17.692 -3.030 1.455 1.00 95.75 332 ASN A O 1
ATOM 2429 N N . ALA A 1 333 ? -18.593 -1.020 1.043 1.00 94.44 333 ALA A N 1
ATOM 2430 C CA . ALA A 1 333 ? -19.838 -1.571 0.516 1.00 94.44 333 ALA A CA 1
ATOM 2431 C C . ALA A 1 333 ? -19.614 -2.323 -0.811 1.00 94.44 333 ALA A C 1
ATOM 2433 O O . ALA A 1 333 ? -20.227 -3.368 -1.033 1.00 94.44 333 ALA A O 1
ATOM 2434 N N . GLN A 1 334 ? -18.712 -1.844 -1.676 1.00 91.75 334 GLN A N 1
ATOM 2435 C CA . GLN A 1 334 ? -18.303 -2.567 -2.886 1.00 91.75 334 GLN A CA 1
ATOM 2436 C C . GLN A 1 334 ? -17.559 -3.868 -2.549 1.00 91.75 334 GLN A C 1
ATOM 2438 O O . GLN A 1 334 ? -17.888 -4.907 -3.124 1.00 91.75 334 GLN A O 1
ATOM 2443 N N . ARG A 1 335 ? -16.632 -3.857 -1.579 1.00 93.31 335 ARG A N 1
ATOM 2444 C CA . ARG A 1 335 ? -15.943 -5.070 -1.093 1.00 93.31 335 ARG A CA 1
ATOM 2445 C C . ARG A 1 335 ? -16.916 -6.110 -0.566 1.00 93.31 335 ARG A C 1
ATOM 2447 O O . ARG A 1 335 ? -16.854 -7.257 -0.993 1.00 93.31 335 ARG A O 1
ATOM 2454 N N . ALA A 1 336 ? -17.866 -5.702 0.277 1.00 93.44 336 ALA A N 1
ATOM 2455 C CA . ALA A 1 336 ? -18.899 -6.594 0.806 1.00 93.44 336 ALA A CA 1
ATOM 2456 C C . ALA A 1 336 ? -19.711 -7.283 -0.304 1.00 93.44 336 ALA A C 1
ATOM 2458 O O . ALA A 1 336 ? -20.166 -8.406 -0.128 1.00 93.44 336 ALA A O 1
ATOM 2459 N N . ARG A 1 337 ? -19.888 -6.627 -1.459 1.00 90.94 337 ARG A N 1
ATOM 2460 C CA . ARG A 1 337 ? -20.645 -7.177 -2.593 1.00 90.94 337 ARG A CA 1
ATOM 2461 C C . ARG A 1 337 ? -19.806 -8.035 -3.531 1.00 90.94 337 ARG A C 1
ATOM 2463 O O . ARG A 1 337 ? -20.317 -9.011 -4.070 1.00 90.94 337 ARG A O 1
ATOM 2470 N N . HIS A 1 338 ? -18.566 -7.637 -3.797 1.00 89.44 338 HIS A N 1
ATOM 2471 C CA . HIS A 1 338 ? -17.784 -8.187 -4.908 1.00 89.44 338 HIS A CA 1
ATOM 2472 C C . HIS A 1 338 ? -16.588 -9.027 -4.471 1.00 89.44 338 HIS A C 1
ATOM 2474 O O . HIS A 1 338 ? -16.126 -9.859 -5.247 1.00 89.44 338 HIS A O 1
ATOM 2480 N N . GLN A 1 339 ? -16.083 -8.813 -3.258 1.00 92.56 339 GLN A N 1
ATOM 2481 C CA . GLN A 1 339 ? -14.922 -9.510 -2.707 1.00 92.56 339 GLN A CA 1
ATOM 2482 C C . GLN A 1 339 ? -15.073 -9.744 -1.191 1.00 92.56 339 GLN A C 1
ATOM 2484 O O . GLN A 1 339 ? -14.162 -9.423 -0.425 1.00 92.56 339 GLN A O 1
ATOM 2489 N N . PRO A 1 340 ? -16.204 -10.296 -0.709 1.00 93.06 340 PRO A N 1
ATOM 2490 C CA . PRO A 1 340 ? -16.468 -10.412 0.728 1.00 93.06 340 PRO A CA 1
ATOM 2491 C C . PRO A 1 340 ? -15.477 -11.327 1.470 1.00 93.06 340 PRO A C 1
ATOM 2493 O O . PRO A 1 340 ? -15.403 -11.289 2.697 1.00 93.06 340 PRO A O 1
ATOM 2496 N N . ALA A 1 341 ? -14.711 -12.130 0.726 1.00 94.31 341 ALA A N 1
ATOM 2497 C CA . ALA A 1 341 ? -13.637 -12.986 1.218 1.00 94.31 341 ALA A CA 1
ATOM 2498 C C . ALA A 1 341 ? -12.267 -12.656 0.580 1.00 94.31 341 ALA A C 1
ATOM 2500 O O . ALA A 1 341 ? -11.353 -13.478 0.634 1.00 94.31 341 ALA A O 1
ATOM 2501 N N . GLY A 1 342 ? -12.113 -11.476 -0.035 1.00 95.06 342 GLY A N 1
ATOM 2502 C CA . GLY A 1 342 ? -10.817 -10.958 -0.483 1.00 95.06 342 GLY A CA 1
ATOM 2503 C C . GLY A 1 342 ? -9.951 -10.517 0.698 1.00 95.06 342 GLY A C 1
ATOM 2504 O O . GLY A 1 342 ? -10.467 -10.283 1.793 1.00 95.06 342 GLY A O 1
ATOM 2505 N N . MET A 1 343 ? -8.638 -10.413 0.495 1.00 97.19 343 MET A N 1
ATOM 2506 C CA . MET A 1 343 ? -7.734 -9.941 1.545 1.00 97.19 343 MET A CA 1
ATOM 2507 C C . MET A 1 343 ? -7.869 -8.434 1.778 1.00 97.19 343 MET A C 1
ATOM 2509 O O . MET A 1 343 ? -8.148 -7.669 0.858 1.00 97.19 343 MET A O 1
ATOM 2513 N N . LEU A 1 344 ? -7.603 -8.013 3.011 1.00 96.88 344 LEU A N 1
ATOM 2514 C CA . LEU A 1 344 ? -7.448 -6.621 3.421 1.00 96.88 344 LEU A CA 1
ATOM 2515 C C . LEU A 1 344 ? -6.021 -6.460 3.938 1.00 96.88 344 LEU A C 1
ATOM 2517 O O . LEU A 1 344 ? -5.742 -6.823 5.081 1.00 96.88 344 LEU A O 1
ATOM 2521 N N . THR A 1 345 ? -5.117 -5.965 3.093 1.00 95.44 345 THR A N 1
ATOM 2522 C CA . THR A 1 345 ? -3.707 -5.796 3.459 1.00 95.44 345 THR A CA 1
ATOM 2523 C C . THR A 1 345 ? -3.374 -4.332 3.690 1.00 95.44 345 THR A C 1
ATOM 2525 O O . THR A 1 345 ? -4.007 -3.431 3.142 1.00 95.44 345 THR A O 1
ATOM 2528 N N . THR A 1 346 ? -2.367 -4.093 4.516 1.00 93.69 346 THR A N 1
ATOM 2529 C CA . THR A 1 346 ? -1.809 -2.761 4.762 1.00 93.69 346 THR A CA 1
ATOM 2530 C C . THR A 1 346 ? -0.303 -2.730 4.593 1.00 93.69 346 THR A C 1
ATOM 2532 O O . THR A 1 346 ? 0.233 -1.633 4.564 1.00 93.69 346 THR A O 1
ATOM 2535 N N . SER A 1 347 ? 0.372 -3.872 4.418 1.00 91.75 347 SER A N 1
ATOM 2536 C CA . SER A 1 347 ? 1.804 -4.006 4.122 1.00 91.75 347 SER A CA 1
ATOM 2537 C C . SER A 1 347 ? 2.063 -5.366 3.470 1.00 91.75 347 SER A C 1
ATOM 2539 O O . SER A 1 347 ? 1.374 -6.325 3.790 1.00 91.75 347 SER A O 1
ATOM 2541 N N . THR A 1 348 ? 3.041 -5.472 2.570 1.00 91.56 348 THR A N 1
ATOM 2542 C CA . THR A 1 348 ? 3.414 -6.741 1.915 1.00 91.56 348 THR A CA 1
ATOM 2543 C C . THR A 1 348 ? 4.924 -6.796 1.658 1.00 91.56 348 THR A C 1
ATOM 2545 O O . THR A 1 348 ? 5.641 -5.810 1.844 1.00 91.56 348 THR A O 1
ATOM 2548 N N . HIS A 1 349 ? 5.410 -7.919 1.132 1.00 89.88 349 HIS A N 1
ATOM 2549 C CA . HIS A 1 349 ? 6.787 -8.046 0.647 1.00 89.88 349 HIS A CA 1
ATOM 2550 C C . HIS A 1 349 ? 7.101 -7.158 -0.573 1.00 89.88 349 HIS A C 1
ATOM 2552 O O . HIS A 1 349 ? 8.278 -6.928 -0.852 1.00 89.88 349 HIS A O 1
ATOM 2558 N N . ASP A 1 350 ? 6.085 -6.599 -1.243 1.00 85.38 350 ASP A N 1
ATOM 2559 C CA . ASP A 1 350 ? 6.248 -5.739 -2.426 1.00 85.38 350 ASP A CA 1
ATOM 2560 C C . ASP A 1 350 ? 5.848 -4.276 -2.188 1.00 85.38 350 ASP A C 1
ATOM 2562 O O . ASP A 1 350 ? 6.037 -3.414 -3.056 1.00 85.38 350 ASP A O 1
ATOM 2566 N N . THR A 1 351 ? 5.328 -3.935 -1.002 1.00 74.88 351 THR A N 1
ATOM 2567 C CA . THR A 1 351 ? 5.044 -2.531 -0.687 1.00 74.88 351 THR A CA 1
ATOM 2568 C C . THR A 1 351 ? 6.337 -1.724 -0.618 1.00 74.88 351 THR A C 1
ATOM 2570 O O . THR A 1 351 ? 7.305 -2.123 0.023 1.00 74.88 351 THR A O 1
ATOM 2573 N N . LYS A 1 352 ? 6.333 -0.535 -1.237 1.00 76.44 352 LYS A N 1
ATOM 2574 C CA . LYS A 1 352 ? 7.516 0.344 -1.327 1.00 76.44 352 LYS A CA 1
ATOM 2575 C C . LYS A 1 352 ? 8.017 0.860 0.026 1.00 76.44 352 LYS A C 1
ATOM 2577 O O . LYS A 1 352 ? 9.166 1.268 0.134 1.00 76.44 352 LYS A O 1
ATOM 2582 N N . ARG A 1 353 ? 7.137 0.871 1.023 1.00 83.62 353 ARG A N 1
ATOM 2583 C CA . ARG A 1 353 ? 7.367 1.251 2.422 1.00 83.62 353 ARG A CA 1
ATOM 2584 C C . ARG A 1 353 ? 6.532 0.328 3.308 1.00 83.62 353 ARG A C 1
ATOM 2586 O O . ARG A 1 353 ? 5.573 -0.268 2.817 1.00 83.62 353 ARG A O 1
ATOM 2593 N N . GLY A 1 354 ? 6.852 0.236 4.583 1.00 85.25 354 GLY A N 1
ATOM 2594 C CA . GLY A 1 354 ? 6.005 -0.380 5.592 1.00 85.25 354 GLY A CA 1
ATOM 2595 C C . GLY A 1 354 ? 4.730 0.424 5.876 1.00 85.25 354 GLY A C 1
ATOM 2596 O O . GLY A 1 354 ? 4.568 1.556 5.404 1.00 85.25 354 GLY A O 1
ATOM 2597 N N . GLU A 1 355 ? 3.794 -0.173 6.609 1.00 92.19 355 GLU A N 1
ATOM 2598 C CA . GLU A 1 355 ? 2.539 0.473 6.993 1.00 92.19 355 GLU A CA 1
ATOM 2599 C C . GLU A 1 355 ? 2.729 1.632 7.975 1.00 92.19 355 GLU A C 1
ATOM 2601 O O . GLU A 1 355 ? 2.167 2.702 7.758 1.00 92.19 355 GLU A O 1
ATOM 2606 N N . ASP A 1 356 ? 3.575 1.479 8.990 1.00 95.62 356 ASP A N 1
ATOM 2607 C CA . ASP A 1 356 ? 3.812 2.521 9.989 1.00 95.62 356 ASP A CA 1
ATOM 2608 C C . ASP A 1 356 ? 4.773 3.589 9.448 1.00 95.62 356 ASP A C 1
ATOM 2610 O O . ASP A 1 356 ? 4.701 4.752 9.845 1.00 95.62 356 ASP A O 1
ATOM 2614 N N . VAL A 1 357 ? 5.635 3.233 8.486 1.00 91.81 357 VAL A N 1
ATOM 2615 C CA . VAL A 1 357 ? 6.413 4.208 7.697 1.00 91.81 357 VAL A CA 1
ATOM 2616 C C . VAL A 1 357 ? 5.479 5.138 6.926 1.00 91.81 357 VAL A C 1
ATOM 2618 O O . VAL A 1 357 ? 5.635 6.360 6.969 1.00 91.81 357 VAL A O 1
ATOM 2621 N N . ARG A 1 358 ? 4.475 4.575 6.236 1.00 92.06 358 ARG A N 1
ATOM 2622 C CA . ARG A 1 358 ? 3.470 5.368 5.514 1.00 92.06 358 ARG A CA 1
ATOM 2623 C C . ARG A 1 358 ? 2.682 6.274 6.447 1.00 92.06 358 ARG A C 1
ATOM 2625 O O . ARG A 1 358 ? 2.492 7.433 6.101 1.00 92.06 358 ARG A O 1
ATOM 2632 N N . LEU A 1 359 ? 2.248 5.773 7.602 1.00 92.19 359 LEU A N 1
ATOM 2633 C CA . LEU A 1 359 ? 1.457 6.564 8.548 1.00 92.19 359 LEU A CA 1
ATOM 2634 C C . LEU A 1 359 ? 2.260 7.716 9.164 1.00 92.19 359 LEU A C 1
ATOM 2636 O O . LEU A 1 359 ? 1.718 8.804 9.329 1.00 92.19 359 LEU A O 1
ATOM 2640 N N . ARG A 1 360 ? 3.562 7.535 9.420 1.00 95.31 360 ARG A N 1
ATOM 2641 C CA . ARG A 1 360 ? 4.447 8.628 9.869 1.00 95.31 360 ARG A CA 1
ATOM 2642 C C . ARG A 1 360 ? 4.655 9.695 8.805 1.00 95.31 360 ARG A C 1
ATOM 2644 O O . ARG A 1 360 ? 4.659 10.878 9.123 1.00 95.31 360 ARG A O 1
ATOM 2651 N N . ILE A 1 361 ? 4.770 9.298 7.540 1.00 86.81 361 ILE A N 1
ATOM 2652 C CA . ILE A 1 361 ? 4.821 10.256 6.430 1.00 86.81 361 ILE A CA 1
ATOM 2653 C C . ILE A 1 361 ? 3.461 10.951 6.256 1.00 86.81 361 ILE A C 1
ATOM 2655 O O . ILE A 1 361 ? 3.420 12.162 6.060 1.00 86.81 361 ILE A O 1
ATOM 2659 N N . ALA A 1 362 ? 2.349 10.220 6.371 1.00 86.50 362 ALA A N 1
ATOM 2660 C CA . ALA A 1 362 ? 1.001 10.778 6.276 1.00 86.50 362 ALA A CA 1
ATOM 2661 C C . ALA A 1 362 ? 0.718 11.793 7.396 1.00 86.50 362 ALA A C 1
ATOM 2663 O O . ALA A 1 362 ? 0.133 12.839 7.125 1.00 86.50 362 ALA A O 1
ATOM 2664 N N . ALA A 1 363 ? 1.231 11.565 8.609 1.00 92.69 363 ALA A N 1
ATOM 2665 C CA . ALA A 1 363 ? 1.131 12.505 9.727 1.00 92.69 363 ALA A CA 1
ATOM 2666 C C . ALA A 1 363 ? 1.704 13.901 9.410 1.00 92.69 363 ALA A C 1
ATOM 2668 O O . ALA A 1 363 ? 1.237 14.891 9.971 1.00 92.69 363 ALA A O 1
ATOM 2669 N N . LEU A 1 364 ? 2.655 14.018 8.471 1.00 89.81 364 LEU A N 1
ATOM 2670 C CA . LEU A 1 364 ? 3.179 15.315 8.021 1.00 89.81 364 LEU A CA 1
ATOM 2671 C C . LEU A 1 364 ? 2.101 16.186 7.356 1.00 89.81 364 LEU A C 1
ATOM 2673 O O . LEU A 1 364 ? 2.203 17.411 7.369 1.00 89.81 364 LEU A O 1
ATOM 2677 N N . THR A 1 365 ? 1.048 15.574 6.806 1.00 88.94 365 THR A N 1
ATOM 2678 C CA . THR A 1 365 ? -0.102 16.301 6.242 1.00 88.94 365 THR A CA 1
ATOM 2679 C C . THR A 1 365 ? -0.970 16.955 7.317 1.00 88.94 365 THR A C 1
ATOM 2681 O O . THR A 1 365 ? -1.672 17.919 7.037 1.00 88.94 365 THR A O 1
ATOM 2684 N N . GLU A 1 366 ? -0.853 16.528 8.573 1.00 93.44 366 GLU A N 1
ATOM 2685 C CA . GLU A 1 366 ? -1.545 17.140 9.712 1.00 93.44 366 GLU A CA 1
ATOM 2686 C C . GLU A 1 366 ? -0.704 18.217 10.418 1.00 93.44 366 GLU A C 1
ATOM 2688 O O . GLU A 1 366 ? -1.195 18.888 11.325 1.00 93.44 366 GLU A O 1
ATOM 2693 N N . MET A 1 367 ? 0.546 18.405 9.978 1.00 94.19 367 MET A N 1
ATOM 2694 C CA . MET A 1 367 ? 1.469 19.459 10.415 1.00 94.19 367 MET A CA 1
ATOM 2695 C C . MET A 1 367 ? 2.160 20.160 9.224 1.00 94.19 367 MET A C 1
ATOM 2697 O O . MET A 1 367 ? 3.391 20.274 9.180 1.00 94.19 367 MET A O 1
ATOM 2701 N N . PRO A 1 368 ? 1.393 20.600 8.204 1.00 86.25 368 PRO A N 1
ATOM 2702 C CA . PRO A 1 368 ? 1.958 20.999 6.920 1.00 86.25 368 PRO A CA 1
ATOM 2703 C C . PRO A 1 368 ? 2.846 22.244 7.024 1.00 86.25 368 PRO A C 1
ATOM 2705 O O . PRO A 1 368 ? 3.818 22.352 6.278 1.00 86.25 368 PRO A O 1
ATOM 2708 N N . ARG A 1 369 ? 2.555 23.171 7.950 1.00 89.75 369 ARG A N 1
ATOM 2709 C CA . ARG A 1 369 ? 3.362 24.387 8.139 1.00 89.75 369 ARG A CA 1
ATOM 2710 C C . ARG A 1 369 ? 4.680 24.053 8.815 1.00 89.75 369 ARG A C 1
ATOM 2712 O O . ARG A 1 369 ? 5.736 24.388 8.284 1.00 89.75 369 ARG A O 1
ATOM 2719 N N . ALA A 1 370 ? 4.614 23.323 9.930 1.00 91.00 370 ALA A N 1
ATOM 2720 C CA . ALA A 1 370 ? 5.805 22.881 10.644 1.00 91.00 370 ALA A CA 1
ATOM 2721 C C . ALA A 1 370 ? 6.747 22.074 9.734 1.00 91.00 370 ALA A C 1
ATOM 2723 O O . ALA A 1 370 ? 7.964 22.271 9.775 1.00 91.00 370 ALA A O 1
ATOM 2724 N N . TRP A 1 371 ? 6.185 21.213 8.880 1.00 91.56 371 TRP A N 1
ATOM 2725 C CA . TRP A 1 371 ? 6.936 20.449 7.890 1.00 91.56 371 TRP A CA 1
ATOM 2726 C C . TRP A 1 371 ? 7.575 21.329 6.810 1.00 91.56 371 TRP A C 1
ATOM 2728 O O . TRP A 1 371 ? 8.777 21.217 6.567 1.00 91.56 371 TRP A O 1
ATOM 2738 N N . ALA A 1 372 ? 6.805 22.219 6.177 1.00 87.12 372 ALA A N 1
ATOM 2739 C CA . ALA A 1 372 ? 7.317 23.090 5.120 1.00 87.12 372 ALA A CA 1
ATOM 2740 C C . ALA A 1 372 ? 8.455 23.989 5.621 1.00 87.12 372 ALA A C 1
ATOM 2742 O O . ALA A 1 372 ? 9.490 24.116 4.962 1.00 87.12 372 ALA A O 1
ATOM 2743 N N . ASP A 1 373 ? 8.299 24.565 6.812 1.00 92.56 373 ASP A N 1
ATOM 2744 C CA . ASP A 1 373 ? 9.323 25.418 7.406 1.00 92.56 373 ASP A CA 1
ATOM 2745 C C . ASP A 1 373 ? 10.595 24.624 7.731 1.00 92.56 373 ASP A C 1
ATOM 2747 O O . ASP A 1 373 ? 11.701 25.126 7.525 1.00 92.56 373 ASP A O 1
ATOM 2751 N N . ALA A 1 374 ? 10.462 23.377 8.191 1.00 93.81 374 ALA A N 1
ATOM 2752 C CA . ALA A 1 374 ? 11.599 22.501 8.448 1.00 93.81 374 ALA A CA 1
ATOM 2753 C C . ALA A 1 374 ? 12.350 22.127 7.171 1.00 93.81 374 ALA A C 1
ATOM 2755 O O . ALA A 1 374 ? 13.562 22.301 7.115 1.00 93.81 374 ALA A O 1
ATOM 2756 N N . VAL A 1 375 ? 11.641 21.710 6.117 1.00 89.31 375 VAL A N 1
ATOM 2757 C CA . VAL A 1 375 ? 12.254 21.377 4.820 1.00 89.31 375 VAL A CA 1
ATOM 2758 C C . VAL A 1 375 ? 13.050 22.560 4.269 1.00 89.31 375 VAL A C 1
ATOM 2760 O O . VAL A 1 375 ? 14.192 22.385 3.846 1.00 89.31 375 VAL A O 1
ATOM 2763 N N . ARG A 1 376 ? 12.493 23.778 4.323 1.00 93.25 376 ARG A N 1
ATOM 2764 C CA . ARG A 1 376 ? 13.188 24.988 3.857 1.00 93.25 376 ARG A CA 1
ATOM 2765 C C . ARG A 1 376 ? 14.410 25.320 4.715 1.00 93.25 376 ARG A C 1
ATOM 2767 O O . ARG A 1 376 ? 15.460 25.650 4.164 1.00 93.25 376 ARG A O 1
ATOM 2774 N N . ARG A 1 377 ? 14.307 25.202 6.045 1.00 95.38 377 ARG A N 1
ATOM 2775 C CA . ARG A 1 377 ? 15.449 25.396 6.956 1.00 95.38 377 ARG A CA 1
ATOM 2776 C C . ARG A 1 377 ? 16.551 24.371 6.712 1.00 95.38 377 ARG A C 1
ATOM 2778 O O . ARG A 1 377 ? 17.704 24.764 6.563 1.00 95.38 377 ARG A O 1
ATOM 2785 N N . TRP A 1 378 ? 16.211 23.086 6.626 1.00 96.44 378 TRP A N 1
ATOM 2786 C CA . TRP A 1 378 ? 17.176 22.017 6.375 1.00 96.44 378 TRP A CA 1
ATOM 2787 C C . TRP A 1 378 ? 17.836 22.170 5.011 1.00 96.44 378 TRP A C 1
ATOM 2789 O O . TRP A 1 378 ? 19.055 22.052 4.927 1.00 96.44 378 TRP A O 1
ATOM 2799 N N . GLY A 1 379 ? 17.068 22.502 3.972 1.00 92.50 379 GLY A N 1
ATOM 2800 C CA . GLY A 1 379 ? 17.610 22.782 2.644 1.00 92.50 379 GLY A CA 1
ATOM 2801 C C . GLY A 1 379 ? 18.603 23.947 2.660 1.00 92.50 379 GLY A C 1
ATOM 2802 O O . GLY A 1 379 ? 19.686 23.838 2.092 1.00 92.50 379 GLY A O 1
ATOM 2803 N N . ALA A 1 380 ? 18.286 25.038 3.367 1.00 94.50 380 ALA A N 1
ATOM 2804 C CA . ALA A 1 380 ? 19.185 26.185 3.499 1.00 94.50 380 ALA A CA 1
ATOM 2805 C C . ALA A 1 380 ? 20.455 25.859 4.306 1.00 94.50 380 ALA A C 1
ATOM 2807 O O . ALA A 1 380 ? 21.555 26.214 3.883 1.00 94.50 380 ALA A O 1
ATOM 2808 N N . ALA A 1 381 ? 20.317 25.166 5.441 1.00 96.38 381 ALA A N 1
ATOM 2809 C CA . ALA A 1 381 ? 21.431 24.804 6.319 1.00 96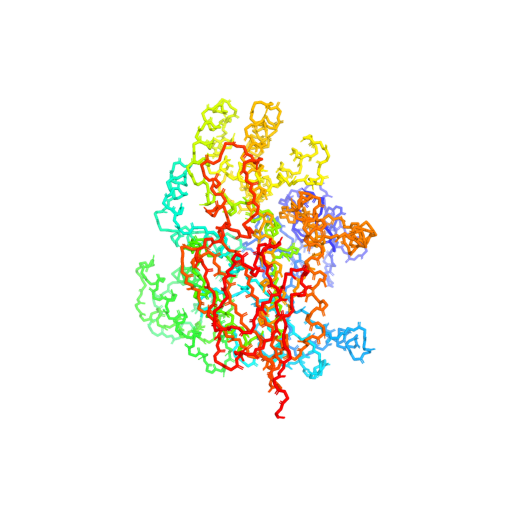.38 381 ALA A CA 1
ATOM 2810 C C . ALA A 1 381 ? 22.419 23.831 5.654 1.00 96.38 381 ALA A C 1
ATOM 2812 O O . ALA A 1 381 ? 23.625 23.921 5.875 1.00 96.38 381 ALA A O 1
ATOM 2813 N N . HIS A 1 382 ? 21.915 22.943 4.794 1.00 97.12 382 HIS A N 1
ATOM 2814 C CA . HIS A 1 382 ? 22.695 21.878 4.164 1.00 97.12 382 HIS A CA 1
ATOM 2815 C C . HIS A 1 382 ? 22.977 22.124 2.676 1.00 97.12 382 HIS A C 1
ATOM 2817 O O . HIS A 1 382 ? 23.464 21.229 1.987 1.00 97.12 382 HIS A O 1
ATOM 2823 N N . ALA A 1 383 ? 22.721 23.332 2.163 1.00 95.19 383 ALA A N 1
ATOM 2824 C CA . ALA A 1 383 ? 22.916 23.662 0.749 1.00 95.19 383 ALA A CA 1
ATOM 2825 C C . ALA A 1 383 ? 24.357 23.407 0.265 1.00 95.19 383 ALA A C 1
ATOM 2827 O O . ALA A 1 383 ? 24.569 23.018 -0.882 1.00 95.19 383 ALA A O 1
ATOM 2828 N N . SER A 1 384 ? 25.350 23.583 1.144 1.00 96.44 384 SER A N 1
ATOM 2829 C CA . SER A 1 384 ? 26.768 23.330 0.853 1.00 96.44 384 SER A CA 1
ATOM 2830 C C . SER A 1 384 ? 27.126 21.846 0.717 1.00 96.44 384 SER A C 1
ATOM 2832 O O . SER A 1 384 ? 28.189 21.536 0.183 1.00 96.44 384 SER A O 1
ATOM 2834 N N . LEU A 1 385 ? 26.262 20.933 1.178 1.00 96.56 385 LEU A N 1
ATOM 2835 C CA . LEU A 1 385 ? 26.456 19.485 1.060 1.00 96.56 385 LEU A CA 1
ATOM 2836 C C . LEU A 1 385 ? 26.032 18.942 -0.312 1.00 96.56 385 LEU A C 1
ATOM 2838 O O . LEU A 1 385 ? 26.355 17.804 -0.649 1.00 96.56 385 LEU A O 1
ATOM 2842 N N . VAL A 1 386 ? 25.306 19.734 -1.106 1.00 95.88 386 VAL A N 1
ATOM 2843 C CA . VAL A 1 386 ? 24.882 19.345 -2.453 1.00 95.88 386 VAL A CA 1
ATOM 2844 C C . VAL A 1 386 ? 26.078 19.417 -3.395 1.00 95.88 386 VAL A C 1
ATOM 2846 O O . VAL A 1 386 ? 26.688 20.470 -3.580 1.00 95.88 386 VAL A O 1
ATOM 2849 N N . THR A 1 387 ? 26.403 18.295 -4.030 1.00 94.00 387 THR A N 1
ATOM 2850 C CA . THR A 1 387 ? 27.509 18.226 -4.993 1.00 94.00 387 THR A CA 1
ATOM 2851 C C . THR A 1 387 ? 27.009 18.450 -6.419 1.00 94.00 387 THR A C 1
ATOM 2853 O O . THR A 1 387 ? 25.864 18.147 -6.749 1.00 94.00 387 THR A O 1
ATOM 2856 N N . SER A 1 388 ? 27.857 19.008 -7.285 1.00 93.69 388 SER A N 1
ATOM 2857 C CA . SER A 1 388 ? 27.546 19.173 -8.710 1.00 93.69 388 SER A CA 1
ATOM 2858 C C . SER A 1 388 ? 28.130 18.006 -9.501 1.00 93.69 388 SER A C 1
ATOM 2860 O O . SER A 1 388 ? 29.328 17.734 -9.404 1.00 93.69 388 SER A O 1
ATOM 2862 N N . THR A 1 389 ? 27.295 17.323 -10.282 1.00 92.00 389 THR A N 1
ATOM 2863 C CA . THR A 1 389 ? 27.675 16.160 -11.100 1.00 92.00 389 THR A CA 1
ATOM 2864 C C . THR A 1 389 ? 27.242 16.354 -12.553 1.00 92.00 389 THR A C 1
ATOM 2866 O O . THR A 1 389 ? 26.473 17.265 -12.866 1.00 92.00 389 THR A O 1
ATOM 2869 N N . SER A 1 390 ? 27.694 15.478 -13.454 1.00 87.12 390 SER A N 1
ATOM 2870 C CA . SER A 1 390 ? 27.221 15.438 -14.846 1.00 87.12 390 SER A CA 1
ATOM 2871 C C . SER A 1 390 ? 25.719 15.183 -14.961 1.00 87.12 390 SER A C 1
ATOM 2873 O O . SER A 1 390 ? 25.081 15.726 -15.861 1.00 87.12 390 SER A O 1
ATOM 2875 N N . ALA A 1 391 ? 25.149 14.389 -14.050 1.00 78.06 391 ALA A N 1
ATOM 2876 C CA . ALA A 1 391 ? 23.716 14.134 -14.008 1.00 78.06 391 ALA A CA 1
ATOM 2877 C C . ALA A 1 391 ? 22.925 15.338 -13.479 1.00 78.06 391 ALA A C 1
ATOM 2879 O O . ALA A 1 391 ? 21.750 15.474 -13.808 1.00 78.06 391 ALA A O 1
ATOM 2880 N N . GLY A 1 392 ? 23.542 16.225 -12.690 1.00 86.00 392 GLY A N 1
ATOM 2881 C CA . GLY A 1 392 ? 22.913 17.387 -12.058 1.00 86.00 392 GLY A CA 1
ATOM 2882 C C . GLY A 1 392 ? 23.354 17.587 -10.599 1.00 86.00 392 GLY A C 1
ATOM 2883 O O . GLY A 1 392 ? 24.338 16.981 -10.168 1.00 86.00 392 GLY A O 1
ATOM 2884 N N . PRO A 1 393 ? 22.653 18.432 -9.820 1.00 89.31 393 PRO A N 1
ATOM 2885 C CA . PRO A 1 393 ? 22.885 18.526 -8.379 1.00 89.31 393 PRO A CA 1
ATOM 2886 C C . PRO A 1 393 ? 22.594 17.178 -7.708 1.00 89.31 393 PRO A C 1
ATOM 2888 O O . PRO A 1 393 ? 21.606 16.535 -8.051 1.00 89.31 393 PRO A O 1
ATOM 2891 N N . ALA A 1 394 ? 23.442 16.761 -6.772 1.00 92.44 394 ALA A N 1
ATOM 2892 C CA . ALA A 1 394 ? 23.357 15.486 -6.071 1.00 92.44 394 ALA A CA 1
ATOM 2893 C C . ALA A 1 394 ? 23.414 15.703 -4.546 1.00 92.44 394 ALA A C 1
ATOM 2895 O O . ALA A 1 394 ? 24.488 16.030 -4.022 1.00 92.44 394 ALA A O 1
ATOM 2896 N N . PRO A 1 395 ? 22.292 15.510 -3.828 1.00 90.56 395 PRO A N 1
ATOM 2897 C CA . PRO A 1 395 ? 20.937 15.259 -4.343 1.00 90.56 395 PRO A CA 1
ATOM 2898 C C . PRO A 1 395 ? 20.295 16.497 -4.996 1.00 90.56 395 PRO A C 1
ATOM 2900 O O . PRO A 1 395 ? 20.470 17.628 -4.535 1.00 90.56 395 PRO A O 1
ATOM 2903 N N . ASP A 1 396 ? 19.480 16.284 -6.031 1.00 80.69 396 ASP A N 1
ATOM 2904 C CA . ASP A 1 396 ? 18.553 17.308 -6.525 1.00 80.69 396 ASP A CA 1
ATOM 2905 C C . ASP A 1 396 ? 17.449 17.581 -5.479 1.00 80.69 396 ASP A C 1
ATOM 2907 O O . ASP A 1 396 ? 17.267 16.772 -4.564 1.00 80.69 396 ASP A O 1
ATOM 2911 N N . PRO A 1 397 ? 16.703 18.697 -5.563 1.00 79.50 397 PRO A N 1
ATOM 2912 C CA . PRO A 1 397 ? 15.798 19.072 -4.478 1.00 79.50 397 PRO A CA 1
ATOM 2913 C C . PRO A 1 397 ? 14.628 18.094 -4.255 1.00 79.50 397 PRO A C 1
ATOM 2915 O O . PRO A 1 397 ? 14.208 17.910 -3.113 1.00 79.50 397 PRO A O 1
ATOM 2918 N N . ALA A 1 398 ? 14.134 17.407 -5.294 1.00 71.38 398 ALA A N 1
ATOM 2919 C CA . ALA A 1 398 ? 13.115 16.366 -5.121 1.00 71.38 398 ALA A CA 1
ATOM 2920 C C . ALA A 1 398 ? 13.695 15.157 -4.371 1.00 71.38 398 ALA A C 1
ATOM 2922 O O . ALA A 1 398 ? 13.062 14.615 -3.461 1.00 71.38 398 ALA A O 1
ATOM 2923 N N . THR A 1 399 ? 14.939 14.787 -4.686 1.00 77.94 399 THR A N 1
ATOM 2924 C CA . THR A 1 399 ? 15.675 13.763 -3.937 1.00 77.94 399 THR A CA 1
ATOM 2925 C C . THR A 1 399 ? 15.950 14.200 -2.490 1.00 77.94 399 THR A C 1
ATOM 2927 O O . THR A 1 399 ? 15.827 13.379 -1.585 1.00 77.94 399 THR A O 1
ATOM 2930 N N . GLN A 1 400 ? 16.239 15.479 -2.219 1.00 87.06 400 GLN A N 1
ATOM 2931 C CA . GLN A 1 400 ? 16.359 15.994 -0.843 1.00 87.06 400 GLN A CA 1
ATOM 2932 C C . GLN A 1 400 ? 15.053 15.821 -0.063 1.00 87.06 400 GLN A C 1
ATOM 2934 O O . GLN A 1 400 ? 15.062 15.302 1.054 1.00 87.06 400 GLN A O 1
ATOM 2939 N N . HIS A 1 401 ? 13.916 16.178 -0.666 1.00 81.38 401 HIS A N 1
ATOM 2940 C CA . HIS A 1 401 ? 12.611 16.018 -0.023 1.00 81.38 401 HIS A CA 1
ATOM 2941 C C . HIS A 1 401 ? 12.287 14.550 0.270 1.00 81.38 401 HIS A C 1
ATOM 2943 O O . HIS A 1 401 ? 11.839 14.225 1.373 1.00 81.38 401 HIS A O 1
ATOM 2949 N N . LEU A 1 402 ? 12.602 13.652 -0.671 1.00 82.06 402 LEU A N 1
ATOM 2950 C CA . LEU A 1 402 ? 12.515 12.204 -0.476 1.00 82.06 402 LEU A CA 1
ATOM 2951 C C . LEU A 1 402 ? 13.377 11.733 0.703 1.00 82.06 402 LEU A C 1
ATOM 2953 O O . LEU A 1 402 ? 12.908 10.911 1.492 1.00 82.06 402 LEU A O 1
ATOM 2957 N N . ILE A 1 403 ? 14.613 12.229 0.837 1.00 89.25 403 ILE A N 1
ATOM 2958 C CA . ILE A 1 403 ? 15.503 11.899 1.962 1.00 89.25 403 ILE A CA 1
ATOM 2959 C C . ILE A 1 403 ? 14.845 12.314 3.277 1.00 89.25 403 ILE A C 1
ATOM 2961 O O . ILE A 1 403 ? 14.709 11.477 4.167 1.00 89.25 403 ILE A O 1
ATOM 2965 N N . TYR A 1 404 ? 14.365 13.554 3.385 1.00 93.19 404 TYR A N 1
ATOM 2966 C CA . TYR A 1 404 ? 13.730 14.051 4.608 1.00 93.19 404 TYR A CA 1
ATOM 2967 C C . TYR A 1 404 ? 12.492 13.230 5.002 1.00 93.19 404 TYR A C 1
ATOM 2969 O O . TYR A 1 404 ? 12.376 12.803 6.150 1.00 93.19 404 TYR A O 1
ATOM 2977 N N . GLN A 1 405 ? 11.594 12.942 4.051 1.00 85.69 405 GLN A N 1
ATOM 2978 C CA . GLN A 1 405 ? 10.422 12.092 4.307 1.00 85.69 405 GLN A CA 1
ATOM 2979 C C . GLN A 1 405 ? 10.817 10.669 4.698 1.00 85.69 405 GLN A C 1
ATOM 2981 O O . GLN A 1 405 ? 10.188 10.067 5.565 1.00 85.69 405 GLN A O 1
ATOM 2986 N N . THR A 1 406 ? 11.858 10.124 4.066 1.00 87.25 406 THR A N 1
ATOM 2987 C CA . THR A 1 406 ? 12.360 8.783 4.376 1.00 87.25 406 THR A CA 1
ATOM 2988 C C . THR A 1 406 ? 12.904 8.735 5.796 1.00 87.25 406 THR A C 1
ATOM 2990 O O . THR A 1 406 ? 12.557 7.811 6.520 1.00 87.25 406 THR A O 1
ATOM 2993 N N . LEU A 1 407 ? 13.691 9.733 6.214 1.00 96.56 407 LEU A N 1
ATOM 2994 C CA . LEU A 1 407 ? 14.243 9.813 7.566 1.00 96.56 407 LEU A CA 1
ATOM 2995 C C . LEU A 1 407 ? 13.134 9.870 8.622 1.00 96.56 407 LEU A C 1
ATOM 2997 O O . LEU A 1 407 ? 13.133 9.018 9.504 1.00 96.56 407 LEU A O 1
ATOM 3001 N N . VAL A 1 408 ? 12.140 10.757 8.476 1.00 94.38 408 VAL A N 1
ATOM 3002 C CA . VAL A 1 408 ? 10.947 10.779 9.353 1.00 94.38 408 VAL A CA 1
ATOM 3003 C C . VAL A 1 408 ? 10.233 9.423 9.337 1.00 94.38 408 VAL A C 1
ATOM 3005 O O . VAL A 1 408 ? 9.899 8.854 10.378 1.00 94.38 408 VAL A O 1
ATOM 3008 N N . GLY A 1 409 ? 10.041 8.877 8.138 1.00 89.88 409 GLY A N 1
ATOM 3009 C CA . GLY A 1 409 ? 9.362 7.614 7.909 1.00 89.88 409 GLY A CA 1
ATOM 3010 C C . GLY A 1 409 ? 10.064 6.405 8.518 1.00 89.88 409 GLY A C 1
ATOM 3011 O O . GLY A 1 409 ? 9.385 5.425 8.767 1.00 89.88 409 GLY A O 1
ATOM 3012 N N . VAL A 1 410 ? 11.372 6.431 8.797 1.00 94.75 410 VAL A N 1
ATOM 3013 C CA . VAL A 1 410 ? 12.089 5.312 9.449 1.00 94.75 410 VAL A CA 1
ATOM 3014 C C . VAL A 1 410 ? 12.466 5.581 10.904 1.00 94.75 410 VAL A C 1
ATOM 3016 O O . VAL A 1 410 ? 12.877 4.658 11.600 1.00 94.75 410 VAL A O 1
ATOM 3019 N N . TRP A 1 411 ? 12.212 6.787 11.410 1.00 95.56 411 TRP A N 1
ATOM 3020 C CA . TRP A 1 411 ? 12.458 7.206 12.795 1.00 95.56 411 TRP A CA 1
ATOM 3021 C C . TRP A 1 411 ? 11.448 6.645 13.818 1.00 95.56 411 TRP A C 1
ATOM 3023 O O . TRP A 1 411 ? 10.718 7.379 14.485 1.00 95.56 411 TRP A O 1
ATOM 3033 N N . ALA A 1 412 ? 11.317 5.319 13.878 1.00 93.38 412 ALA A N 1
ATOM 3034 C CA . ALA A 1 412 ? 10.324 4.666 14.730 1.00 93.38 412 ALA A CA 1
ATOM 3035 C C . ALA A 1 412 ? 10.690 4.806 16.220 1.00 93.38 412 ALA A C 1
ATOM 3037 O O . ALA A 1 412 ? 11.876 4.870 16.537 1.00 93.38 412 ALA A O 1
ATOM 3038 N N . PRO A 1 413 ? 9.715 4.747 17.152 1.00 90.56 413 PRO A N 1
ATOM 3039 C CA . PRO A 1 413 ? 9.998 4.755 18.594 1.00 90.56 413 PRO A CA 1
ATOM 3040 C C . PRO A 1 413 ? 10.922 3.613 19.046 1.00 90.56 413 PRO A C 1
ATOM 3042 O O . PRO A 1 413 ? 11.670 3.742 20.013 1.00 90.56 413 PRO A O 1
ATOM 3045 N N . ARG A 1 414 ? 10.868 2.482 18.331 1.00 88.38 414 ARG A N 1
ATOM 3046 C CA . ARG A 1 414 ? 11.769 1.336 18.474 1.00 88.38 414 ARG A CA 1
ATOM 3047 C C . ARG A 1 414 ? 12.388 1.027 17.111 1.00 88.38 414 ARG A C 1
ATOM 3049 O O . ARG A 1 414 ? 11.885 0.152 16.407 1.00 88.38 414 ARG A O 1
ATOM 3056 N N . PRO A 1 415 ? 13.416 1.779 16.692 1.00 88.69 415 PRO A N 1
ATOM 3057 C CA . PRO A 1 415 ? 14.017 1.577 15.385 1.00 88.69 415 PRO A CA 1
ATOM 3058 C C . PRO A 1 415 ? 14.759 0.239 15.366 1.00 88.69 415 PRO A C 1
ATOM 3060 O O . PRO A 1 415 ? 15.390 -0.143 16.353 1.00 88.69 415 PRO A O 1
ATOM 3063 N N . VAL A 1 416 ? 14.747 -0.463 14.228 1.00 87.88 416 VAL A N 1
ATOM 3064 C CA . VAL A 1 416 ? 15.543 -1.703 14.105 1.00 87.88 416 VAL A CA 1
ATOM 3065 C C . VAL A 1 416 ? 17.049 -1.409 14.154 1.00 87.88 416 VAL A C 1
ATOM 3067 O O . VAL A 1 416 ? 17.856 -2.253 14.535 1.00 87.88 416 VAL A O 1
ATOM 3070 N N . CYS A 1 417 ? 17.443 -0.203 13.736 1.00 89.94 417 CYS A N 1
ATOM 3071 C CA . CYS A 1 417 ? 18.830 0.233 13.730 1.00 89.94 417 CYS A CA 1
ATOM 3072 C C . CYS A 1 417 ? 19.181 0.809 15.097 1.00 89.94 417 CYS A C 1
ATOM 3074 O O . CYS A 1 417 ? 18.693 1.872 15.468 1.00 89.94 417 CYS A O 1
ATOM 3076 N N . ALA A 1 418 ? 20.070 0.125 15.816 1.00 86.81 418 ALA A N 1
ATOM 3077 C CA . ALA A 1 418 ? 20.536 0.557 17.131 1.00 86.81 418 ALA A CA 1
ATOM 3078 C C . ALA A 1 418 ? 21.487 1.769 17.075 1.00 86.81 418 ALA A C 1
ATOM 3080 O O . ALA A 1 418 ? 21.717 2.417 18.092 1.00 86.81 418 ALA A O 1
ATOM 3081 N N . THR A 1 419 ? 22.070 2.066 15.907 1.00 93.50 419 THR A N 1
ATOM 3082 C CA . THR A 1 419 ? 23.033 3.164 15.732 1.00 93.50 419 THR A CA 1
ATOM 3083 C C . THR A 1 419 ? 22.728 3.998 14.494 1.00 93.50 419 THR A C 1
ATOM 3085 O O . THR A 1 419 ? 22.233 3.478 13.488 1.00 93.50 419 THR A O 1
ATOM 3088 N N . ARG A 1 420 ? 23.113 5.281 14.532 1.00 94.19 420 ARG A N 1
ATOM 3089 C CA . ARG A 1 420 ? 23.056 6.184 13.370 1.00 94.19 420 ARG A CA 1
ATOM 3090 C C . ARG A 1 420 ? 23.836 5.634 12.175 1.00 94.19 420 ARG A C 1
ATOM 3092 O O . ARG A 1 420 ? 23.355 5.720 11.059 1.00 94.19 420 ARG A O 1
ATOM 3099 N N . GLU A 1 421 ? 24.976 4.987 12.407 1.00 95.00 421 GLU A N 1
ATOM 3100 C CA . GLU A 1 421 ? 25.773 4.343 11.353 1.00 95.00 421 GLU A CA 1
ATOM 3101 C C . GLU A 1 421 ? 24.992 3.239 10.623 1.00 95.00 421 GLU A C 1
ATOM 3103 O O . GLU A 1 421 ? 24.910 3.236 9.393 1.00 95.00 421 GLU A O 1
ATOM 3108 N N . SER A 1 422 ? 24.354 2.333 11.375 1.00 94.69 422 SER A N 1
ATOM 3109 C CA . SER A 1 422 ? 23.535 1.273 10.779 1.00 94.69 422 SER A CA 1
ATOM 3110 C C . SER A 1 422 ? 22.337 1.842 10.007 1.00 94.69 422 SER A C 1
ATOM 3112 O O . SER A 1 422 ? 21.982 1.323 8.947 1.00 94.69 422 SER A O 1
ATOM 3114 N N . LEU A 1 423 ? 21.761 2.949 10.493 1.00 96.19 423 LEU A N 1
ATOM 3115 C CA . LEU A 1 423 ? 20.679 3.656 9.816 1.00 96.19 423 LEU A CA 1
ATOM 3116 C C . LEU A 1 423 ? 21.156 4.314 8.516 1.00 96.19 423 LEU A C 1
ATOM 3118 O O . LEU A 1 423 ? 20.495 4.162 7.490 1.00 96.19 423 LEU A O 1
ATOM 3122 N N . THR A 1 424 ? 22.318 4.973 8.530 1.00 96.94 424 THR A N 1
ATOM 3123 C CA . THR A 1 424 ? 22.945 5.574 7.344 1.00 96.94 424 THR A CA 1
ATOM 3124 C C . THR A 1 424 ? 23.140 4.541 6.242 1.00 96.94 424 THR A C 1
ATOM 3126 O O . THR A 1 424 ? 22.772 4.795 5.097 1.00 96.94 424 THR A O 1
ATOM 3129 N N . HIS A 1 425 ? 23.658 3.354 6.573 1.00 94.94 425 HIS A N 1
ATOM 3130 C CA . HIS A 1 425 ? 23.836 2.281 5.593 1.00 94.94 425 HIS A CA 1
ATOM 3131 C C . HIS A 1 425 ? 22.494 1.828 4.995 1.00 94.94 425 HIS A C 1
ATOM 3133 O O . HIS A 1 425 ? 22.352 1.714 3.775 1.00 94.94 425 HIS A O 1
ATOM 3139 N N . ARG A 1 426 ? 21.484 1.614 5.848 1.00 96.12 426 ARG A N 1
ATOM 3140 C CA . ARG A 1 426 ? 20.149 1.156 5.437 1.00 96.12 426 ARG A CA 1
ATOM 3141 C C . ARG A 1 426 ? 19.440 2.170 4.534 1.00 96.12 426 ARG A C 1
ATOM 3143 O O . ARG A 1 426 ? 18.933 1.811 3.473 1.00 96.12 426 ARG A O 1
ATOM 3150 N N . VAL A 1 427 ? 19.450 3.444 4.927 1.00 95.50 427 VAL A N 1
ATOM 3151 C CA . VAL A 1 427 ? 18.865 4.548 4.152 1.00 95.50 427 VAL A CA 1
ATOM 3152 C C . VAL A 1 427 ? 19.645 4.772 2.858 1.00 95.50 427 VAL A C 1
ATOM 3154 O O . VAL A 1 427 ? 19.030 4.925 1.808 1.00 95.50 427 VAL A O 1
ATOM 3157 N N . GLY A 1 428 ? 20.979 4.719 2.892 1.00 93.19 428 GLY A N 1
ATOM 3158 C CA . GLY A 1 428 ? 21.822 4.849 1.702 1.00 93.19 428 GLY A CA 1
ATOM 3159 C C . GLY A 1 428 ? 21.498 3.801 0.633 1.00 93.19 428 GLY A C 1
ATOM 3160 O O . GLY A 1 428 ? 21.274 4.157 -0.524 1.00 93.19 428 GLY A O 1
ATOM 3161 N N . ALA A 1 429 ? 21.372 2.528 1.024 1.00 91.62 429 ALA A N 1
ATOM 3162 C CA . ALA A 1 429 ? 20.983 1.450 0.112 1.00 91.62 429 ALA A CA 1
ATOM 3163 C C . ALA A 1 429 ? 19.595 1.685 -0.513 1.00 91.62 429 ALA A C 1
ATOM 3165 O O . ALA A 1 429 ? 19.411 1.513 -1.722 1.00 91.62 429 ALA A O 1
ATOM 3166 N N . TYR A 1 430 ? 18.627 2.137 0.290 1.00 88.44 430 TYR A N 1
ATOM 3167 C CA . TYR A 1 430 ? 17.305 2.513 -0.206 1.00 88.44 430 TYR A CA 1
ATOM 3168 C C . TYR A 1 430 ? 17.360 3.685 -1.191 1.00 88.44 430 TYR A C 1
ATOM 3170 O O . TYR A 1 430 ? 16.693 3.627 -2.219 1.00 88.44 430 TYR A O 1
ATOM 3178 N N . LEU A 1 431 ? 18.142 4.733 -0.916 1.00 87.25 431 LEU A N 1
ATOM 3179 C CA . LEU A 1 431 ? 18.209 5.924 -1.768 1.00 87.25 431 LEU A CA 1
ATOM 3180 C C . LEU A 1 431 ? 18.824 5.622 -3.136 1.00 87.25 431 LEU A C 1
ATOM 3182 O O . LEU A 1 431 ? 18.323 6.115 -4.147 1.00 87.25 431 LEU A O 1
ATOM 3186 N N . VAL A 1 432 ? 19.853 4.770 -3.193 1.00 87.88 432 VAL A N 1
ATOM 3187 C CA . VAL A 1 432 ? 20.407 4.292 -4.471 1.00 87.88 432 VAL A CA 1
ATOM 3188 C C . VAL A 1 432 ? 19.328 3.561 -5.266 1.00 87.88 432 VAL A C 1
ATOM 3190 O O . VAL A 1 432 ? 19.113 3.858 -6.438 1.00 87.88 432 VAL A O 1
ATOM 3193 N N . LYS A 1 433 ? 18.583 2.653 -4.623 1.00 78.25 433 LYS A N 1
ATOM 3194 C CA . LYS A 1 433 ? 17.475 1.958 -5.286 1.00 78.25 433 LYS A CA 1
ATOM 3195 C C . LYS A 1 433 ? 16.389 2.936 -5.744 1.00 78.25 433 LYS A C 1
ATOM 3197 O O . LYS A 1 433 ? 16.020 2.919 -6.909 1.00 78.25 433 LYS A O 1
ATOM 3202 N N . ALA A 1 434 ? 15.909 3.816 -4.870 1.00 70.19 434 ALA A N 1
ATOM 3203 C CA . ALA A 1 434 ? 14.827 4.751 -5.167 1.00 70.19 434 ALA A CA 1
ATOM 3204 C C . ALA A 1 434 ? 15.175 5.730 -6.300 1.00 70.19 434 ALA A C 1
ATOM 3206 O O . ALA A 1 434 ? 14.327 6.007 -7.143 1.00 70.19 434 ALA A O 1
ATOM 3207 N N . THR A 1 435 ? 16.416 6.222 -6.357 1.00 74.81 435 THR A N 1
ATOM 3208 C CA . THR A 1 435 ? 16.861 7.128 -7.429 1.00 74.81 435 THR A CA 1
ATOM 3209 C C . THR A 1 435 ? 17.056 6.411 -8.765 1.00 74.81 435 THR A C 1
ATOM 3211 O O . THR A 1 435 ? 16.734 6.992 -9.800 1.00 74.81 435 THR A O 1
ATOM 3214 N N . ARG A 1 436 ? 17.485 5.139 -8.760 1.00 77.88 436 ARG A N 1
ATOM 3215 C CA . ARG A 1 436 ? 17.520 4.291 -9.967 1.00 77.88 436 ARG A CA 1
ATOM 3216 C C . ARG A 1 436 ? 16.129 3.933 -10.485 1.00 77.88 436 ARG A C 1
ATOM 3218 O O . ARG A 1 436 ? 15.937 3.909 -11.696 1.00 77.88 436 ARG A O 1
ATOM 3225 N N . GLU A 1 437 ? 15.173 3.681 -9.589 1.00 69.00 437 GLU A N 1
ATOM 3226 C CA . GLU A 1 437 ? 13.760 3.443 -9.935 1.00 69.00 437 GLU A CA 1
ATOM 3227 C C . GLU A 1 437 ? 13.078 4.710 -10.466 1.00 69.00 437 GLU A C 1
ATOM 3229 O O . GLU A 1 437 ? 12.235 4.630 -11.353 1.00 69.00 437 GLU A O 1
ATOM 3234 N N . ALA A 1 438 ? 13.449 5.889 -9.953 1.00 66.81 438 ALA A N 1
ATOM 3235 C CA . ALA A 1 438 ? 12.962 7.161 -10.483 1.00 66.81 438 ALA A CA 1
ATOM 3236 C C . ALA A 1 438 ? 13.449 7.421 -11.919 1.00 66.81 438 ALA A C 1
ATOM 3238 O O . ALA A 1 438 ? 12.816 8.181 -12.646 1.00 66.81 438 ALA A O 1
ATOM 3239 N N . GLY A 1 439 ? 14.584 6.831 -12.311 1.00 64.88 439 GLY A N 1
ATOM 3240 C CA . GLY A 1 439 ? 15.103 6.835 -13.680 1.00 64.88 439 GLY A CA 1
ATOM 3241 C C . GLY A 1 439 ? 15.588 8.189 -14.210 1.00 64.88 439 GLY A C 1
ATOM 3242 O O . GLY A 1 439 ? 16.003 8.280 -15.359 1.00 64.88 439 GLY A O 1
ATOM 3243 N N . TRP A 1 440 ? 15.555 9.248 -13.395 1.00 69.19 440 TRP A N 1
ATOM 3244 C CA . TRP A 1 440 ? 15.783 10.622 -13.857 1.00 69.19 440 TRP A CA 1
ATOM 3245 C C . TRP A 1 440 ? 17.266 11.022 -13.923 1.00 69.19 440 TRP A C 1
ATOM 3247 O O . TRP A 1 440 ? 17.729 11.554 -14.929 1.00 69.19 440 TRP A O 1
ATOM 3257 N N . ARG A 1 441 ? 18.019 10.829 -12.828 1.00 76.19 441 ARG A N 1
ATOM 3258 C CA . ARG A 1 441 ? 19.454 11.193 -12.728 1.00 76.19 441 ARG A CA 1
ATOM 3259 C C . ARG A 1 441 ? 20.387 9.992 -12.858 1.00 76.19 441 ARG A C 1
ATOM 3261 O O . ARG A 1 441 ? 21.525 10.140 -13.283 1.00 76.19 441 ARG A O 1
ATOM 3268 N N . THR A 1 442 ? 19.905 8.821 -12.462 1.00 75.75 442 THR A N 1
ATOM 3269 C CA . THR A 1 442 ? 20.603 7.537 -12.514 1.00 75.75 442 THR A CA 1
ATOM 3270 C C . THR A 1 442 ? 19.566 6.463 -12.834 1.00 75.75 442 THR A C 1
ATOM 3272 O O . THR A 1 442 ? 18.381 6.636 -12.549 1.00 75.75 442 THR A O 1
ATOM 3275 N N . THR A 1 443 ? 19.986 5.362 -13.446 1.00 74.88 443 THR A N 1
ATOM 3276 C CA . THR A 1 443 ? 19.104 4.239 -13.793 1.00 74.88 443 THR A CA 1
ATOM 3277 C C . THR A 1 443 ? 19.782 2.929 -13.415 1.00 74.88 443 THR A C 1
ATOM 3279 O O . THR A 1 443 ? 21.001 2.874 -13.254 1.00 74.88 443 THR A O 1
ATOM 3282 N N . HIS A 1 444 ? 19.021 1.835 -13.337 1.00 75.31 444 HIS A N 1
ATOM 3283 C CA . HIS A 1 444 ? 19.619 0.502 -13.188 1.00 75.31 444 HIS A CA 1
ATOM 3284 C C . HIS A 1 444 ? 20.552 0.144 -14.359 1.00 75.31 444 HIS A C 1
ATOM 3286 O O . HIS A 1 444 ? 21.563 -0.522 -14.153 1.00 75.31 444 HIS A O 1
ATOM 3292 N N . ALA A 1 445 ? 20.250 0.616 -15.575 1.00 69.94 445 ALA A N 1
ATOM 3293 C CA . ALA A 1 445 ? 21.028 0.305 -16.775 1.00 69.94 445 ALA A CA 1
ATOM 3294 C C . ALA A 1 445 ? 22.281 1.193 -16.950 1.00 69.94 445 ALA A C 1
ATOM 3296 O O . ALA A 1 445 ? 23.294 0.786 -17.525 1.00 69.94 445 ALA A O 1
ATOM 3297 N N . GLN A 1 446 ? 22.229 2.434 -16.486 1.00 78.94 446 GLN A N 1
ATOM 3298 C CA . GLN A 1 446 ? 23.331 3.388 -16.571 1.00 78.94 446 GLN A CA 1
ATOM 3299 C C . GLN A 1 446 ? 23.471 4.104 -15.225 1.00 78.94 446 GLN A C 1
ATOM 3301 O O . GLN A 1 446 ? 22.985 5.228 -15.086 1.00 78.94 446 GLN A O 1
ATOM 3306 N N . PRO A 1 447 ? 24.093 3.449 -14.226 1.00 87.12 447 PRO A N 1
ATOM 3307 C CA . PRO A 1 447 ? 24.326 4.071 -12.931 1.00 87.12 447 PRO A CA 1
ATOM 3308 C C . PRO A 1 447 ? 25.280 5.266 -13.048 1.00 87.12 447 PRO A C 1
ATOM 3310 O O . PRO A 1 447 ? 26.370 5.132 -13.612 1.00 87.12 447 PRO A O 1
ATOM 3313 N N . ASP A 1 448 ? 24.908 6.414 -12.479 1.00 90.69 448 ASP A N 1
ATOM 3314 C CA . ASP A 1 448 ? 25.822 7.546 -12.279 1.00 90.69 448 ASP A CA 1
ATOM 3315 C C . ASP A 1 448 ? 26.402 7.477 -10.859 1.00 90.69 448 ASP A C 1
ATOM 3317 O O . ASP A 1 448 ? 25.771 7.866 -9.875 1.00 90.69 448 ASP A O 1
ATOM 3321 N N . ALA A 1 449 ? 27.623 6.946 -10.752 1.00 94.81 449 ALA A N 1
ATOM 3322 C CA . ALA A 1 449 ? 28.283 6.723 -9.468 1.00 94.81 449 ALA A CA 1
ATOM 3323 C C . ALA A 1 449 ? 28.560 8.024 -8.693 1.00 94.81 449 ALA A C 1
ATOM 3325 O O . ALA A 1 449 ? 28.582 8.002 -7.463 1.00 94.81 449 ALA A O 1
ATOM 3326 N N . ALA A 1 450 ? 28.771 9.152 -9.383 1.00 95.62 450 ALA A N 1
ATOM 3327 C CA . ALA A 1 450 ? 29.026 10.434 -8.731 1.00 95.62 450 ALA A CA 1
ATOM 3328 C C . ALA A 1 450 ? 27.738 10.992 -8.116 1.00 95.62 450 ALA A C 1
ATOM 3330 O O . ALA A 1 450 ? 27.747 11.440 -6.969 1.00 95.62 450 ALA A O 1
ATOM 3331 N N . PHE A 1 451 ? 26.625 10.912 -8.850 1.00 92.81 451 PHE A N 1
ATOM 3332 C CA . PHE A 1 451 ? 25.308 11.277 -8.343 1.00 92.81 451 PHE A CA 1
ATOM 3333 C C . PHE A 1 451 ? 24.905 10.395 -7.156 1.00 92.81 451 PHE A C 1
ATOM 3335 O O . PHE A 1 451 ? 24.534 10.915 -6.105 1.00 92.81 451 PHE A O 1
ATOM 3342 N N . GLU A 1 452 ? 25.037 9.073 -7.286 1.00 96.25 452 GLU A N 1
ATOM 3343 C CA . GLU A 1 452 ? 24.706 8.123 -6.216 1.00 96.25 452 GLU A CA 1
ATOM 3344 C C . GLU A 1 452 ? 25.537 8.375 -4.952 1.00 96.25 452 GLU A C 1
ATOM 3346 O O . GLU A 1 452 ? 24.976 8.461 -3.857 1.00 96.25 452 GLU A O 1
ATOM 3351 N N . ALA A 1 453 ? 26.850 8.589 -5.099 1.00 97.38 453 ALA A N 1
ATOM 3352 C CA . ALA A 1 453 ? 27.722 8.938 -3.982 1.00 97.38 453 ALA A CA 1
ATOM 3353 C C . ALA A 1 453 ? 27.310 10.264 -3.322 1.00 97.38 453 ALA A C 1
ATOM 3355 O O . ALA A 1 453 ? 27.274 10.338 -2.094 1.00 97.38 453 ALA A O 1
ATOM 3356 N N . GLY A 1 454 ? 26.944 11.282 -4.112 1.00 97.50 454 GLY A N 1
ATOM 3357 C CA . GLY A 1 454 ? 26.445 12.564 -3.609 1.00 97.50 454 GLY A CA 1
ATOM 3358 C C . GLY A 1 454 ? 25.153 12.422 -2.799 1.00 97.50 454 GLY A C 1
ATOM 3359 O O . GLY A 1 454 ? 25.055 12.958 -1.697 1.00 97.50 454 GLY A O 1
ATOM 3360 N N . VAL A 1 455 ? 24.195 11.625 -3.284 1.00 95.00 455 VAL A N 1
ATOM 3361 C CA . VAL A 1 455 ? 22.937 11.326 -2.577 1.00 95.00 455 VAL A CA 1
ATOM 3362 C C . VAL A 1 455 ? 23.202 10.613 -1.248 1.00 95.00 455 VAL A C 1
ATOM 3364 O O . VAL A 1 455 ? 22.701 11.040 -0.205 1.00 95.00 455 VAL A O 1
ATOM 3367 N N . THR A 1 456 ? 24.007 9.546 -1.255 1.00 97.94 456 THR A N 1
ATOM 3368 C CA . THR A 1 456 ? 24.313 8.801 -0.022 1.00 97.94 456 THR A CA 1
ATOM 3369 C C . THR A 1 456 ? 25.163 9.613 0.953 1.00 97.94 456 THR A C 1
ATOM 3371 O O . THR A 1 456 ? 24.943 9.545 2.161 1.00 97.94 456 THR A O 1
ATOM 3374 N N . GLY A 1 457 ? 26.095 10.421 0.439 1.00 98.19 457 GLY A N 1
ATOM 3375 C CA . GLY A 1 457 ? 26.958 11.290 1.233 1.00 98.19 457 GLY A CA 1
ATOM 3376 C C . GLY A 1 457 ? 26.172 12.401 1.922 1.00 98.19 457 GLY A C 1
ATOM 3377 O O . GLY A 1 457 ? 26.404 12.666 3.098 1.00 98.19 457 GLY A O 1
ATOM 3378 N N . PHE A 1 458 ? 25.186 12.985 1.236 1.00 98.44 458 PHE A N 1
ATOM 3379 C CA . PHE A 1 458 ? 24.276 13.966 1.824 1.00 98.44 458 PHE A CA 1
ATOM 3380 C C . PHE A 1 458 ? 23.479 13.371 2.989 1.00 98.44 458 PHE A C 1
ATOM 3382 O O . PHE A 1 458 ? 23.476 13.935 4.079 1.00 98.44 458 PHE A O 1
ATOM 3389 N N . ALA A 1 459 ? 22.861 12.197 2.804 1.00 97.31 459 ALA A N 1
ATOM 3390 C CA . ALA A 1 459 ? 22.120 11.526 3.875 1.00 97.31 459 ALA A CA 1
ATOM 3391 C C . ALA A 1 459 ? 23.018 11.159 5.074 1.00 97.31 459 ALA A C 1
ATOM 3393 O O . ALA A 1 459 ? 22.610 11.320 6.224 1.00 97.31 459 ALA A O 1
ATOM 3394 N N . ALA A 1 460 ? 24.249 10.706 4.817 1.00 98.31 460 ALA A N 1
ATOM 3395 C CA . ALA A 1 460 ? 25.226 10.419 5.864 1.00 98.31 460 ALA A CA 1
ATOM 3396 C C . ALA A 1 460 ? 25.631 11.678 6.645 1.00 98.31 460 ALA A C 1
ATOM 3398 O O . ALA A 1 460 ? 25.718 11.633 7.870 1.00 98.31 460 ALA A O 1
ATOM 3399 N N . ALA A 1 461 ? 25.847 12.795 5.948 1.00 98.19 461 ALA A N 1
ATOM 3400 C CA . ALA A 1 461 ? 26.205 14.068 6.562 1.00 98.19 461 ALA A CA 1
ATOM 3401 C C . ALA A 1 461 ? 25.063 14.642 7.415 1.00 98.19 461 ALA A C 1
ATOM 3403 O O . ALA A 1 461 ? 25.329 15.095 8.523 1.00 98.19 461 ALA A O 1
ATOM 3404 N N . LEU A 1 462 ? 23.805 14.533 6.966 1.00 98.12 462 LEU A N 1
ATOM 3405 C CA . LEU A 1 462 ? 22.637 14.881 7.785 1.00 98.12 462 LEU A CA 1
ATOM 3406 C C . LEU A 1 462 ? 22.612 14.091 9.100 1.00 98.12 462 LEU A C 1
ATOM 3408 O O . LEU A 1 462 ? 22.465 14.663 10.171 1.00 98.12 462 LEU A O 1
ATOM 3412 N N . LEU A 1 463 ? 22.791 12.769 9.036 1.00 97.88 463 LEU A N 1
ATOM 3413 C CA . LEU A 1 463 ? 22.760 11.910 10.227 1.00 97.88 463 LEU A CA 1
ATOM 3414 C C . LEU A 1 463 ? 23.961 12.124 11.163 1.00 97.88 463 LEU A C 1
ATOM 3416 O O . LEU A 1 463 ? 23.894 11.761 12.341 1.00 97.88 463 LEU A O 1
ATOM 3420 N N . ALA A 1 464 ? 25.050 12.704 10.660 1.00 97.62 464 ALA A N 1
ATOM 3421 C CA . ALA A 1 464 ? 26.206 13.100 11.454 1.00 97.62 464 ALA A CA 1
ATOM 3422 C C . ALA A 1 464 ? 26.047 14.482 12.116 1.00 97.62 464 ALA A C 1
ATOM 3424 O O . ALA A 1 464 ? 26.775 14.771 13.064 1.00 97.62 464 ALA A O 1
ATOM 3425 N N . ASP A 1 465 ? 25.117 15.319 11.647 1.00 97.94 465 ASP A N 1
ATOM 3426 C CA . ASP A 1 465 ? 24.836 16.633 12.224 1.00 97.94 465 ASP A CA 1
ATOM 3427 C C . ASP A 1 465 ? 23.857 16.510 13.403 1.00 97.94 465 ASP A C 1
ATOM 3429 O O . ASP A 1 465 ? 22.661 16.269 13.235 1.00 97.94 465 ASP A O 1
ATOM 3433 N N . ASP A 1 466 ? 24.369 16.692 14.622 1.00 98.00 466 ASP A N 1
ATOM 3434 C CA . ASP A 1 466 ? 23.571 16.607 15.847 1.00 98.00 466 ASP A CA 1
ATOM 3435 C C . ASP A 1 466 ? 22.470 17.686 15.925 1.00 98.00 466 ASP A C 1
ATOM 3437 O O . ASP A 1 466 ? 21.429 17.442 16.537 1.00 98.00 466 ASP A O 1
ATOM 3441 N N . ALA A 1 467 ? 22.650 18.855 15.296 1.00 97.19 467 ALA A N 1
ATOM 3442 C CA . ALA A 1 467 ? 21.622 19.897 15.264 1.00 97.19 467 ALA A CA 1
ATOM 3443 C C . ALA A 1 467 ? 20.458 19.493 14.350 1.00 97.19 467 ALA A C 1
ATOM 3445 O O . ALA A 1 467 ? 19.295 19.611 14.740 1.00 97.19 467 ALA A O 1
ATOM 3446 N N . PHE A 1 468 ? 20.766 18.947 13.169 1.00 97.81 468 PHE A N 1
ATOM 3447 C CA . PHE A 1 468 ? 19.750 18.363 12.294 1.00 97.81 468 PHE A CA 1
ATOM 3448 C C . PHE A 1 468 ? 19.030 17.196 12.977 1.00 97.81 468 PHE A C 1
ATOM 3450 O O . PHE A 1 468 ? 17.804 17.134 12.934 1.00 97.81 468 PHE A O 1
ATOM 3457 N N . VAL A 1 469 ? 19.766 16.289 13.630 1.00 97.56 469 VAL A N 1
ATOM 3458 C CA . VAL A 1 469 ? 19.174 15.136 14.327 1.00 97.56 469 VAL A CA 1
ATOM 3459 C C . VAL A 1 469 ? 18.234 15.584 15.445 1.00 97.56 469 VAL A C 1
ATOM 3461 O O . VAL A 1 469 ? 17.146 15.029 15.553 1.00 97.56 469 VAL A O 1
ATOM 3464 N N . ALA A 1 470 ? 18.580 16.618 16.214 1.00 96.25 470 ALA A N 1
ATOM 3465 C CA . ALA A 1 470 ? 17.686 17.158 17.238 1.00 96.25 470 ALA A CA 1
ATOM 3466 C C . ALA A 1 470 ? 16.384 17.738 16.644 1.00 96.25 470 ALA A C 1
ATOM 3468 O O . ALA A 1 470 ? 15.300 17.530 17.192 1.00 96.25 470 ALA A O 1
ATOM 3469 N N . GLU A 1 471 ? 16.458 18.436 15.504 1.00 96.06 471 GLU A N 1
ATOM 3470 C CA . GLU A 1 471 ? 15.256 18.905 14.797 1.00 96.06 471 GLU A CA 1
ATOM 3471 C C . GLU A 1 471 ? 14.437 17.747 14.203 1.00 96.06 471 GLU A C 1
ATOM 3473 O O . GLU A 1 471 ? 13.201 17.768 14.245 1.00 96.06 471 GLU A O 1
ATOM 3478 N N . LEU A 1 472 ? 15.113 16.729 13.666 1.00 96.38 472 LEU A N 1
ATOM 3479 C CA . LEU A 1 472 ? 14.485 15.515 13.158 1.00 96.38 472 LEU A CA 1
ATOM 3480 C C . LEU A 1 472 ? 13.766 14.765 14.282 1.00 96.38 472 LEU A C 1
ATOM 3482 O O . LEU A 1 472 ? 12.617 14.382 14.085 1.00 96.38 472 LEU A O 1
ATOM 3486 N N . ASP A 1 473 ? 14.383 14.616 15.456 1.00 95.81 473 ASP A N 1
ATOM 3487 C CA . ASP A 1 473 ? 13.779 14.009 16.648 1.00 95.81 473 ASP A CA 1
ATOM 3488 C C . ASP A 1 473 ? 12.483 14.731 17.044 1.00 95.81 473 ASP A C 1
ATOM 3490 O O . ASP A 1 473 ? 11.471 14.082 17.313 1.00 95.81 473 ASP A O 1
ATOM 3494 N N . ALA A 1 474 ? 12.467 16.068 17.016 1.00 94.69 474 ALA A N 1
ATOM 3495 C CA . ALA A 1 474 ? 11.283 16.852 17.367 1.00 94.69 474 ALA A CA 1
ATOM 3496 C C . ALA A 1 474 ? 10.127 16.669 16.363 1.00 94.69 474 ALA A C 1
ATOM 3498 O O . ALA A 1 474 ? 8.967 16.492 16.750 1.00 94.69 474 ALA A O 1
ATOM 3499 N N . ILE A 1 475 ? 10.414 16.703 15.058 1.00 95.62 475 ILE A N 1
ATOM 3500 C CA . ILE A 1 475 ? 9.387 16.529 14.015 1.00 95.62 475 ILE A CA 1
ATOM 3501 C C . ILE A 1 475 ? 8.924 15.078 13.934 1.00 95.62 475 ILE A C 1
ATOM 3503 O O . ILE A 1 475 ? 7.722 14.813 13.930 1.00 95.62 475 ILE A O 1
ATOM 3507 N N . ALA A 1 476 ? 9.859 14.134 13.904 1.00 95.50 476 ALA A N 1
ATOM 3508 C CA . ALA A 1 476 ? 9.540 12.720 13.842 1.00 95.50 476 ALA A CA 1
ATOM 3509 C C . ALA A 1 476 ? 8.870 12.229 15.130 1.00 95.50 476 ALA A C 1
ATOM 3511 O O . ALA A 1 476 ? 7.973 11.398 15.057 1.00 95.50 476 ALA A O 1
ATOM 3512 N N . GLY A 1 477 ? 9.222 12.782 16.293 1.00 96.25 477 GLY A N 1
ATOM 3513 C CA . GLY A 1 477 ? 8.529 12.539 17.556 1.00 96.25 477 GLY A CA 1
ATOM 3514 C C . GLY A 1 477 ? 7.052 12.924 17.481 1.00 96.25 477 GLY A C 1
ATOM 3515 O O . GLY A 1 477 ? 6.189 12.111 17.806 1.00 96.25 477 GLY A O 1
ATOM 3516 N N . ARG A 1 478 ? 6.735 14.127 16.979 1.00 96.44 478 ARG A N 1
ATOM 3517 C CA . ARG A 1 478 ? 5.336 14.543 16.767 1.00 96.44 478 ARG A CA 1
ATOM 3518 C C . ARG A 1 478 ? 4.627 13.644 15.750 1.00 96.44 478 ARG A C 1
ATOM 3520 O O . ARG A 1 478 ? 3.496 13.225 15.985 1.00 96.44 478 ARG A O 1
ATOM 3527 N N . ALA A 1 479 ? 5.298 13.295 14.651 1.00 95.50 479 ALA A N 1
ATOM 3528 C CA . ALA A 1 479 ? 4.756 12.376 13.651 1.00 95.50 479 ALA A CA 1
ATOM 3529 C C . ALA A 1 479 ? 4.504 10.967 14.221 1.00 95.50 479 ALA A C 1
ATOM 3531 O O . ALA A 1 479 ? 3.500 10.347 13.881 1.00 95.50 479 ALA A O 1
ATOM 3532 N N . ASN A 1 480 ? 5.367 10.474 15.115 1.00 97.00 480 ASN A N 1
ATOM 3533 C CA . ASN A 1 480 ? 5.202 9.196 15.809 1.00 97.00 480 ASN A CA 1
ATOM 3534 C C . ASN A 1 480 ? 3.931 9.189 16.661 1.00 97.00 480 ASN A C 1
ATOM 3536 O O . ASN A 1 480 ? 3.170 8.227 16.601 1.00 97.00 480 ASN A O 1
ATOM 3540 N N . GLU A 1 481 ? 3.668 10.257 17.414 1.00 97.50 481 GLU A N 1
ATOM 3541 C CA . GLU A 1 481 ? 2.468 10.363 18.253 1.00 97.50 481 GLU A CA 1
ATOM 3542 C C . GLU A 1 481 ? 1.174 10.272 17.438 1.00 97.50 481 GLU A C 1
ATOM 3544 O O . GLU A 1 481 ? 0.274 9.495 17.766 1.00 97.50 481 GLU A O 1
ATOM 3549 N N . VAL A 1 482 ? 1.119 10.992 16.318 1.00 97.62 482 VAL A N 1
ATOM 3550 C CA . VAL A 1 482 ? -0.003 10.943 15.371 1.00 97.62 482 VAL A CA 1
ATOM 3551 C C . VAL A 1 482 ? -0.115 9.559 14.718 1.00 97.62 482 VAL A C 1
ATOM 3553 O O . VAL A 1 482 ? -1.192 8.955 14.692 1.00 97.62 482 VAL A O 1
ATOM 3556 N N . ALA A 1 483 ? 1.002 9.016 14.229 1.00 97.00 483 ALA A N 1
ATOM 3557 C CA . ALA A 1 483 ? 1.033 7.749 13.507 1.00 97.00 483 ALA A CA 1
ATOM 3558 C C . ALA A 1 483 ? 0.691 6.543 14.387 1.00 97.00 483 ALA A C 1
ATOM 3560 O O . ALA A 1 483 ? 0.048 5.615 13.903 1.00 97.00 483 ALA A O 1
ATOM 3561 N N . MET A 1 484 ? 1.058 6.544 15.673 1.00 98.12 484 MET A N 1
ATOM 3562 C CA . MET A 1 484 ? 0.675 5.476 16.600 1.00 98.12 484 MET A CA 1
ATOM 3563 C C . MET A 1 484 ? -0.849 5.398 16.748 1.00 98.12 484 MET A C 1
ATOM 3565 O O . MET A 1 484 ? -1.405 4.302 16.708 1.00 98.12 484 MET A O 1
ATOM 3569 N N . VAL A 1 485 ? -1.545 6.538 16.842 1.00 98.19 485 VAL A N 1
ATOM 3570 C CA . VAL A 1 485 ? -3.018 6.577 16.876 1.00 98.19 485 VAL A CA 1
ATOM 3571 C C . VAL A 1 485 ? -3.610 6.113 15.543 1.00 98.19 485 VAL A C 1
ATOM 3573 O O . VAL A 1 485 ? -4.494 5.253 15.530 1.00 98.19 485 VAL A O 1
ATOM 3576 N N . ALA A 1 486 ? -3.089 6.624 14.424 1.00 97.94 486 ALA A N 1
ATOM 3577 C CA . ALA A 1 486 ? -3.523 6.221 13.087 1.00 97.94 486 ALA A CA 1
ATOM 3578 C C . ALA A 1 486 ? -3.306 4.717 12.830 1.00 97.94 486 ALA A C 1
ATOM 3580 O O . ALA A 1 486 ? -4.134 4.066 12.199 1.00 97.94 486 ALA A O 1
ATOM 3581 N N . SER A 1 487 ? -2.239 4.130 13.376 1.00 98.06 487 SER A N 1
ATOM 3582 C CA . SER A 1 487 ? -1.923 2.705 13.240 1.00 98.06 487 SER A CA 1
ATOM 3583 C C . SER A 1 487 ? -2.903 1.829 14.023 1.00 98.06 487 SER A C 1
ATOM 3585 O O . SER A 1 487 ? -3.383 0.822 13.499 1.00 98.06 487 SER A O 1
ATOM 3587 N N . LEU A 1 488 ? -3.318 2.244 15.229 1.00 98.62 488 LEU A N 1
ATOM 3588 C CA . LEU A 1 488 ? -4.398 1.563 15.957 1.00 98.62 488 LEU A CA 1
ATOM 3589 C C . LEU A 1 488 ? -5.722 1.620 15.184 1.00 98.62 488 LEU A C 1
ATOM 3591 O O . LEU A 1 488 ? -6.403 0.599 15.061 1.00 98.62 488 LEU A O 1
ATOM 3595 N N . ALA A 1 489 ? -6.063 2.782 14.619 1.00 98.56 489 ALA A N 1
ATOM 3596 C CA . ALA A 1 489 ? -7.228 2.930 13.752 1.00 98.56 489 ALA A CA 1
ATOM 3597 C C . ALA A 1 489 ? -7.137 2.002 12.533 1.00 98.56 489 ALA A C 1
ATOM 3599 O O . ALA A 1 489 ? -8.064 1.235 12.273 1.00 98.56 489 ALA A O 1
ATOM 3600 N N . GLN A 1 490 ? -5.999 1.988 11.837 1.00 98.12 490 GLN A N 1
ATOM 3601 C CA . GLN A 1 490 ? -5.751 1.117 10.693 1.00 98.12 490 GLN A CA 1
ATOM 3602 C C . GLN A 1 490 ? -5.917 -0.367 11.050 1.00 98.12 490 GLN A C 1
ATOM 3604 O O . GLN A 1 490 ? -6.547 -1.101 10.290 1.00 98.12 490 GLN A O 1
ATOM 3609 N N . VAL A 1 491 ? -5.422 -0.813 12.210 1.00 98.44 491 VAL A N 1
ATOM 3610 C CA . VAL A 1 491 ? -5.578 -2.201 12.676 1.00 98.44 491 VAL A CA 1
ATOM 3611 C C . VAL A 1 491 ? -7.049 -2.568 12.856 1.00 98.44 491 VAL A C 1
ATOM 3613 O O . VAL A 1 491 ? -7.468 -3.618 12.362 1.00 98.44 491 VAL A O 1
ATOM 3616 N N . VAL A 1 492 ? -7.849 -1.731 13.524 1.00 98.38 492 VAL A N 1
ATOM 3617 C CA . VAL A 1 492 ? -9.278 -2.021 13.743 1.00 98.38 492 VAL A CA 1
ATOM 3618 C C . VAL A 1 492 ? -10.046 -1.965 12.418 1.00 98.38 492 VAL A C 1
ATOM 3620 O O . VAL A 1 492 ? -10.825 -2.870 12.116 1.00 98.38 492 VAL A O 1
ATOM 3623 N N . LEU A 1 493 ? -9.781 -0.966 11.571 1.00 98.50 493 LEU A N 1
ATOM 3624 C CA . LEU A 1 493 ? -10.408 -0.839 10.253 1.00 98.50 493 LEU A CA 1
ATOM 3625 C C . LEU A 1 493 ? -10.088 -2.042 9.356 1.00 98.50 493 LEU A C 1
ATOM 3627 O O . LEU A 1 493 ? -11.013 -2.643 8.806 1.00 98.50 493 LEU A O 1
ATOM 3631 N N . ARG A 1 494 ? -8.812 -2.441 9.251 1.00 98.00 494 ARG A N 1
ATOM 3632 C CA . ARG A 1 494 ? -8.364 -3.638 8.512 1.00 98.00 494 ARG A CA 1
ATOM 3633 C C . ARG A 1 494 ? -9.034 -4.888 9.046 1.00 98.00 494 ARG A C 1
ATOM 3635 O O . ARG A 1 494 ? -9.524 -5.714 8.285 1.00 98.00 494 ARG A O 1
ATOM 3642 N N . SER A 1 495 ? -9.076 -5.015 10.366 1.00 97.94 495 SER A N 1
ATOM 3643 C CA . SER A 1 495 ? -9.576 -6.218 11.010 1.00 97.94 495 SER A CA 1
ATOM 3644 C C . SER A 1 495 ? -11.091 -6.361 10.921 1.00 97.94 495 SER A C 1
ATOM 3646 O O . SER A 1 495 ? -11.572 -7.475 11.044 1.00 97.94 495 SER A O 1
ATOM 3648 N N . LEU A 1 496 ? -11.880 -5.302 10.743 1.00 97.31 496 LEU A N 1
ATOM 3649 C CA . LEU A 1 496 ? -13.347 -5.403 10.830 1.00 97.31 496 LEU A CA 1
ATOM 3650 C C . LEU A 1 496 ? -14.098 -4.934 9.575 1.00 97.31 496 LEU A C 1
ATOM 3652 O O . LEU A 1 496 ? -15.314 -5.146 9.478 1.00 97.31 496 LEU A O 1
ATOM 3656 N N . SER A 1 497 ? -13.399 -4.377 8.585 1.00 98.00 497 SER A N 1
ATOM 3657 C CA . SER A 1 497 ? -13.980 -4.129 7.260 1.00 98.00 497 SER A CA 1
ATOM 3658 C C . SER A 1 497 ? -14.385 -5.447 6.561 1.00 98.00 497 SER A C 1
ATOM 3660 O O . SER A 1 497 ? -13.947 -6.532 6.968 1.00 98.00 497 SER A O 1
ATOM 3662 N N . PRO A 1 498 ? -15.279 -5.406 5.553 1.00 97.38 498 PRO A N 1
ATOM 3663 C CA . PRO A 1 498 ? -15.660 -6.588 4.775 1.00 97.38 498 PRO A CA 1
ATOM 3664 C C . PRO A 1 498 ? -14.458 -7.179 4.033 1.00 97.38 498 PRO A C 1
ATOM 3666 O O . PRO A 1 498 ? -13.808 -6.465 3.276 1.00 97.38 498 PRO A O 1
ATOM 3669 N N . GLY A 1 499 ? -14.173 -8.463 4.259 1.00 96.25 499 GLY A N 1
ATOM 3670 C CA . GLY A 1 499 ? -12.972 -9.145 3.773 1.00 96.25 499 GLY A CA 1
ATOM 3671 C C . GLY A 1 499 ? -12.241 -9.913 4.879 1.00 96.25 499 GLY A C 1
ATOM 3672 O O . GLY A 1 499 ? -12.709 -10.014 6.023 1.00 96.25 499 GLY A O 1
ATOM 3673 N N . VAL A 1 500 ? -11.084 -10.468 4.526 1.00 97.12 500 VAL A N 1
ATOM 3674 C CA . VAL A 1 500 ? -10.195 -11.237 5.405 1.00 97.12 500 VAL A CA 1
ATOM 3675 C C . VAL A 1 500 ? -8.948 -10.398 5.705 1.00 97.12 500 VAL A C 1
ATOM 3677 O O . VAL A 1 500 ? -8.196 -10.105 4.779 1.00 97.12 500 VAL A O 1
ATOM 3680 N N . PRO A 1 501 ? -8.697 -9.986 6.960 1.00 97.44 501 PRO A N 1
ATOM 3681 C CA . PRO A 1 501 ? -7.518 -9.189 7.280 1.00 97.44 501 PRO A CA 1
ATOM 3682 C C . PRO A 1 501 ? -6.234 -9.985 7.070 1.00 97.44 501 PRO A C 1
ATOM 3684 O O . PRO A 1 501 ? -6.078 -11.076 7.614 1.00 97.44 501 PRO A O 1
ATOM 3687 N N . ASP A 1 502 ? -5.309 -9.394 6.326 1.00 97.75 502 ASP A N 1
ATOM 3688 C CA . ASP A 1 502 ? -3.938 -9.860 6.164 1.00 97.75 502 ASP A CA 1
ATOM 3689 C C . ASP A 1 502 ? -3.015 -9.085 7.119 1.00 97.75 502 ASP A C 1
ATOM 3691 O O . ASP A 1 502 ? -3.238 -7.910 7.413 1.00 97.75 502 ASP A O 1
ATOM 3695 N N . THR A 1 503 ? -2.000 -9.749 7.665 1.00 96.25 503 THR A N 1
ATOM 3696 C CA . THR A 1 503 ? -0.989 -9.120 8.525 1.00 96.25 503 THR A CA 1
ATOM 3697 C C . THR A 1 503 ? 0.376 -9.630 8.107 1.00 96.25 503 THR A C 1
ATOM 3699 O O . THR A 1 503 ? 0.724 -10.779 8.374 1.00 96.25 503 THR A O 1
ATOM 3702 N N . TYR A 1 504 ? 1.159 -8.762 7.473 1.00 96.75 504 TYR A N 1
ATOM 3703 C CA . TYR A 1 504 ? 2.533 -9.080 7.119 1.00 96.75 504 TYR A CA 1
ATOM 3704 C C . TYR A 1 504 ? 3.396 -9.274 8.371 1.00 96.75 504 TYR A C 1
ATOM 3706 O O . TYR A 1 504 ? 3.173 -8.641 9.406 1.00 96.75 504 TYR A O 1
ATOM 3714 N N . GLN A 1 505 ? 4.378 -10.171 8.286 1.00 94.75 505 GLN A N 1
ATOM 3715 C CA . GLN A 1 505 ? 5.244 -10.513 9.413 1.00 94.75 505 GLN A CA 1
ATOM 3716 C C . GLN A 1 505 ? 5.922 -9.265 10.007 1.00 94.75 505 GLN A C 1
ATOM 3718 O O . GLN A 1 505 ? 6.503 -8.460 9.282 1.00 94.75 505 GLN A O 1
ATOM 3723 N N . GLY A 1 506 ? 5.841 -9.105 11.331 1.00 91.38 506 GLY A N 1
ATOM 3724 C CA . GLY A 1 506 ? 6.386 -7.952 12.060 1.00 91.38 506 GLY A CA 1
ATOM 3725 C C . GLY A 1 506 ? 5.460 -6.730 12.134 1.00 91.38 506 GLY A C 1
ATOM 3726 O O . GLY A 1 506 ? 5.719 -5.829 12.928 1.00 91.38 506 GLY A O 1
ATOM 3727 N N . CYS A 1 507 ? 4.354 -6.695 11.377 1.00 94.75 507 CYS A N 1
ATOM 3728 C CA . CYS A 1 507 ? 3.365 -5.607 11.436 1.00 94.75 507 CYS A CA 1
ATOM 3729 C C . CYS A 1 507 ? 2.390 -5.716 12.627 1.00 94.75 507 CYS A C 1
ATOM 3731 O O . CYS A 1 507 ? 1.430 -4.950 12.724 1.00 94.75 507 CYS A O 1
ATOM 3733 N N . ASP A 1 508 ? 2.602 -6.662 13.541 1.00 94.12 508 ASP A N 1
ATOM 3734 C CA . ASP A 1 508 ? 1.918 -6.726 14.833 1.00 94.12 508 ASP A CA 1
ATOM 3735 C C . ASP A 1 508 ? 2.471 -5.689 15.834 1.00 94.12 508 ASP A C 1
ATOM 3737 O O . ASP A 1 508 ? 1.734 -5.240 16.715 1.00 94.12 508 ASP A O 1
ATOM 3741 N N . GLY A 1 509 ? 3.729 -5.261 15.666 1.00 93.69 509 GLY A N 1
ATOM 3742 C CA . GLY A 1 509 ? 4.365 -4.152 16.388 1.00 93.69 509 GLY A CA 1
ATOM 3743 C C . GLY A 1 509 ? 4.597 -2.910 15.514 1.00 93.69 509 GLY A C 1
ATOM 3744 O O . GLY A 1 509 ? 4.053 -2.800 14.412 1.00 93.69 509 GLY A O 1
ATOM 3745 N N . TRP A 1 510 ? 5.399 -1.966 16.024 1.00 94.75 510 TRP A N 1
ATOM 3746 C CA . TRP A 1 510 ? 5.877 -0.819 15.244 1.00 94.75 510 TRP A CA 1
ATOM 3747 C C . TRP A 1 510 ? 6.947 -1.266 14.256 1.00 94.75 510 TRP A C 1
ATOM 3749 O O . TRP A 1 510 ? 7.952 -1.843 14.670 1.00 94.75 510 TRP A O 1
ATOM 3759 N N . GLU A 1 511 ? 6.760 -0.966 12.974 1.00 89.75 511 GLU A N 1
ATOM 3760 C CA . GLU A 1 511 ? 7.735 -1.311 11.939 1.00 89.75 511 GLU A CA 1
ATOM 3761 C C . GLU A 1 511 ? 8.257 -0.088 11.163 1.00 89.75 511 GLU A C 1
ATOM 3763 O O . GLU A 1 511 ? 7.669 0.997 11.152 1.00 89.75 511 GLU A O 1
ATOM 3768 N N . ASP A 1 512 ? 9.437 -0.239 10.562 1.00 93.56 512 ASP A N 1
ATOM 3769 C CA . ASP A 1 512 ? 10.178 0.841 9.904 1.00 93.56 512 ASP A CA 1
ATOM 3770 C C . ASP A 1 512 ? 10.758 0.437 8.540 1.00 93.56 512 ASP A C 1
ATOM 3772 O O . ASP A 1 512 ? 11.822 0.917 8.134 1.00 93.56 512 ASP A O 1
ATOM 3776 N N . SER A 1 513 ? 10.068 -0.474 7.851 1.00 91.50 513 SER A N 1
ATOM 3777 C CA . SER A 1 513 ? 10.563 -1.119 6.637 1.00 91.50 513 SER A CA 1
ATOM 3778 C C . SER A 1 513 ? 10.523 -0.208 5.416 1.00 91.50 513 SER A C 1
ATOM 3780 O O . SER A 1 513 ? 9.530 0.459 5.125 1.00 91.50 513 SER A O 1
ATOM 3782 N N . LEU A 1 514 ? 11.597 -0.228 4.640 1.00 85.94 514 LEU A N 1
ATOM 3783 C CA . LEU A 1 514 ? 11.660 0.343 3.298 1.00 85.94 514 LEU A CA 1
ATOM 3784 C C . LEU A 1 514 ? 11.395 -0.749 2.248 1.00 85.94 514 LEU A C 1
ATOM 3786 O O . LEU A 1 514 ? 11.008 -1.869 2.575 1.00 85.94 514 LEU A O 1
ATOM 3790 N N . VAL A 1 515 ? 11.543 -0.417 0.966 1.00 74.88 515 VAL A N 1
ATOM 3791 C CA . VAL A 1 515 ? 11.333 -1.371 -0.134 1.00 74.88 515 VAL A CA 1
ATOM 3792 C C . VAL A 1 515 ? 12.289 -2.571 -0.034 1.00 74.88 515 VAL A C 1
ATOM 3794 O O . VAL A 1 515 ? 13.394 -2.445 0.494 1.00 74.88 515 VAL A O 1
ATOM 3797 N N . ASP A 1 516 ? 11.882 -3.717 -0.592 1.00 78.50 516 ASP A N 1
ATOM 3798 C CA . ASP A 1 516 ? 12.714 -4.916 -0.809 1.00 78.50 516 ASP A CA 1
ATOM 3799 C C . ASP A 1 516 ? 14.170 -4.553 -1.172 1.00 78.50 516 ASP A C 1
ATOM 3801 O O . ASP A 1 516 ? 14.370 -3.726 -2.070 1.00 78.50 516 ASP A O 1
ATOM 3805 N N . PRO A 1 517 ? 15.196 -5.125 -0.516 1.00 89.19 517 PRO A N 1
ATOM 3806 C CA . PRO A 1 517 ? 15.142 -6.204 0.480 1.00 89.19 517 PRO A CA 1
ATOM 3807 C C . PRO A 1 517 ? 14.911 -5.774 1.927 1.00 89.19 517 PRO A C 1
ATOM 3809 O O . PRO A 1 517 ? 14.893 -6.636 2.805 1.00 89.19 517 PRO A O 1
ATOM 3812 N N . ASP A 1 518 ? 14.702 -4.486 2.212 1.00 90.19 518 ASP A N 1
ATOM 3813 C CA . ASP A 1 518 ? 14.585 -4.025 3.601 1.00 90.19 518 ASP A CA 1
ATOM 3814 C C . ASP A 1 518 ? 13.347 -4.593 4.317 1.00 90.19 518 ASP A C 1
ATOM 3816 O O . ASP A 1 518 ? 13.433 -4.992 5.476 1.00 90.19 518 ASP A O 1
ATOM 3820 N N . ASN A 1 519 ? 12.219 -4.736 3.616 1.00 89.19 519 ASN A N 1
ATOM 3821 C CA . ASN A 1 519 ? 11.001 -5.378 4.131 1.00 89.19 519 ASN A CA 1
ATOM 3822 C C . ASN A 1 519 ? 11.077 -6.918 4.227 1.00 89.19 519 ASN A C 1
ATOM 3824 O O . ASN A 1 519 ? 10.072 -7.564 4.532 1.00 89.19 519 ASN A O 1
ATOM 3828 N N . ARG A 1 520 ? 12.245 -7.521 3.967 1.00 93.75 520 ARG A N 1
ATOM 3829 C CA . ARG A 1 520 ? 12.494 -8.971 4.080 1.00 93.75 520 ARG A CA 1
ATOM 3830 C C . ARG A 1 520 ? 13.432 -9.328 5.233 1.00 93.75 520 ARG A C 1
ATOM 3832 O O . ARG A 1 520 ? 13.910 -10.461 5.309 1.00 93.75 520 ARG A O 1
ATOM 3839 N N . ARG A 1 521 ? 13.704 -8.373 6.130 1.00 93.19 521 ARG A N 1
ATOM 3840 C CA . ARG A 1 521 ? 14.432 -8.619 7.380 1.00 93.19 521 ARG A CA 1
ATOM 3841 C C . ARG A 1 521 ? 13.762 -9.748 8.185 1.00 93.19 521 ARG A C 1
ATOM 3843 O O . ARG A 1 521 ? 12.533 -9.862 8.171 1.00 93.19 521 ARG A O 1
ATOM 3850 N N . PRO A 1 522 ? 14.546 -10.585 8.888 1.00 93.31 522 PRO A N 1
ATOM 3851 C CA . PRO A 1 522 ? 13.988 -11.623 9.745 1.00 93.31 522 PRO A CA 1
ATOM 3852 C C . PRO A 1 522 ? 13.175 -11.001 10.886 1.00 93.31 522 PRO A C 1
ATOM 3854 O O . PRO A 1 522 ? 13.536 -9.949 11.414 1.00 93.31 522 PRO A O 1
ATOM 3857 N N . VAL A 1 523 ? 12.090 -11.673 11.271 1.00 93.06 523 VAL A N 1
ATOM 3858 C CA . VAL A 1 523 ? 11.217 -11.274 12.382 1.00 93.06 523 VAL A CA 1
ATOM 3859 C C . VAL A 1 523 ? 11.418 -12.246 13.539 1.00 93.06 523 VAL A C 1
ATOM 3861 O O . VAL A 1 523 ? 11.375 -13.460 13.342 1.00 93.06 523 VAL A O 1
ATOM 3864 N N . ASP A 1 524 ? 11.619 -11.713 14.743 1.00 93.62 524 ASP A N 1
ATOM 3865 C CA . ASP A 1 524 ? 11.721 -12.502 15.972 1.00 93.62 524 ASP A CA 1
ATOM 3866 C C . ASP A 1 524 ? 10.318 -12.809 16.525 1.00 93.62 524 ASP A C 1
ATOM 3868 O O . ASP A 1 524 ? 9.716 -12.019 17.261 1.00 93.62 524 ASP A O 1
ATOM 3872 N N . LEU A 1 525 ? 9.768 -13.954 16.109 1.00 93.50 525 LEU A N 1
ATOM 3873 C CA . LEU A 1 525 ? 8.432 -14.402 16.513 1.00 93.50 525 LEU A CA 1
ATOM 3874 C C . LEU A 1 525 ? 8.368 -14.817 17.990 1.00 93.50 525 LEU A C 1
ATOM 3876 O O . LEU A 1 525 ? 7.318 -14.654 18.615 1.00 93.50 525 LEU A O 1
ATOM 3880 N N . ASP A 1 526 ? 9.474 -15.301 18.561 1.00 95.75 526 ASP A N 1
ATOM 3881 C CA . ASP A 1 526 ? 9.538 -15.678 19.976 1.00 95.75 526 ASP A CA 1
ATOM 3882 C C . ASP A 1 526 ? 9.451 -14.427 20.857 1.00 95.75 526 ASP A C 1
ATOM 3884 O O . ASP A 1 526 ? 8.672 -14.378 21.815 1.00 95.75 526 ASP A O 1
ATOM 3888 N N . HIS A 1 527 ? 10.177 -13.368 20.490 1.00 94.06 527 HIS A N 1
ATOM 3889 C CA . HIS A 1 527 ? 10.062 -12.076 21.157 1.00 94.06 527 HIS A CA 1
ATOM 3890 C C . HIS A 1 527 ? 8.650 -11.491 21.026 1.00 94.06 527 HIS A C 1
ATOM 3892 O O . HIS A 1 527 ? 8.069 -11.058 22.025 1.00 94.06 527 HIS A O 1
ATOM 3898 N N . ALA A 1 528 ? 8.058 -11.538 19.827 1.00 94.19 528 ALA A N 1
ATOM 3899 C CA . ALA A 1 528 ? 6.693 -11.064 19.603 1.00 94.19 528 ALA A CA 1
ATOM 3900 C C . ALA A 1 528 ? 5.663 -11.796 20.486 1.00 94.19 528 ALA A C 1
ATOM 3902 O O . ALA A 1 528 ? 4.771 -11.155 21.051 1.00 94.19 528 ALA A O 1
ATOM 3903 N N . ALA A 1 529 ? 5.816 -13.111 20.676 1.00 96.00 529 ALA A N 1
ATOM 3904 C CA . ALA A 1 529 ? 4.957 -13.903 21.555 1.00 96.00 529 ALA A CA 1
ATOM 3905 C C . ALA A 1 529 ? 5.083 -13.487 23.033 1.00 96.00 529 ALA A C 1
ATOM 3907 O O . ALA A 1 529 ? 4.067 -13.339 23.721 1.00 96.00 529 ALA A O 1
ATOM 3908 N N . VAL A 1 530 ? 6.306 -13.239 23.520 1.00 97.50 530 VAL A N 1
ATOM 3909 C CA . VAL A 1 530 ? 6.542 -12.742 24.889 1.00 97.50 530 VAL A CA 1
ATOM 3910 C C . VAL A 1 530 ? 5.914 -11.361 25.086 1.00 97.50 530 VAL A C 1
ATOM 3912 O O . VAL A 1 530 ? 5.246 -11.118 26.094 1.00 97.50 530 VAL A O 1
ATOM 3915 N N . GLU A 1 531 ? 6.090 -10.454 24.124 1.00 96.50 531 GLU A N 1
ATOM 3916 C CA . GLU A 1 531 ? 5.530 -9.106 24.208 1.00 96.50 531 GLU A CA 1
ATOM 3917 C C . GLU A 1 531 ? 3.996 -9.106 24.141 1.00 96.50 531 GLU A C 1
ATOM 3919 O O . GLU A 1 531 ? 3.366 -8.321 24.855 1.00 96.50 531 GLU A O 1
ATOM 3924 N N . LEU A 1 532 ? 3.386 -10.001 23.355 1.00 97.44 532 LEU A N 1
ATOM 3925 C CA . LEU A 1 532 ? 1.935 -10.194 23.337 1.00 97.44 532 LEU A CA 1
ATOM 3926 C C . LEU A 1 532 ? 1.417 -10.694 24.692 1.00 97.44 532 LEU A C 1
ATOM 3928 O O . LEU A 1 532 ? 0.476 -10.111 25.229 1.00 97.44 532 LEU A O 1
ATOM 3932 N N . ALA A 1 533 ? 2.048 -11.713 25.282 1.00 97.88 533 ALA A N 1
ATOM 3933 C CA . ALA A 1 533 ? 1.657 -12.224 26.597 1.00 97.88 533 ALA A CA 1
ATOM 3934 C C . ALA A 1 533 ? 1.761 -11.138 27.686 1.00 97.88 533 ALA A C 1
ATOM 3936 O O . ALA A 1 533 ? 0.859 -10.977 28.511 1.00 97.88 533 ALA A O 1
ATOM 3937 N N . ALA A 1 534 ? 2.829 -10.333 27.656 1.00 97.75 534 ALA A N 1
ATOM 3938 C CA . ALA A 1 534 ? 2.988 -9.193 28.557 1.00 97.75 534 ALA A CA 1
ATOM 3939 C C . ALA A 1 534 ? 1.922 -8.109 28.323 1.00 97.75 534 ALA A C 1
ATOM 3941 O O . ALA A 1 534 ? 1.428 -7.509 29.282 1.00 97.75 534 ALA A O 1
ATOM 3942 N N . ALA A 1 535 ? 1.552 -7.855 27.065 1.00 97.69 535 ALA A N 1
ATOM 3943 C CA . ALA A 1 535 ? 0.487 -6.920 26.727 1.00 97.69 535 ALA A CA 1
ATOM 3944 C C . ALA A 1 535 ? -0.868 -7.398 27.273 1.00 97.69 535 ALA A C 1
ATOM 3946 O O . ALA A 1 535 ? -1.625 -6.612 27.830 1.00 97.69 535 ALA A O 1
ATOM 3947 N N . GLU A 1 536 ? -1.175 -8.688 27.169 1.00 96.12 536 GLU A N 1
ATOM 3948 C CA . GLU A 1 536 ? -2.443 -9.261 27.640 1.00 96.12 536 GLU A CA 1
ATOM 3949 C C . GLU A 1 536 ? -2.628 -9.184 29.153 1.00 96.12 536 GLU A C 1
ATOM 3951 O O . GLU A 1 536 ? -3.752 -9.001 29.618 1.00 96.12 536 GLU A O 1
ATOM 3956 N N . ALA A 1 537 ? -1.532 -9.255 29.906 1.00 96.62 537 ALA A N 1
ATOM 3957 C CA . ALA A 1 537 ? 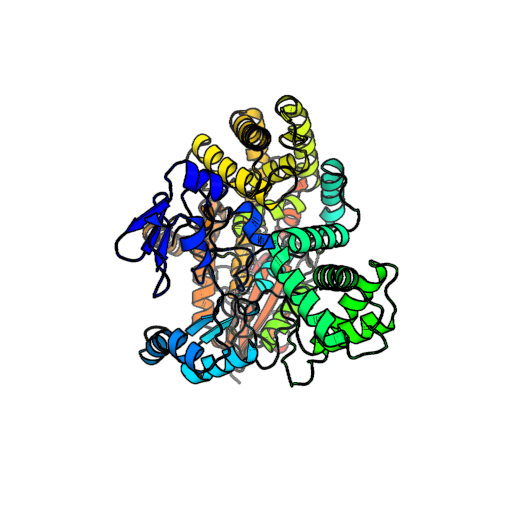-1.528 -9.081 31.355 1.00 96.62 537 ALA A CA 1
ATOM 3958 C C . ALA A 1 537 ? -1.569 -7.605 31.805 1.00 96.62 537 ALA A C 1
ATOM 3960 O O . ALA A 1 537 ? -1.660 -7.333 33.003 1.00 96.62 537 ALA A O 1
ATOM 3961 N N . THR A 1 538 ? -1.468 -6.649 30.876 1.00 97.44 538 THR A N 1
ATOM 3962 C CA . THR A 1 538 ? -1.402 -5.216 31.181 1.00 97.44 538 THR A CA 1
ATOM 3963 C C . THR A 1 538 ? -2.728 -4.530 30.859 1.00 97.44 538 THR A C 1
ATOM 3965 O O . THR A 1 538 ? -3.329 -4.763 29.810 1.00 97.44 538 THR A O 1
ATOM 3968 N N . ASP A 1 539 ? -3.169 -3.650 31.759 1.00 96.31 539 ASP A N 1
ATOM 3969 C CA . ASP A 1 539 ? -4.320 -2.781 31.521 1.00 96.31 539 ASP A CA 1
ATOM 3970 C C . ASP A 1 539 ? -4.130 -1.924 30.257 1.00 96.31 539 ASP A C 1
ATOM 3972 O O . ASP A 1 539 ? -3.039 -1.415 29.977 1.00 96.31 539 ASP A O 1
ATOM 3976 N N . VAL A 1 540 ? -5.202 -1.761 29.484 1.00 97.00 540 VAL A N 1
ATOM 3977 C CA . VAL A 1 540 ? -5.119 -1.145 28.160 1.00 97.00 540 VAL A CA 1
ATOM 3978 C C . VAL A 1 540 ? -4.833 0.361 28.219 1.00 97.00 540 VAL A C 1
ATOM 3980 O O . VAL A 1 540 ? -4.129 0.873 27.347 1.00 97.00 540 VAL A O 1
ATOM 3983 N N . ALA A 1 541 ? -5.259 1.059 29.279 1.00 96.75 541 ALA A N 1
ATOM 3984 C CA . ALA A 1 541 ? -4.914 2.465 29.488 1.00 96.75 541 ALA A CA 1
ATOM 3985 C C . ALA A 1 541 ? -3.412 2.623 29.760 1.00 96.75 541 ALA A C 1
ATOM 3987 O O . ALA A 1 541 ? -2.765 3.531 29.237 1.00 96.75 541 ALA A O 1
ATOM 3988 N N . ARG A 1 542 ? -2.823 1.693 30.526 1.00 97.56 542 ARG A N 1
ATOM 3989 C CA . ARG A 1 542 ? -1.371 1.666 30.759 1.00 97.56 542 ARG A CA 1
ATOM 3990 C C . ARG A 1 542 ? -0.595 1.369 29.477 1.00 97.56 542 ARG A C 1
ATOM 3992 O O . ARG A 1 542 ? 0.430 2.006 29.249 1.00 97.56 542 ARG A O 1
ATOM 3999 N N . LEU A 1 543 ? -1.080 0.451 28.640 1.00 98.12 543 LEU A N 1
ATOM 4000 C CA . LEU A 1 543 ? -0.477 0.186 27.329 1.00 98.12 543 LEU A CA 1
ATOM 4001 C C . LEU A 1 543 ? -0.526 1.412 26.412 1.00 98.12 543 LEU A C 1
ATOM 4003 O O . LEU A 1 543 ? 0.448 1.680 25.715 1.00 98.12 543 LEU A O 1
ATOM 4007 N N . LEU A 1 544 ? -1.622 2.178 26.424 1.00 97.69 544 LEU A N 1
ATOM 4008 C CA . LEU A 1 544 ? -1.715 3.430 25.670 1.00 97.69 544 LEU A CA 1
ATOM 4009 C C . LEU A 1 544 ? -0.758 4.502 26.224 1.00 97.69 544 LEU A C 1
ATOM 4011 O O . LEU A 1 544 ? -0.116 5.228 25.460 1.00 97.69 544 LEU A O 1
ATOM 4015 N N . ALA A 1 545 ? -0.607 4.581 27.547 1.00 96.38 545 ALA A N 1
ATOM 4016 C CA . ALA A 1 545 ? 0.345 5.492 28.178 1.00 96.38 545 ALA A CA 1
ATOM 4017 C C . ALA A 1 545 ? 1.803 5.163 27.803 1.00 96.38 545 ALA A C 1
ATOM 4019 O O . ALA A 1 545 ? 2.595 6.079 27.601 1.00 96.38 545 ALA A O 1
ATOM 4020 N N . THR A 1 546 ? 2.150 3.878 27.639 1.00 96.06 546 THR A N 1
ATOM 4021 C CA . THR A 1 546 ? 3.485 3.416 27.204 1.00 96.06 546 THR A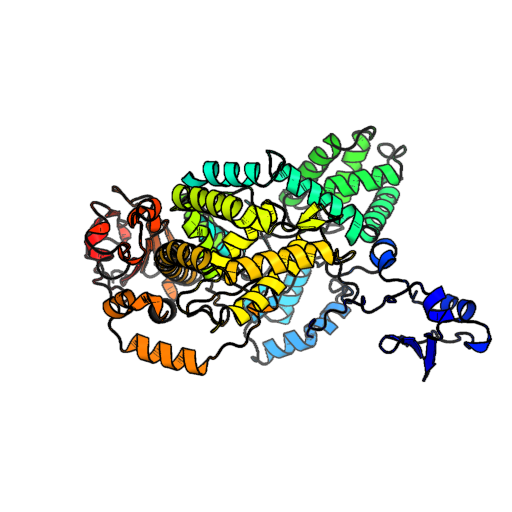 CA 1
ATOM 4022 C C . THR A 1 546 ? 3.551 3.016 25.728 1.00 96.06 546 THR A C 1
ATOM 4024 O O . THR A 1 546 ? 4.439 2.261 25.335 1.00 96.06 546 THR A O 1
ATOM 4027 N N . ARG A 1 547 ? 2.638 3.535 24.897 1.00 96.44 547 ARG A N 1
ATOM 4028 C CA . ARG A 1 547 ? 2.436 3.168 23.480 1.00 96.44 547 ARG A CA 1
ATOM 4029 C C . ARG A 1 547 ? 3.701 3.092 22.626 1.00 96.44 547 ARG A C 1
ATOM 4031 O O . ARG A 1 547 ? 3.751 2.255 21.730 1.00 96.44 547 ARG A O 1
ATOM 4038 N N . GLY A 1 548 ? 4.733 3.883 22.925 1.00 95.44 548 GLY A N 1
ATOM 4039 C CA . GLY A 1 548 ? 6.024 3.829 22.228 1.00 95.44 548 GLY A CA 1
ATOM 4040 C C . GLY A 1 548 ? 6.676 2.438 22.228 1.00 95.44 548 GLY A C 1
ATOM 4041 O O . GLY A 1 548 ? 7.490 2.145 21.359 1.00 95.44 548 GLY A O 1
ATOM 4042 N N . ASP A 1 549 ? 6.282 1.541 23.138 1.00 95.31 549 ASP A N 1
ATOM 4043 C CA . ASP A 1 549 ? 6.764 0.161 23.156 1.00 95.31 549 ASP A CA 1
ATOM 4044 C C . ASP A 1 549 ? 6.118 -0.788 22.125 1.00 95.31 549 ASP A C 1
ATOM 4046 O O . ASP A 1 549 ? 6.639 -1.876 21.890 1.00 95.31 549 ASP A O 1
ATOM 4050 N N . GLY A 1 550 ? 5.002 -0.405 21.501 1.00 96.25 550 GLY A N 1
ATOM 4051 C CA . GLY A 1 550 ? 4.317 -1.195 20.469 1.00 96.25 550 GLY A CA 1
ATOM 4052 C C . GLY A 1 550 ? 3.430 -2.324 20.984 1.00 96.25 550 GLY A C 1
ATOM 4053 O O . GLY A 1 550 ? 2.678 -2.917 20.208 1.00 96.25 550 GLY A O 1
ATOM 4054 N N . ARG A 1 551 ? 3.414 -2.594 22.294 1.00 97.81 551 ARG A N 1
ATOM 4055 C CA . ARG A 1 551 ? 2.556 -3.630 22.890 1.00 97.81 551 ARG A CA 1
ATOM 4056 C C . ARG A 1 551 ? 1.074 -3.305 22.750 1.00 97.81 551 ARG A C 1
ATOM 4058 O O . ARG A 1 551 ? 0.263 -4.222 22.632 1.00 97.81 551 ARG A O 1
ATOM 4065 N N . ILE A 1 552 ? 0.714 -2.020 22.705 1.00 98.31 552 ILE A N 1
ATOM 4066 C CA . ILE A 1 552 ? -0.669 -1.599 22.459 1.00 98.31 552 ILE A CA 1
ATOM 4067 C C . ILE A 1 552 ? -1.178 -2.060 21.084 1.00 98.31 552 ILE A C 1
ATOM 4069 O O . ILE A 1 552 ? -2.292 -2.576 20.999 1.00 98.31 552 ILE A O 1
ATOM 4073 N N . LYS A 1 553 ? -0.357 -1.972 20.027 1.00 98.25 553 LYS A N 1
ATOM 4074 C CA . LYS A 1 553 ? -0.731 -2.421 18.676 1.00 98.25 553 LYS A CA 1
ATOM 4075 C C . LYS A 1 553 ? -0.984 -3.928 18.656 1.00 98.25 553 LYS A C 1
ATOM 4077 O O . LYS A 1 553 ? -2.048 -4.360 18.210 1.00 98.25 553 LYS A O 1
ATOM 4082 N N . ARG A 1 554 ? -0.083 -4.714 19.262 1.00 97.56 554 ARG A N 1
ATOM 4083 C CA . ARG A 1 554 ? -0.254 -6.169 19.428 1.00 97.56 554 ARG A CA 1
ATOM 4084 C C . ARG A 1 554 ? -1.528 -6.517 20.184 1.00 97.56 554 ARG A C 1
ATOM 4086 O O . ARG A 1 554 ? -2.296 -7.370 19.742 1.00 97.56 554 ARG A O 1
ATOM 4093 N N . ARG A 1 555 ? -1.780 -5.836 21.309 1.00 98.25 555 ARG A N 1
ATOM 4094 C CA . ARG A 1 555 ? -2.974 -6.041 22.141 1.00 98.25 555 ARG A CA 1
ATOM 4095 C C . ARG A 1 555 ? -4.259 -5.802 21.351 1.00 98.25 555 ARG A C 1
ATOM 4097 O O . ARG A 1 555 ? -5.181 -6.614 21.457 1.00 98.25 555 ARG A O 1
ATOM 4104 N N . VAL A 1 556 ? -4.318 -4.710 20.587 1.00 98.56 556 VAL A N 1
ATOM 4105 C CA . VAL A 1 556 ? -5.483 -4.333 19.774 1.00 98.56 556 VAL A CA 1
ATOM 4106 C C . VAL A 1 556 ? -5.681 -5.313 18.621 1.00 98.56 556 VAL A C 1
ATOM 4108 O O . VAL A 1 556 ? -6.794 -5.811 18.447 1.00 98.56 556 VAL A O 1
ATOM 4111 N N . LEU A 1 557 ? -4.619 -5.668 17.889 1.00 98.50 557 LEU A N 1
ATOM 4112 C CA . LEU A 1 557 ? -4.686 -6.659 16.812 1.00 98.50 557 LEU A CA 1
ATOM 4113 C C . LEU A 1 557 ? -5.196 -8.010 17.330 1.00 98.50 557 LEU A C 1
ATOM 4115 O O . LEU A 1 557 ? -6.156 -8.556 16.786 1.00 98.50 557 LEU A O 1
ATOM 4119 N N . ALA A 1 558 ? -4.616 -8.519 18.419 1.00 98.19 558 ALA A N 1
ATOM 4120 C CA . ALA A 1 558 ? -5.016 -9.794 19.005 1.00 98.19 558 ALA A CA 1
ATOM 4121 C C . ALA A 1 558 ? -6.497 -9.805 19.420 1.00 98.19 558 ALA A C 1
ATOM 4123 O O . ALA A 1 558 ? -7.192 -10.796 19.192 1.00 98.19 558 ALA A O 1
ATOM 4124 N N . GLN A 1 559 ? -7.017 -8.710 19.989 1.00 98.31 559 GLN A N 1
ATOM 4125 C CA . GLN A 1 559 ? -8.444 -8.621 20.325 1.00 98.31 559 GLN A CA 1
ATOM 4126 C C . GLN A 1 559 ? -9.337 -8.511 19.110 1.00 98.31 559 GLN A C 1
ATOM 4128 O O . GLN A 1 559 ? -10.383 -9.151 19.089 1.00 98.31 559 GLN A O 1
ATOM 4133 N N . CYS A 1 560 ? -8.932 -7.765 18.085 1.00 98.44 560 CYS A N 1
ATOM 4134 C CA . CYS A 1 560 ? -9.701 -7.705 16.851 1.00 98.44 560 CYS A CA 1
ATOM 4135 C C . CYS A 1 560 ? -9.829 -9.098 16.221 1.00 98.44 560 CYS A C 1
ATOM 4137 O O . CYS A 1 560 ? -10.929 -9.505 15.854 1.00 98.44 560 CYS A O 1
ATOM 4139 N N . LEU A 1 561 ? -8.737 -9.867 16.157 1.00 97.94 561 LEU A N 1
ATOM 4140 C CA . LEU A 1 561 ? -8.750 -11.225 15.606 1.00 97.94 561 LEU A CA 1
ATOM 4141 C C . LEU A 1 561 ? -9.582 -12.197 16.461 1.00 97.94 561 LEU A C 1
ATOM 4143 O O . LEU A 1 561 ? -10.388 -12.953 15.917 1.00 97.94 561 LEU A O 1
ATOM 4147 N N . ARG A 1 562 ? -9.474 -12.133 17.795 1.00 97.75 562 ARG A N 1
ATOM 4148 C CA . ARG A 1 562 ? -10.327 -12.920 18.706 1.00 97.75 562 ARG A CA 1
ATOM 4149 C C . ARG A 1 562 ? -11.799 -12.546 18.591 1.00 97.75 562 ARG A C 1
ATOM 4151 O O . ARG A 1 562 ? -12.650 -13.431 18.555 1.00 97.75 562 ARG A O 1
ATOM 4158 N N . ALA A 1 563 ? -12.109 -11.256 18.492 1.00 97.44 563 ALA A N 1
ATOM 4159 C CA . ALA A 1 563 ? -13.468 -10.776 18.299 1.00 97.44 563 ALA A CA 1
ATOM 4160 C C . ALA A 1 563 ? -14.028 -11.250 16.954 1.00 97.44 563 ALA A C 1
ATOM 4162 O O . ALA A 1 563 ? -15.144 -11.756 16.920 1.00 97.44 563 ALA A O 1
ATOM 4163 N N . ARG A 1 564 ? -13.249 -11.205 15.863 1.00 96.38 564 ARG A N 1
ATOM 4164 C CA . ARG A 1 564 ? -13.661 -11.803 14.580 1.00 96.38 564 ARG A CA 1
ATOM 4165 C C . ARG A 1 564 ? -13.983 -13.287 14.713 1.00 96.38 564 ARG A C 1
ATOM 4167 O O . ARG A 1 564 ? -14.960 -13.741 14.129 1.00 96.38 564 ARG A O 1
ATOM 4174 N N . GLN A 1 565 ? -13.182 -14.041 15.465 1.00 96.25 565 GLN A N 1
ATOM 4175 C CA . GLN A 1 565 ? -13.423 -15.467 15.683 1.00 96.25 565 GLN A CA 1
ATOM 4176 C C . GLN A 1 565 ? -14.693 -15.708 16.516 1.00 96.25 565 GLN A C 1
ATOM 4178 O O . GLN A 1 565 ? -15.526 -16.537 16.147 1.00 96.25 565 GLN A O 1
ATOM 4183 N N . ALA A 1 566 ? -14.867 -14.962 17.610 1.00 96.44 566 ALA A N 1
ATOM 4184 C CA . ALA A 1 566 ? -16.019 -15.072 18.505 1.00 96.44 566 ALA A CA 1
ATOM 4185 C C . ALA A 1 566 ? -17.332 -14.607 17.848 1.00 96.44 566 ALA A C 1
ATOM 4187 O O . ALA A 1 566 ? -18.393 -15.176 18.101 1.00 96.44 566 ALA A O 1
ATOM 4188 N N . TRP A 1 567 ? -17.250 -13.612 16.964 1.00 96.31 567 TRP A N 1
ATOM 4189 C CA . TRP A 1 567 ? -18.369 -12.985 16.259 1.00 96.31 567 TRP A CA 1
ATOM 4190 C C . TRP A 1 567 ? -18.286 -13.242 14.752 1.00 96.31 567 TRP A C 1
ATOM 4192 O O . TRP A 1 567 ? -18.541 -12.358 13.933 1.00 96.31 567 TRP A O 1
ATOM 4202 N N . ARG A 1 568 ? -17.929 -14.475 14.369 1.00 94.69 568 ARG A N 1
ATOM 4203 C CA . ARG A 1 568 ? -17.700 -14.865 12.967 1.00 94.69 568 ARG A CA 1
ATOM 4204 C C . ARG A 1 568 ? -18.864 -14.532 12.033 1.00 94.69 568 ARG A C 1
ATOM 4206 O O . ARG A 1 568 ? -18.627 -14.195 10.882 1.00 94.69 568 ARG A O 1
ATOM 4213 N N . ALA A 1 569 ? -20.103 -14.588 12.526 1.00 95.12 569 ALA A N 1
ATOM 4214 C CA . ALA A 1 569 ? -21.293 -14.260 11.742 1.00 95.12 569 ALA A CA 1
ATOM 4215 C C . ALA A 1 569 ? -21.374 -12.763 11.398 1.00 95.12 569 ALA A C 1
ATOM 4217 O O . ALA A 1 569 ? -21.930 -12.413 10.365 1.00 95.12 569 ALA A O 1
ATOM 4218 N N . CYS A 1 570 ? -20.774 -11.891 12.218 1.00 95.69 570 CYS A N 1
ATOM 4219 C CA . CYS A 1 570 ? -20.627 -10.459 11.951 1.00 95.69 570 CYS A CA 1
ATOM 4220 C C . CYS A 1 570 ? -19.374 -10.154 11.114 1.00 95.69 570 CYS A C 1
ATOM 4222 O O . CYS A 1 570 ? -19.308 -9.134 10.441 1.00 95.69 570 CYS A O 1
ATOM 4224 N N . ALA A 1 571 ? -18.350 -11.007 11.158 1.00 91.69 571 ALA A N 1
ATOM 4225 C CA . ALA A 1 571 ? -17.109 -10.808 10.406 1.00 91.69 571 ALA A CA 1
ATOM 4226 C C . ALA A 1 571 ? -17.110 -11.483 9.020 1.00 91.69 571 ALA A C 1
ATOM 4228 O O . ALA A 1 571 ? -16.263 -11.160 8.186 1.00 91.69 571 ALA A O 1
ATOM 4229 N N . GLY A 1 572 ? -18.040 -12.413 8.786 1.00 90.25 572 GLY A N 1
ATOM 4230 C CA . GLY A 1 572 ? -18.135 -13.239 7.586 1.00 90.25 572 GLY A CA 1
ATOM 4231 C C . GLY A 1 572 ? -18.679 -12.518 6.352 1.00 90.25 572 GLY A C 1
ATOM 4232 O O . GLY A 1 572 ? -19.021 -11.334 6.389 1.00 90.25 572 GLY A O 1
ATOM 4233 N N . ALA A 1 573 ? -18.756 -13.270 5.252 1.00 89.44 573 ALA A N 1
ATOM 4234 C CA . ALA A 1 573 ? -19.156 -12.765 3.941 1.00 89.44 573 ALA A CA 1
ATOM 4235 C C . ALA A 1 573 ? -20.615 -12.278 3.887 1.00 89.44 573 ALA A C 1
ATOM 4237 O O . ALA A 1 573 ? -20.899 -11.293 3.213 1.00 89.44 573 ALA A O 1
ATOM 4238 N N . ASP A 1 574 ? -21.510 -12.921 4.642 1.00 91.31 574 ASP A N 1
ATOM 4239 C CA . ASP A 1 574 ? -22.944 -12.594 4.671 1.00 91.31 574 ASP A CA 1
ATOM 4240 C C . ASP A 1 574 ? -23.293 -11.459 5.646 1.00 91.31 574 ASP A C 1
ATOM 4242 O O . ASP A 1 574 ? -24.454 -11.060 5.763 1.00 91.31 574 ASP A O 1
ATOM 4246 N N . ALA A 1 575 ? -22.309 -10.941 6.385 1.00 95.19 575 ALA A N 1
ATOM 4247 C CA . ALA A 1 575 ? -22.554 -9.883 7.349 1.00 95.19 575 ALA A CA 1
ATOM 4248 C C . ALA A 1 575 ? -22.804 -8.546 6.646 1.00 95.19 575 ALA A C 1
ATOM 4250 O O . ALA A 1 575 ? -22.008 -8.103 5.813 1.00 95.19 575 ALA A O 1
ATOM 4251 N N . GLY A 1 576 ? -23.861 -7.853 7.064 1.00 95.56 576 GLY A N 1
ATOM 4252 C CA . GLY A 1 576 ? -24.168 -6.506 6.602 1.00 95.56 576 GLY A CA 1
ATOM 4253 C C . GLY A 1 576 ? -23.051 -5.511 6.928 1.00 95.56 576 GLY A C 1
ATOM 4254 O O . GLY A 1 576 ? -22.256 -5.718 7.846 1.00 95.56 576 GLY A O 1
ATOM 4255 N N . TYR A 1 577 ? -23.012 -4.408 6.183 1.00 97.31 577 TYR A N 1
ATOM 4256 C CA . TYR A 1 577 ? -22.119 -3.274 6.414 1.00 97.31 577 TYR A CA 1
ATOM 4257 C C . TYR A 1 577 ? -22.948 -1.990 6.436 1.00 97.31 577 TYR A C 1
ATOM 4259 O O . TYR A 1 577 ? -23.562 -1.643 5.427 1.00 97.31 577 TYR A O 1
ATOM 4267 N N . THR A 1 578 ? -22.986 -1.301 7.578 1.00 97.19 578 THR A N 1
ATOM 4268 C CA . THR A 1 578 ? -23.776 -0.071 7.757 1.00 97.19 578 THR A CA 1
ATOM 4269 C C . THR A 1 578 ? -22.888 1.051 8.291 1.00 97.19 578 THR A C 1
ATOM 4271 O O . THR A 1 578 ? -22.482 0.978 9.451 1.00 97.19 578 THR A O 1
ATOM 4274 N N . PRO A 1 579 ? -22.579 2.091 7.497 1.00 97.88 579 PRO A N 1
ATOM 4275 C CA . PRO A 1 579 ? -21.947 3.308 8.004 1.00 97.88 579 PRO A CA 1
ATOM 4276 C C . PRO A 1 579 ? -22.807 3.955 9.092 1.00 97.88 579 PRO A C 1
ATOM 4278 O O . PRO A 1 579 ? -24.035 3.963 8.983 1.00 97.88 579 PRO A O 1
ATOM 4281 N N . LEU A 1 580 ? -22.180 4.491 10.136 1.00 98.12 580 LEU A N 1
ATOM 4282 C CA . LEU A 1 580 ? -22.878 5.188 11.215 1.00 98.12 580 LEU A CA 1
ATOM 4283 C C . LEU A 1 580 ? -22.687 6.695 11.067 1.00 98.12 580 LEU A C 1
ATOM 4285 O O . LEU A 1 580 ? -21.578 7.160 10.816 1.00 98.12 580 LEU A O 1
ATOM 4289 N N . ALA A 1 581 ? -23.768 7.456 11.232 1.00 97.69 581 ALA A N 1
ATOM 4290 C CA . ALA A 1 581 ? -23.698 8.909 11.180 1.00 97.69 581 ALA A CA 1
ATOM 4291 C C . ALA A 1 581 ? -22.990 9.452 12.429 1.00 97.69 581 ALA A C 1
ATOM 4293 O O . ALA A 1 581 ? -23.311 9.052 13.551 1.00 97.69 581 ALA A O 1
ATOM 4294 N N . VAL A 1 582 ? -22.057 10.376 12.214 1.00 98.06 582 VAL A N 1
ATOM 4295 C CA . VAL A 1 582 ? -21.323 11.089 13.264 1.00 98.06 582 VAL A CA 1
ATOM 4296 C C . VAL A 1 582 ? -21.704 12.568 13.199 1.00 98.06 582 VAL A C 1
ATOM 4298 O O . VAL A 1 582 ? -22.003 13.095 12.128 1.00 98.06 582 VAL A O 1
ATOM 4301 N N . SER A 1 583 ? -21.771 13.244 14.340 1.00 97.94 583 SER A N 1
ATOM 4302 C CA . SER A 1 583 ? -22.100 14.672 14.447 1.00 97.94 583 SER A CA 1
ATOM 430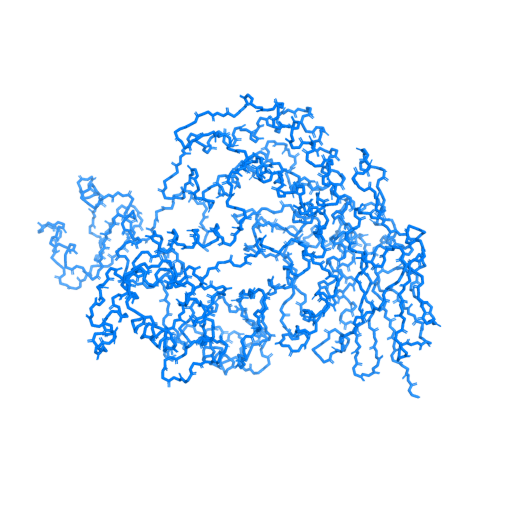3 C C . SER A 1 583 ? -21.291 15.323 15.568 1.00 97.94 583 SER A C 1
ATOM 4305 O O . SER A 1 583 ? -20.822 14.611 16.449 1.00 97.94 583 SER A O 1
ATOM 4307 N N . GLY A 1 584 ? -21.156 16.649 15.546 1.00 97.56 584 GLY A N 1
ATOM 4308 C CA . GLY A 1 584 ? -20.327 17.423 16.482 1.00 97.56 584 GLY A CA 1
ATOM 4309 C C . GLY A 1 584 ? -19.012 17.886 15.853 1.00 97.56 584 GLY A C 1
ATOM 4310 O O . GLY A 1 584 ? -18.765 17.636 14.670 1.00 97.56 584 GLY A O 1
ATOM 4311 N N . ASP A 1 585 ? -18.179 18.556 16.645 1.00 95.62 585 ASP A N 1
ATOM 4312 C CA . ASP A 1 585 ? -16.994 19.285 16.171 1.00 95.62 585 ASP A CA 1
ATOM 4313 C C . ASP A 1 585 ? -15.970 18.391 15.451 1.00 95.62 585 ASP A C 1
ATOM 4315 O O . ASP A 1 585 ? -15.326 18.823 14.495 1.00 95.62 585 ASP A O 1
ATOM 4319 N N . TRP A 1 586 ? -15.852 17.121 15.857 1.00 97.12 586 TRP A N 1
ATOM 4320 C CA . TRP A 1 586 ? -14.903 16.164 15.279 1.00 97.12 586 TRP A CA 1
ATOM 4321 C C . TRP A 1 586 ? -15.562 15.102 14.390 1.00 97.12 586 TRP A C 1
ATOM 4323 O O . TRP A 1 586 ? -14.987 14.033 14.184 1.00 97.12 586 TRP A O 1
ATOM 4333 N N . ALA A 1 587 ? -16.753 15.364 13.837 1.00 96.88 587 ALA A N 1
ATOM 4334 C CA . ALA A 1 587 ? -17.489 14.381 13.033 1.00 96.88 587 ALA A CA 1
ATOM 4335 C C . ALA A 1 587 ? -16.682 13.830 11.841 1.00 96.88 587 ALA A C 1
ATOM 4337 O O . ALA A 1 587 ? -16.664 12.620 11.614 1.00 96.88 587 ALA A O 1
ATOM 4338 N N . ASP A 1 588 ? -15.947 14.693 11.133 1.00 95.06 588 ASP A N 1
ATOM 4339 C CA . ASP A 1 588 ? -15.102 14.296 9.998 1.00 95.06 588 ASP A CA 1
ATOM 4340 C C . ASP A 1 588 ? -13.826 13.543 10.418 1.00 95.06 588 ASP A C 1
ATOM 4342 O O . ASP A 1 588 ? -13.128 12.979 9.573 1.00 95.06 588 ASP A O 1
ATOM 4346 N N . HIS A 1 589 ? -13.521 13.489 11.716 1.00 97.56 589 HIS A N 1
ATOM 4347 C CA . HIS A 1 589 ? -12.342 12.827 12.280 1.00 97.56 589 HIS A CA 1
ATOM 4348 C C . HIS A 1 589 ? -12.645 11.433 12.839 1.00 97.56 589 HIS A C 1
ATOM 4350 O O . HIS A 1 589 ? -11.818 10.827 13.525 1.00 97.56 589 HIS A O 1
ATOM 4356 N N . VAL A 1 590 ? -13.819 10.886 12.520 1.00 97.88 590 VAL A N 1
ATOM 4357 C CA . VAL A 1 590 ? -14.266 9.577 12.995 1.00 97.88 590 VAL A CA 1
ATOM 4358 C C . VAL A 1 590 ? -14.721 8.734 11.815 1.00 97.88 590 VAL A C 1
ATOM 4360 O O . VAL A 1 590 ? -15.517 9.160 10.982 1.00 97.88 590 VAL A O 1
ATOM 4363 N N . VAL A 1 591 ? -14.247 7.493 11.767 1.00 98.44 591 VAL A N 1
ATOM 4364 C CA . VAL A 1 591 ? -14.797 6.453 10.899 1.00 98.44 591 VAL A CA 1
ATOM 4365 C C . VAL A 1 591 ? -15.600 5.498 11.771 1.00 98.44 591 VAL A C 1
ATOM 4367 O O . VAL A 1 591 ? -15.054 4.875 12.683 1.00 98.44 591 VAL A O 1
ATOM 4370 N N . ALA A 1 592 ? -16.899 5.386 11.490 1.00 98.50 592 ALA A N 1
ATOM 4371 C CA . ALA A 1 592 ? -17.823 4.579 12.277 1.00 98.50 592 ALA A CA 1
ATOM 4372 C C . ALA A 1 592 ? -18.679 3.676 11.380 1.00 98.50 592 ALA A C 1
ATOM 4374 O O . ALA A 1 592 ? -19.314 4.138 10.431 1.00 98.50 592 ALA A O 1
ATOM 4375 N N . PHE A 1 593 ? -18.713 2.374 11.665 1.00 98.62 593 PHE A N 1
ATOM 4376 C CA . PHE A 1 593 ? -19.582 1.437 10.947 1.00 98.62 593 PHE A CA 1
ATOM 4377 C C . PHE A 1 593 ? -19.977 0.235 11.804 1.00 98.62 593 PHE A C 1
ATOM 4379 O O . PHE A 1 593 ? -19.255 -0.173 12.711 1.00 98.62 593 PHE A O 1
ATOM 4386 N N . ALA A 1 594 ? -21.114 -0.366 11.469 1.00 97.94 594 ALA A N 1
ATOM 4387 C CA . ALA A 1 594 ? -21.588 -1.619 12.029 1.00 97.94 594 ALA A CA 1
ATOM 4388 C C . ALA A 1 594 ? -21.417 -2.776 11.038 1.00 97.94 594 ALA A C 1
ATOM 4390 O O . ALA A 1 594 ? -21.651 -2.628 9.832 1.00 97.94 594 ALA A O 1
ATOM 4391 N N . ARG A 1 595 ? -21.068 -3.946 11.572 1.00 97.62 595 ARG A N 1
ATOM 4392 C CA . ARG A 1 595 ? -21.186 -5.242 10.914 1.00 97.62 595 ARG A CA 1
ATOM 4393 C C . ARG A 1 595 ? -22.268 -6.057 11.602 1.00 97.62 595 ARG A C 1
ATOM 4395 O O . ARG A 1 595 ? -22.172 -6.293 12.804 1.00 97.62 595 ARG A O 1
ATOM 4402 N N . THR A 1 596 ? -23.283 -6.482 10.860 1.00 96.62 596 THR A N 1
ATOM 4403 C CA . THR A 1 596 ? -24.466 -7.139 11.437 1.00 96.62 596 THR A CA 1
ATOM 4404 C C . THR A 1 596 ? -24.640 -8.523 10.841 1.00 96.62 596 THR A C 1
ATOM 4406 O O . THR A 1 596 ? -24.704 -8.671 9.623 1.00 96.62 596 THR A O 1
ATOM 4409 N N . ALA A 1 597 ? -24.707 -9.531 11.700 1.00 95.25 597 ALA A N 1
ATOM 4410 C CA . ALA A 1 597 ? -25.003 -10.895 11.310 1.00 95.25 597 ALA A CA 1
ATOM 4411 C C . ALA A 1 597 ? -26.494 -11.066 10.953 1.00 95.25 597 ALA A C 1
ATOM 4413 O O . ALA A 1 597 ? -27.337 -10.308 11.445 1.00 95.25 597 ALA A O 1
ATOM 4414 N N . PRO A 1 598 ? -26.854 -12.085 10.152 1.00 90.00 598 PRO A N 1
ATOM 4415 C CA . PRO A 1 598 ? -28.253 -12.388 9.840 1.00 90.00 598 PRO A CA 1
ATOM 4416 C C . PRO A 1 598 ? -29.131 -12.686 11.069 1.00 90.00 598 PRO A C 1
ATOM 4418 O O . PRO A 1 598 ? -30.331 -12.430 11.037 1.00 90.00 598 PRO A O 1
ATOM 4421 N N . ASP A 1 599 ? -28.544 -13.201 12.152 1.00 87.50 599 ASP A N 1
ATOM 4422 C CA . ASP A 1 599 ? -29.218 -13.479 13.432 1.00 87.50 599 ASP A CA 1
ATOM 4423 C C . ASP A 1 599 ? -29.384 -12.230 14.324 1.00 87.50 599 ASP A C 1
ATOM 4425 O O . ASP A 1 599 ? -29.960 -12.296 15.411 1.00 87.50 599 ASP A O 1
ATOM 4429 N N . GLY A 1 600 ? -28.915 -11.073 13.852 1.00 90.31 600 GLY A N 1
ATOM 4430 C CA . GLY A 1 600 ? -29.027 -9.794 14.534 1.00 90.31 600 GLY A CA 1
ATOM 4431 C C . GLY A 1 600 ? -27.878 -9.476 15.487 1.00 90.31 600 GLY A C 1
ATOM 4432 O O . GLY A 1 600 ? -27.884 -8.361 16.020 1.00 90.31 600 GLY A O 1
ATOM 4433 N N . ASP A 1 601 ? -26.903 -10.371 15.694 1.00 95.06 601 ASP A N 1
ATOM 4434 C CA . ASP A 1 601 ? -25.646 -10.032 16.373 1.00 95.06 601 ASP A CA 1
ATOM 4435 C C . ASP A 1 601 ? -24.944 -8.884 15.631 1.00 95.06 601 ASP A C 1
ATOM 4437 O O . ASP A 1 601 ? -25.044 -8.751 14.408 1.00 95.06 601 ASP A O 1
ATOM 4441 N N . ALA A 1 602 ? -24.246 -8.016 16.363 1.00 96.62 602 ALA A N 1
ATOM 4442 C CA . ALA A 1 602 ? -23.602 -6.860 15.759 1.00 96.62 602 ALA A CA 1
ATOM 4443 C C . ALA A 1 602 ? -22.248 -6.536 16.392 1.00 96.62 602 ALA A C 1
ATOM 4445 O O . ALA A 1 602 ? -22.070 -6.609 17.609 1.00 96.62 602 ALA A O 1
ATOM 4446 N N . LEU A 1 603 ? -21.316 -6.130 15.532 1.00 97.81 603 LEU A N 1
ATOM 4447 C CA . LEU A 1 603 ? -20.082 -5.441 15.890 1.00 97.81 603 LEU A CA 1
ATOM 4448 C C . LEU A 1 603 ? -20.173 -3.991 15.415 1.00 97.81 603 LEU A C 1
ATOM 4450 O O . LEU A 1 603 ? -20.621 -3.748 14.297 1.00 97.81 603 LEU A O 1
ATOM 4454 N N . VAL A 1 604 ? -19.715 -3.037 16.215 1.00 98.31 604 VAL A N 1
ATOM 4455 C CA . VAL A 1 604 ? -19.532 -1.642 15.806 1.00 98.31 604 VAL A CA 1
ATOM 4456 C C . VAL A 1 604 ? -18.074 -1.254 15.982 1.00 98.31 604 VAL A C 1
ATOM 4458 O O . VAL A 1 604 ? -17.465 -1.509 17.018 1.00 98.31 604 VAL A O 1
ATOM 4461 N N . VAL A 1 605 ? -17.530 -0.631 14.946 1.00 98.56 605 VAL A N 1
ATOM 4462 C CA . VAL A 1 605 ? -16.174 -0.097 14.897 1.00 98.56 605 VAL A CA 1
ATOM 4463 C C . VAL A 1 605 ? -16.248 1.413 14.982 1.00 98.56 605 VAL A C 1
ATOM 4465 O O . VAL A 1 605 ? -16.994 2.024 14.217 1.00 98.56 605 VAL A O 1
ATOM 4468 N N . LEU A 1 606 ? -15.442 1.991 15.869 1.00 98.62 606 LEU A N 1
ATOM 4469 C CA . LEU A 1 606 ? -15.177 3.425 15.946 1.00 98.62 606 LEU A CA 1
ATOM 4470 C C . LEU A 1 606 ? -13.666 3.627 15.859 1.00 98.62 606 LEU A C 1
ATOM 4472 O O . LEU A 1 606 ? -12.927 2.993 16.613 1.00 98.62 606 LEU A O 1
ATOM 4476 N N . ALA A 1 607 ? -13.203 4.479 14.950 1.00 98.19 607 ALA A N 1
ATOM 4477 C CA . ALA A 1 607 ? -11.783 4.754 14.784 1.00 98.19 607 ALA A CA 1
ATOM 4478 C C . ALA A 1 607 ? -11.523 6.230 14.476 1.00 98.19 607 ALA A C 1
ATOM 4480 O O . ALA A 1 607 ? -12.180 6.807 13.608 1.00 98.19 607 ALA A O 1
ATOM 4481 N N . ALA A 1 608 ? -10.543 6.820 15.162 1.00 96.88 608 ALA A N 1
ATOM 4482 C CA . ALA A 1 608 ? -10.049 8.151 14.836 1.00 96.88 608 ALA A CA 1
ATOM 4483 C C . ALA A 1 608 ? -9.373 8.168 13.453 1.00 96.88 608 ALA A C 1
ATOM 4485 O O . ALA A 1 608 ? -8.592 7.275 13.117 1.00 96.88 608 ALA A O 1
ATOM 4486 N N . ARG A 1 609 ? -9.626 9.217 12.672 1.00 95.56 609 ARG A N 1
ATOM 4487 C CA . ARG A 1 609 ? -8.858 9.569 11.472 1.00 95.56 609 ARG A CA 1
ATOM 4488 C C . ARG A 1 609 ? -8.381 11.007 11.581 1.00 95.56 609 ARG A C 1
ATOM 4490 O O . ARG A 1 609 ? -9.020 11.810 12.256 1.00 95.56 609 ARG A O 1
ATOM 4497 N N . LEU A 1 610 ? -7.282 11.320 10.900 1.00 96.19 610 LEU A N 1
ATOM 4498 C CA . LEU A 1 610 ? -6.590 12.599 11.061 1.00 96.19 610 LEU A CA 1
ATOM 4499 C C . LEU A 1 610 ? -6.460 12.986 12.556 1.00 96.19 610 LEU A C 1
ATOM 4501 O O . LEU A 1 610 ? -7.018 14.006 12.986 1.00 96.19 610 LEU A O 1
ATOM 4505 N N . PRO A 1 611 ? -5.840 12.121 13.389 1.00 96.88 611 PRO A N 1
ATOM 4506 C CA . PRO A 1 611 ? -5.767 12.360 14.824 1.00 96.88 611 PRO A CA 1
ATOM 4507 C C . PRO A 1 611 ? -4.861 13.546 15.175 1.00 96.88 611 PRO A C 1
ATOM 4509 O O . PRO A 1 611 ? -5.102 14.201 16.185 1.00 96.88 611 PRO A O 1
ATOM 4512 N N . GLY A 1 612 ? -3.872 13.882 14.345 1.00 95.94 612 GLY A N 1
ATOM 4513 C CA . GLY A 1 612 ? -2.996 15.035 14.550 1.00 95.94 612 GLY A CA 1
ATOM 4514 C C . GLY A 1 612 ? -3.744 16.366 14.607 1.00 95.94 612 GLY A C 1
ATOM 4515 O O . GLY A 1 612 ? -3.372 17.236 15.394 1.00 95.94 612 GLY A O 1
ATOM 4516 N N . ARG A 1 613 ? -4.847 16.512 13.863 1.00 95.19 613 ARG A N 1
ATOM 4517 C CA . ARG A 1 613 ? -5.742 17.679 13.952 1.00 95.19 613 ARG A CA 1
ATOM 4518 C C . ARG A 1 613 ? -6.416 17.801 15.317 1.00 95.19 613 ARG A C 1
ATOM 4520 O O . ARG A 1 613 ? -6.447 18.899 15.865 1.00 95.19 613 ARG A O 1
ATOM 4527 N N . ILE A 1 614 ? -6.879 16.686 15.883 1.00 95.69 614 ILE A N 1
ATOM 4528 C CA . ILE A 1 614 ? -7.473 16.647 17.229 1.00 95.69 614 ILE A CA 1
ATOM 4529 C C . ILE A 1 614 ? -6.404 16.933 18.295 1.00 95.69 614 ILE A C 1
ATOM 4531 O O . ILE A 1 614 ? -6.650 17.628 19.277 1.00 95.69 614 ILE A O 1
ATOM 4535 N N . MET A 1 615 ? -5.199 16.404 18.086 1.00 95.81 615 MET A N 1
ATOM 4536 C CA . MET A 1 615 ? -4.074 16.499 19.017 1.00 95.81 615 MET A CA 1
ATOM 4537 C C . MET A 1 615 ? -3.352 17.856 18.967 1.00 95.81 615 MET A C 1
ATOM 4539 O O . MET A 1 615 ? -2.516 18.122 19.822 1.00 95.81 615 MET A O 1
ATOM 4543 N N . GLY A 1 616 ? -3.645 18.713 17.981 1.00 94.50 616 GLY A N 1
ATOM 4544 C CA . GLY A 1 616 ? -2.974 20.007 17.807 1.00 94.50 616 GLY A CA 1
ATOM 4545 C C . GLY A 1 616 ? -1.550 19.909 17.241 1.00 94.50 616 GLY A C 1
ATOM 4546 O O . GLY A 1 616 ? -0.711 20.758 17.532 1.00 94.50 616 GLY A O 1
ATOM 4547 N N . ALA A 1 617 ? -1.264 18.893 16.423 1.00 92.31 617 ALA A N 1
ATOM 4548 C CA . ALA A 1 617 ? 0.092 18.521 16.012 1.00 92.31 617 ALA A CA 1
ATOM 4549 C C . ALA A 1 617 ? 0.870 19.612 15.241 1.00 92.31 617 ALA A C 1
ATOM 4551 O O . ALA A 1 617 ? 2.077 19.742 15.439 1.00 92.31 617 ALA A O 1
ATOM 4552 N N . ASP A 1 618 ? 0.203 20.422 14.406 1.00 89.69 618 ASP A N 1
ATOM 4553 C CA . ASP A 1 618 ? 0.838 21.540 13.674 1.00 89.69 618 ASP A CA 1
ATOM 4554 C C . ASP A 1 618 ? 1.287 22.676 14.614 1.00 89.69 618 ASP A C 1
ATOM 4556 O O . ASP A 1 618 ? 2.258 23.372 14.331 1.00 89.69 618 ASP A O 1
ATOM 4560 N N . ALA A 1 619 ? 0.585 22.860 15.740 1.00 89.69 619 ALA A N 1
ATOM 4561 C CA . ALA A 1 619 ? 0.843 23.929 16.707 1.00 89.69 619 ALA A CA 1
ATOM 4562 C C . ALA A 1 619 ? 1.782 23.510 17.853 1.00 89.69 619 ALA A C 1
ATOM 4564 O O . ALA A 1 619 ? 2.388 24.376 18.485 1.00 89.69 619 ALA A O 1
ATOM 4565 N N . ALA A 1 620 ? 1.890 22.208 18.129 1.00 88.81 620 ALA A N 1
ATOM 4566 C CA . ALA A 1 620 ? 2.748 21.676 19.182 1.00 88.81 620 ALA A CA 1
ATOM 4567 C C . ALA A 1 620 ? 4.232 21.888 18.865 1.00 88.81 620 ALA A C 1
ATOM 4569 O O . ALA A 1 620 ? 4.652 21.715 17.718 1.00 88.81 620 ALA A O 1
ATOM 4570 N N . HIS A 1 621 ? 5.037 22.199 19.881 1.00 83.69 621 HIS A N 1
ATOM 4571 C CA . HIS A 1 621 ? 6.489 22.357 19.719 1.00 83.69 621 HIS A CA 1
ATOM 4572 C C . HIS A 1 621 ? 7.242 21.061 20.032 1.00 83.69 621 HIS A C 1
ATOM 4574 O O . HIS A 1 621 ? 8.228 20.753 19.362 1.00 83.69 621 HIS A O 1
ATOM 4580 N N . ASP A 1 622 ? 6.746 20.291 21.001 1.00 87.06 622 ASP A N 1
ATOM 4581 C CA . ASP A 1 622 ? 7.352 19.053 21.494 1.00 87.06 622 ASP A CA 1
ATOM 4582 C C . ASP A 1 622 ? 6.354 17.878 21.421 1.00 87.06 622 ASP A C 1
ATOM 4584 O O . ASP A 1 622 ? 5.156 18.076 21.647 1.00 87.06 622 ASP A O 1
ATOM 4588 N N . PRO A 1 623 ? 6.798 16.640 21.119 1.00 86.00 623 PRO A N 1
ATOM 4589 C CA . PRO A 1 623 ? 5.925 15.463 21.148 1.00 86.00 623 PRO A CA 1
ATOM 4590 C C . PRO A 1 623 ? 5.223 15.225 22.492 1.00 86.00 623 PRO A C 1
ATOM 4592 O O . PRO A 1 623 ? 4.114 14.699 22.502 1.00 86.00 623 PRO A O 1
ATOM 4595 N N . GLY A 1 624 ? 5.824 15.615 23.619 1.00 88.06 624 GLY A N 1
ATOM 4596 C CA . GLY A 1 624 ? 5.248 15.468 24.956 1.00 88.06 624 GLY A CA 1
ATOM 4597 C C . GLY A 1 624 ? 4.011 16.334 25.213 1.00 88.06 624 GLY A C 1
ATOM 4598 O O . GLY A 1 624 ? 3.281 16.072 26.167 1.00 88.06 624 GLY A O 1
ATOM 4599 N N . GLU A 1 625 ? 3.746 17.333 24.364 1.00 88.50 625 GLU A N 1
ATOM 4600 C CA . GLU A 1 625 ? 2.506 18.125 24.383 1.00 88.50 625 GLU A CA 1
ATOM 4601 C C . GLU A 1 625 ? 1.321 17.358 23.773 1.00 88.50 625 GLU A C 1
ATOM 4603 O O . GLU A 1 625 ? 0.165 17.721 23.994 1.00 88.50 625 GLU A O 1
ATOM 4608 N N . LEU A 1 626 ? 1.596 16.291 23.014 1.00 94.50 626 LEU A N 1
ATOM 4609 C CA . LEU A 1 626 ? 0.590 15.504 22.316 1.00 94.50 626 LEU A CA 1
ATOM 4610 C C . LEU A 1 626 ? 0.124 14.318 23.166 1.00 94.50 626 LEU A C 1
ATOM 4612 O O . LEU A 1 626 ? 0.909 13.579 23.761 1.00 94.50 626 LEU A O 1
ATOM 4616 N N . GLY A 1 627 ? -1.188 14.092 23.168 1.00 91.81 627 GLY A N 1
ATOM 4617 C CA . GLY A 1 627 ? -1.816 12.939 23.806 1.00 91.81 627 GLY A CA 1
ATOM 4618 C C . GLY A 1 627 ? -2.840 12.292 22.875 1.00 91.81 627 GLY A C 1
ATOM 4619 O O . GLY A 1 627 ? -3.517 13.018 22.149 1.00 91.81 627 GLY A O 1
ATOM 4620 N N . PRO A 1 628 ? -2.994 10.954 22.879 1.00 95.81 628 PRO A N 1
ATOM 4621 C CA . PRO A 1 628 ? -4.031 10.289 22.096 1.00 95.81 628 PRO A CA 1
ATOM 4622 C C . PRO A 1 628 ? -5.427 10.873 22.380 1.00 95.81 628 PRO A C 1
ATOM 4624 O O . PRO A 1 628 ? -5.731 11.155 23.543 1.00 95.81 628 PRO A O 1
ATOM 4627 N N . PRO A 1 629 ? -6.299 11.022 21.366 1.00 96.25 629 PRO A N 1
ATOM 4628 C CA . PRO A 1 629 ? -7.628 11.586 21.563 1.00 96.25 629 PRO A CA 1
ATOM 4629 C C . PRO A 1 629 ? -8.523 10.588 22.306 1.00 96.25 629 PRO A C 1
ATOM 4631 O O . PRO A 1 629 ? -9.059 9.644 21.723 1.00 96.25 629 PRO A O 1
ATOM 4634 N N . VAL A 1 630 ? -8.668 10.793 23.614 1.00 97.25 630 VAL A N 1
ATOM 4635 C CA . VAL A 1 630 ? -9.513 9.987 24.502 1.00 97.25 630 VAL A CA 1
ATOM 4636 C C . VAL A 1 630 ? -10.341 10.886 25.410 1.00 97.25 630 VAL A C 1
ATOM 4638 O O . VAL A 1 630 ? -9.947 12.009 25.729 1.00 97.25 630 VAL A O 1
ATOM 4641 N N . GLY A 1 631 ? -11.498 10.396 25.845 1.00 95.94 631 GLY A N 1
ATOM 4642 C CA . GLY A 1 631 ? -12.322 11.105 26.817 1.00 95.94 631 GLY A CA 1
ATOM 4643 C C . GLY A 1 631 ? -12.779 12.478 26.319 1.00 95.94 631 GLY A C 1
ATOM 4644 O O . GLY A 1 631 ? -13.230 12.640 25.186 1.00 95.94 631 GLY A O 1
ATOM 4645 N N . THR A 1 632 ? -12.636 13.494 27.167 1.00 96.12 632 THR A N 1
ATOM 4646 C CA . THR A 1 632 ? -13.135 14.856 26.920 1.00 96.12 632 THR A CA 1
ATOM 4647 C C . THR A 1 632 ? -12.566 15.533 25.671 1.00 96.12 632 THR A C 1
ATOM 4649 O O . THR A 1 632 ? -13.172 16.489 25.196 1.00 96.12 632 THR A O 1
ATOM 4652 N N . THR A 1 633 ? -11.457 15.044 25.102 1.00 96.12 633 THR A N 1
ATOM 4653 C CA . THR A 1 633 ? -10.893 15.554 23.839 1.00 96.12 633 THR A CA 1
ATOM 4654 C C . THR A 1 633 ? -11.893 15.483 22.677 1.00 96.12 633 THR A C 1
ATOM 4656 O O . THR A 1 633 ? -11.852 16.316 21.776 1.00 96.12 633 THR A O 1
ATOM 4659 N N . TRP A 1 634 ? -12.838 14.539 22.719 1.00 96.88 634 TRP A N 1
ATOM 4660 C CA . TRP A 1 634 ? -13.874 14.383 21.696 1.00 96.88 634 TRP A CA 1
ATOM 4661 C C . TRP A 1 634 ? -14.995 15.434 21.753 1.00 96.88 634 TRP A C 1
ATOM 4663 O O . TRP A 1 634 ? -15.832 15.466 20.850 1.00 96.88 634 TRP A O 1
ATOM 4673 N N . GLY A 1 635 ? -15.020 16.306 22.766 1.00 96.00 635 GLY A N 1
ATOM 4674 C CA . GLY A 1 635 ? -15.980 17.408 22.852 1.00 96.00 635 GLY A CA 1
ATOM 4675 C C . GLY A 1 635 ? -17.438 16.940 22.797 1.00 96.00 635 GLY A C 1
ATOM 4676 O O . GLY A 1 635 ? -17.832 16.023 23.518 1.00 96.00 635 GLY A O 1
ATOM 4677 N N . ASP A 1 636 ? -18.231 17.569 21.930 1.00 96.94 636 ASP A N 1
ATOM 4678 C CA . ASP A 1 636 ? -19.647 17.263 21.701 1.00 96.94 636 ASP A CA 1
ATOM 4679 C C . ASP A 1 636 ? -19.880 16.162 20.646 1.00 96.94 636 ASP A C 1
ATOM 4681 O O . ASP A 1 636 ? -21.017 15.921 20.234 1.00 96.94 636 ASP A O 1
ATOM 4685 N N . THR A 1 637 ? -18.818 15.477 20.207 1.00 98.50 637 THR A N 1
ATOM 4686 C CA . THR A 1 637 ? -18.903 14.521 19.100 1.00 98.50 637 THR A CA 1
ATOM 4687 C C . THR A 1 637 ? -19.698 13.281 19.500 1.00 98.50 637 THR A C 1
ATOM 4689 O O . THR A 1 637 ? -19.409 12.617 20.501 1.00 98.50 637 THR A O 1
ATOM 4692 N N . THR A 1 638 ? -20.696 12.933 18.688 1.00 98.31 638 THR A N 1
ATOM 4693 C CA . THR A 1 638 ? -21.605 11.811 18.925 1.00 98.31 638 THR A CA 1
ATOM 4694 C C . THR A 1 638 ? -21.756 10.905 17.707 1.00 98.31 638 THR A C 1
ATOM 4696 O O . THR A 1 638 ? -21.622 11.339 16.565 1.00 98.31 638 THR A O 1
ATOM 4699 N N . VAL A 1 639 ? -22.082 9.635 17.956 1.00 98.19 639 VAL A N 1
ATOM 4700 C CA . VAL A 1 639 ? -22.422 8.638 16.931 1.00 98.19 639 VAL A CA 1
ATOM 4701 C C . VAL A 1 639 ? -23.884 8.237 17.077 1.00 98.19 639 VAL A C 1
ATOM 4703 O O . VAL A 1 639 ? -24.328 7.866 18.166 1.00 98.19 639 VAL A O 1
ATOM 4706 N N . ALA A 1 640 ? -24.638 8.286 15.982 1.00 97.50 640 ALA A N 1
ATOM 4707 C CA . ALA A 1 640 ? -26.028 7.854 15.949 1.00 97.50 640 ALA A CA 1
ATOM 4708 C C . ALA A 1 640 ? -26.133 6.323 15.869 1.00 97.50 640 ALA A C 1
ATOM 4710 O O . ALA A 1 640 ? -25.529 5.681 15.008 1.00 97.50 640 ALA A O 1
ATOM 4711 N N . VAL A 1 641 ? -26.965 5.737 16.733 1.00 95.12 641 VAL A N 1
ATOM 4712 C CA . VAL A 1 641 ? -27.244 4.296 16.756 1.00 95.12 641 VAL A CA 1
ATOM 4713 C C . VAL A 1 641 ? -28.476 4.002 15.886 1.00 95.12 641 VAL A C 1
ATOM 4715 O O . VAL A 1 641 ? -29.571 4.511 16.183 1.00 95.12 641 VAL A O 1
ATOM 4718 N N . PRO A 1 642 ? -28.349 3.169 14.832 1.00 92.25 642 PRO A N 1
ATOM 4719 C CA . PRO A 1 642 ? -29.467 2.784 13.978 1.00 92.25 642 PRO A CA 1
ATOM 4720 C C . PRO A 1 642 ? -30.587 2.126 14.775 1.00 92.25 642 PRO A C 1
ATOM 4722 O O . PRO A 1 642 ? -30.334 1.389 15.726 1.00 92.25 642 PRO A O 1
ATOM 4725 N N . GLU A 1 643 ? -31.834 2.359 14.368 1.00 90.19 643 GLU A N 1
ATOM 4726 C CA . GLU A 1 643 ? -33.023 1.928 15.112 1.00 90.19 643 GLU A CA 1
ATOM 4727 C C . GLU A 1 643 ? -33.020 0.431 15.451 1.00 90.19 643 GLU A C 1
ATOM 4729 O O . GLU A 1 643 ? -33.258 0.062 16.600 1.00 90.19 643 GLU A O 1
ATOM 4734 N N . ALA A 1 644 ? -32.627 -0.418 14.496 1.00 88.56 644 ALA A N 1
ATOM 4735 C CA . ALA A 1 644 ? -32.520 -1.868 14.674 1.00 88.56 644 ALA A CA 1
ATOM 4736 C C . ALA A 1 644 ? -31.516 -2.300 15.768 1.00 88.56 644 ALA A C 1
ATOM 4738 O O . ALA A 1 644 ? -31.581 -3.422 16.278 1.00 88.56 644 ALA A O 1
ATOM 4739 N N . MET A 1 645 ? -30.583 -1.419 16.136 1.00 90.81 645 MET A N 1
ATOM 4740 C CA . MET A 1 645 ? -29.526 -1.647 17.123 1.00 90.81 645 MET A CA 1
ATOM 4741 C C . MET A 1 645 ? -29.773 -0.936 18.463 1.00 90.81 645 MET A C 1
ATOM 4743 O O . MET A 1 645 ? -29.035 -1.170 19.423 1.00 90.81 645 MET A O 1
ATOM 4747 N N . ARG A 1 646 ? -30.816 -0.099 18.564 1.00 89.81 646 ARG A N 1
ATOM 4748 C CA . ARG A 1 646 ? -31.138 0.646 19.790 1.00 89.81 646 ARG A CA 1
ATOM 4749 C C . ARG A 1 646 ? -31.583 -0.272 20.922 1.00 89.81 646 ARG A C 1
ATOM 4751 O O . ARG A 1 646 ? -32.130 -1.355 20.716 1.00 89.81 646 ARG A O 1
ATOM 4758 N N . GLY A 1 647 ? -31.388 0.207 22.150 1.00 85.81 647 GLY A N 1
ATOM 4759 C CA . GLY A 1 647 ? -31.820 -0.493 23.357 1.00 85.81 647 GLY A CA 1
ATOM 4760 C C . GLY A 1 647 ? -31.024 -1.772 23.641 1.00 85.81 647 GLY A C 1
ATOM 4761 O O . GLY A 1 647 ? -31.579 -2.702 24.220 1.00 85.81 647 GLY A O 1
ATOM 4762 N N . ARG A 1 648 ? -29.770 -1.838 23.175 1.00 89.44 648 ARG A N 1
ATOM 4763 C CA . ARG A 1 648 ? -28.798 -2.901 23.461 1.00 89.44 648 ARG A CA 1
ATOM 4764 C C . ARG A 1 648 ? -27.652 -2.312 24.272 1.00 89.44 648 ARG A C 1
ATOM 4766 O O . ARG A 1 648 ? -27.238 -1.190 23.995 1.00 89.44 648 ARG A O 1
ATOM 4773 N N . GLN A 1 649 ? -27.147 -3.057 25.246 1.00 91.44 649 GLN A N 1
ATOM 4774 C CA . GLN A 1 649 ? -25.901 -2.711 25.923 1.00 91.44 649 GLN A CA 1
ATOM 4775 C C . GLN A 1 649 ? -24.731 -3.318 25.150 1.00 91.44 649 GLN A C 1
ATOM 4777 O O . GLN A 1 649 ? -24.821 -4.461 24.700 1.00 91.44 649 GLN A O 1
ATOM 4782 N N . TRP A 1 650 ? -23.659 -2.549 24.993 1.00 96.56 650 TRP A N 1
ATOM 4783 C CA . TRP A 1 650 ? -22.512 -2.932 24.181 1.00 96.56 650 TRP A CA 1
ATOM 4784 C C . TRP A 1 650 ? -21.276 -3.110 25.044 1.00 96.56 650 TRP A C 1
ATOM 4786 O O . TRP A 1 650 ? -20.971 -2.262 25.883 1.00 96.56 650 TRP A O 1
ATOM 4796 N N . THR A 1 651 ? -20.547 -4.194 24.805 1.00 97.50 651 THR A N 1
ATOM 4797 C CA . THR A 1 651 ? -19.259 -4.466 25.448 1.00 97.50 651 THR A CA 1
ATOM 4798 C C . THR A 1 651 ? -18.135 -4.104 24.491 1.00 97.50 651 THR A C 1
ATOM 4800 O O . THR A 1 651 ? -18.185 -4.497 23.328 1.00 97.50 651 THR A O 1
ATOM 4803 N N . ASP A 1 652 ? -17.116 -3.384 24.960 1.00 97.94 652 ASP A N 1
ATOM 4804 C CA . ASP A 1 652 ? -15.915 -3.142 24.160 1.00 97.94 652 ASP A CA 1
ATOM 4805 C C . ASP A 1 652 ? -14.951 -4.333 24.250 1.00 97.94 652 ASP A C 1
ATOM 4807 O O . ASP A 1 652 ? -14.475 -4.703 25.323 1.00 97.94 652 ASP A O 1
ATOM 4811 N N . CYS A 1 653 ? -14.640 -4.926 23.101 1.00 97.88 653 CYS A N 1
ATOM 4812 C CA . CYS A 1 653 ? -13.700 -6.035 22.976 1.00 97.88 653 CYS A CA 1
ATOM 4813 C C . CYS A 1 653 ? -12.241 -5.592 23.178 1.00 97.88 653 CYS A C 1
ATOM 4815 O O . CYS A 1 653 ? -11.366 -6.439 23.359 1.00 97.88 653 CYS A O 1
ATOM 4817 N N . LEU A 1 654 ? -11.953 -4.286 23.139 1.00 97.69 654 LEU A N 1
ATOM 4818 C CA . LEU A 1 654 ? -10.601 -3.747 23.317 1.00 97.69 654 LEU A CA 1
ATOM 4819 C C . LEU A 1 654 ? -10.272 -3.401 24.776 1.00 97.69 654 LEU A C 1
ATOM 4821 O O . LEU A 1 654 ? -9.108 -3.151 25.085 1.00 97.69 654 LEU A O 1
ATOM 4825 N N . GLY A 1 655 ? -11.257 -3.461 25.679 1.00 93.94 655 GLY A N 1
ATOM 4826 C CA . GLY A 1 655 ? -11.081 -3.194 27.110 1.00 93.94 655 GLY A CA 1
ATOM 4827 C C . GLY A 1 655 ? -11.490 -1.791 27.568 1.00 93.94 655 GLY A C 1
ATOM 4828 O O . GLY A 1 655 ? -11.168 -1.425 28.695 1.00 93.94 655 GLY A O 1
ATOM 4829 N N . GLY A 1 656 ? -12.177 -1.009 26.730 1.00 94.31 656 GLY A N 1
ATOM 4830 C CA . GLY A 1 656 ? -12.826 0.242 27.121 1.00 94.31 656 GLY A CA 1
ATOM 4831 C C . GLY A 1 656 ? -14.178 0.047 27.834 1.00 94.31 656 GLY A C 1
ATOM 4832 O O . GLY A 1 656 ? -14.590 -1.080 28.129 1.00 94.31 656 GLY A O 1
ATOM 4833 N N . PRO A 1 657 ? -14.904 1.143 28.117 1.00 94.38 657 PRO A N 1
ATOM 4834 C CA . PRO A 1 657 ? -16.111 1.127 28.955 1.00 94.38 657 PRO A CA 1
ATOM 4835 C C . PRO A 1 657 ? -17.358 0.522 28.282 1.00 94.38 657 PRO A C 1
ATOM 4837 O O . PRO A 1 657 ? -18.365 0.291 28.955 1.00 94.38 657 PRO A O 1
ATOM 4840 N N . GLY A 1 658 ? -17.313 0.250 26.974 1.00 95.88 658 GLY A N 1
ATOM 4841 C CA . GLY A 1 658 ? -18.481 -0.163 26.194 1.00 95.88 658 GLY A CA 1
ATOM 4842 C C . GLY A 1 658 ? -19.382 1.015 25.819 1.00 95.88 658 GLY A C 1
ATOM 4843 O O . GLY A 1 658 ? -18.954 2.167 25.838 1.00 95.88 658 GLY A O 1
ATOM 4844 N N . ALA A 1 659 ? -20.636 0.733 25.458 1.00 96.56 659 ALA A N 1
ATOM 4845 C CA . ALA A 1 659 ? -21.605 1.780 25.134 1.00 96.56 659 ALA A CA 1
ATOM 4846 C C . ALA A 1 659 ? -23.010 1.477 25.687 1.00 96.56 659 ALA A C 1
ATOM 4848 O O . ALA A 1 659 ? -23.447 0.316 25.706 1.00 96.56 659 ALA A O 1
ATOM 4849 N N . PRO A 1 660 ? -23.743 2.509 26.146 1.00 93.44 660 PRO A N 1
ATOM 4850 C CA . PRO A 1 660 ? -25.054 2.330 26.749 1.00 93.44 660 PRO A CA 1
ATOM 4851 C C . PRO A 1 660 ? -26.141 2.048 25.707 1.00 93.44 660 PRO A C 1
ATOM 4853 O O . PRO A 1 660 ? -26.000 2.310 24.510 1.00 93.44 660 PRO A O 1
ATOM 4856 N N . ALA A 1 661 ? -27.287 1.579 26.198 1.00 92.88 661 ALA A N 1
ATOM 4857 C CA . ALA A 1 661 ? -28.512 1.384 25.430 1.00 92.88 661 ALA A CA 1
ATOM 4858 C C . ALA A 1 661 ? -29.190 2.726 25.078 1.00 92.88 661 ALA A C 1
ATOM 4860 O O . ALA A 1 661 ? -30.277 3.033 25.562 1.00 92.88 661 ALA A O 1
ATOM 4861 N N . ALA A 1 662 ? -28.541 3.525 24.232 1.00 92.31 662 ALA A N 1
ATOM 4862 C CA . ALA A 1 662 ? -28.962 4.869 23.845 1.00 92.31 662 ALA A CA 1
ATOM 4863 C C . ALA A 1 662 ? -29.153 5.002 22.324 1.00 92.31 662 ALA A C 1
ATOM 4865 O O . ALA A 1 662 ? -28.732 4.148 21.546 1.00 92.31 662 ALA A O 1
ATOM 4866 N N . ALA A 1 663 ? -29.822 6.078 21.899 1.00 93.88 663 ALA A N 1
ATOM 4867 C CA . ALA A 1 663 ? -29.972 6.420 20.481 1.00 93.88 663 ALA A CA 1
ATOM 4868 C C . ALA A 1 663 ? -28.739 7.138 19.905 1.00 93.88 663 ALA A C 1
ATOM 4870 O O . ALA A 1 663 ? -28.536 7.107 18.694 1.00 93.88 663 ALA A O 1
ATOM 4871 N N . HIS A 1 664 ? -27.937 7.760 20.770 1.00 96.44 664 HIS A N 1
ATOM 4872 C CA . HIS A 1 664 ? -26.686 8.429 20.435 1.00 96.44 664 HIS A CA 1
ATOM 4873 C C . HIS A 1 664 ? -25.644 8.083 21.493 1.00 96.44 664 HIS A C 1
ATOM 4875 O O . HIS A 1 664 ? -25.981 7.961 22.674 1.00 96.44 664 HIS A O 1
ATOM 4881 N N . TRP A 1 665 ? -24.394 7.945 21.073 1.00 97.75 665 TRP A N 1
ATOM 4882 C CA . TRP A 1 665 ? -23.259 7.755 21.965 1.00 97.75 665 TRP A CA 1
ATOM 4883 C C . TRP A 1 665 ? -22.348 8.962 21.902 1.00 97.75 665 TRP A C 1
ATOM 4885 O O . TRP A 1 665 ? -21.913 9.328 20.813 1.00 97.75 665 TRP A O 1
ATOM 4895 N N . ALA A 1 666 ? -22.043 9.551 23.054 1.00 97.94 666 ALA A N 1
ATOM 4896 C CA . ALA A 1 666 ? -20.986 10.542 23.150 1.00 97.94 666 ALA A CA 1
ATOM 4897 C C . ALA A 1 666 ? -19.630 9.839 23.043 1.00 97.94 666 ALA A C 1
ATOM 4899 O O . ALA A 1 666 ? -19.363 8.866 23.754 1.00 97.94 666 ALA A O 1
ATOM 4900 N N . LEU A 1 667 ? -18.772 10.311 22.139 1.00 97.81 667 LEU A N 1
ATOM 4901 C CA . LEU A 1 667 ? -17.452 9.710 21.956 1.00 97.81 667 LEU A CA 1
ATOM 4902 C C . LEU A 1 667 ? -16.543 9.938 23.158 1.00 97.81 667 LEU A C 1
ATOM 4904 O O . LEU A 1 667 ? -15.679 9.106 23.412 1.00 97.81 667 LEU A O 1
ATOM 4908 N N . CYS A 1 668 ? -16.776 10.990 23.944 1.00 97.25 668 CYS A N 1
ATOM 4909 C CA . CYS A 1 668 ? -16.057 11.185 25.197 1.00 97.25 668 CYS A CA 1
ATOM 4910 C C . CYS A 1 668 ? -16.284 10.049 26.205 1.00 97.25 668 CYS A C 1
ATOM 4912 O O . CYS A 1 668 ? -15.376 9.731 26.969 1.00 97.25 668 CYS A O 1
ATOM 4914 N N . ASP A 1 669 ? -17.442 9.390 26.161 1.00 96.94 669 ASP A N 1
ATOM 4915 C CA . ASP A 1 669 ? -17.734 8.245 27.019 1.00 96.94 669 ASP A CA 1
ATOM 4916 C C . ASP A 1 669 ? -17.218 6.944 26.397 1.00 96.94 669 ASP A C 1
ATOM 4918 O O . ASP A 1 669 ? -16.554 6.151 27.060 1.00 96.94 669 ASP A O 1
ATOM 4922 N N . VAL A 1 670 ? -17.495 6.713 25.109 1.00 97.38 670 VAL A N 1
ATOM 4923 C CA . VAL A 1 670 ? -17.168 5.437 24.448 1.00 97.38 670 VAL A CA 1
ATOM 4924 C C . VAL A 1 670 ? -15.669 5.292 24.165 1.00 97.38 670 VAL A C 1
ATOM 4926 O O . VAL A 1 670 ? -15.116 4.206 24.325 1.00 97.38 670 VAL A O 1
ATOM 4929 N N . LEU A 1 671 ? -14.995 6.381 23.790 1.00 97.62 671 LEU A N 1
ATOM 4930 C CA . LEU A 1 671 ? -13.550 6.445 23.542 1.00 97.62 671 LEU A CA 1
ATOM 4931 C C . LEU A 1 671 ? -12.804 7.025 24.755 1.00 97.62 671 LEU A C 1
ATOM 4933 O O . LEU A 1 671 ? -11.821 7.750 24.617 1.00 97.62 671 LEU A O 1
ATOM 4937 N N . ALA A 1 672 ? -13.269 6.723 25.972 1.00 97.12 672 ALA A N 1
ATOM 4938 C CA . ALA A 1 672 ? -12.649 7.204 27.209 1.00 97.12 672 ALA A CA 1
ATOM 4939 C C . ALA A 1 672 ? -11.246 6.622 27.465 1.00 97.12 672 ALA A C 1
ATOM 4941 O O . ALA A 1 672 ? -10.441 7.244 28.155 1.00 97.12 672 ALA A O 1
ATOM 4942 N N . THR A 1 673 ? -10.950 5.431 26.932 1.00 96.69 673 THR A N 1
ATOM 4943 C CA . THR A 1 673 ? -9.701 4.700 27.218 1.00 96.69 673 THR A CA 1
ATOM 4944 C C . THR A 1 673 ? -8.785 4.573 26.007 1.00 96.69 673 THR A C 1
ATOM 4946 O O . THR A 1 673 ? -7.567 4.596 26.156 1.00 96.69 673 THR A O 1
ATOM 4949 N N . LEU A 1 674 ? -9.358 4.425 24.814 1.00 97.94 674 LEU A N 1
ATOM 4950 C CA . LEU A 1 674 ? -8.638 4.238 23.559 1.00 97.94 674 LEU A CA 1
ATOM 4951 C C . LEU A 1 674 ? -9.216 5.154 22.477 1.00 97.94 674 LEU A C 1
ATOM 4953 O O . LEU A 1 674 ? -10.421 5.390 22.480 1.00 97.94 674 LEU A O 1
ATOM 4957 N N . PRO A 1 675 ? -8.402 5.591 21.498 1.00 97.50 675 PRO A N 1
ATOM 4958 C CA . PRO A 1 675 ? -8.874 6.365 20.343 1.00 97.50 675 PRO A CA 1
ATOM 4959 C C . PRO A 1 675 ? -9.627 5.503 19.306 1.00 97.50 675 PRO A C 1
ATOM 4961 O O . PRO A 1 675 ? -9.910 5.945 18.191 1.00 97.50 675 PRO A O 1
ATOM 4964 N N . VAL A 1 676 ? -9.903 4.244 19.653 1.00 98.50 676 VAL A N 1
ATOM 4965 C CA . VAL A 1 676 ? -10.609 3.243 18.855 1.00 98.50 676 VAL A CA 1
ATOM 4966 C C . VAL A 1 676 ? -11.496 2.401 19.774 1.00 98.50 676 VAL A C 1
ATOM 4968 O O . VAL A 1 676 ? -11.144 2.191 20.934 1.00 98.50 676 VAL A O 1
ATOM 4971 N N . ALA A 1 677 ? -12.602 1.869 19.257 1.00 98.56 677 ALA A N 1
ATOM 4972 C CA . ALA A 1 677 ? -13.447 0.909 19.971 1.00 98.56 677 ALA A CA 1
ATOM 4973 C C . ALA A 1 677 ? -13.936 -0.211 19.047 1.00 98.56 677 ALA A C 1
ATOM 4975 O O . ALA A 1 677 ? -14.205 0.015 17.861 1.00 98.56 677 ALA A O 1
ATOM 4976 N N . LEU A 1 678 ? -14.094 -1.409 19.619 1.00 98.56 678 LEU A N 1
ATOM 4977 C CA . LEU A 1 678 ? -14.750 -2.548 18.980 1.00 98.56 678 LEU A CA 1
ATOM 4978 C C . LEU A 1 678 ? -15.888 -3.031 19.871 1.00 98.56 678 LEU A C 1
ATOM 4980 O O . LEU A 1 678 ? -15.725 -3.896 20.730 1.00 98.56 678 LEU A O 1
ATOM 4984 N N . LEU A 1 679 ? -17.062 -2.465 19.652 1.00 98.38 679 LEU A N 1
ATOM 4985 C CA . LEU A 1 679 ? -18.244 -2.740 20.446 1.00 98.38 679 LEU A CA 1
ATOM 4986 C C . LEU A 1 679 ? -18.960 -3.979 19.917 1.00 98.38 679 LEU A C 1
ATOM 4988 O O . LEU A 1 679 ? -19.173 -4.105 18.715 1.00 98.38 679 LEU A O 1
ATOM 4992 N N . ALA A 1 680 ? -19.394 -4.864 20.806 1.00 97.56 680 ALA A N 1
ATOM 4993 C CA . ALA A 1 680 ? -20.162 -6.047 20.452 1.00 97.56 680 ALA A CA 1
ATOM 4994 C C . ALA A 1 680 ? -21.465 -6.132 21.249 1.00 97.56 680 ALA A C 1
ATOM 4996 O O . ALA A 1 680 ? -21.498 -5.835 22.447 1.00 97.56 680 ALA A O 1
ATOM 4997 N N . ALA A 1 681 ? -22.535 -6.564 20.583 1.00 96.06 681 ALA A N 1
ATOM 4998 C CA . ALA A 1 681 ? -23.821 -6.830 21.210 1.00 96.06 681 ALA A CA 1
ATOM 4999 C C . ALA A 1 681 ? -24.527 -8.003 20.528 1.00 96.06 681 ALA A C 1
ATOM 5001 O O . ALA A 1 681 ? -24.542 -8.119 19.299 1.00 96.06 681 ALA A O 1
ATOM 5002 N N . LYS A 1 682 ? -25.163 -8.851 21.341 1.00 90.94 682 LYS A N 1
ATOM 5003 C CA . LYS A 1 682 ? -26.028 -9.920 20.841 1.00 90.94 682 LYS A CA 1
ATOM 5004 C C . LYS A 1 682 ? -27.295 -9.354 20.198 1.00 90.94 682 LYS A C 1
ATOM 5006 O O . LYS A 1 682 ? -27.763 -8.268 20.566 1.00 90.94 682 LYS A O 1
ATOM 5011 N N . GLY A 1 683 ? -27.842 -10.087 19.233 1.00 79.50 683 GLY A N 1
ATOM 5012 C CA . GLY A 1 683 ? -29.180 -9.852 18.710 1.00 79.50 683 GLY A CA 1
ATOM 5013 C C . GLY A 1 683 ? -30.210 -9.871 19.838 1.00 79.50 683 GLY A C 1
ATOM 5014 O O . GLY A 1 683 ? -30.011 -10.500 20.880 1.00 79.50 683 GLY A O 1
ATOM 5015 N N . ARG A 1 684 ? -31.323 -9.157 19.655 1.00 67.88 684 ARG A N 1
ATOM 5016 C CA . ARG A 1 684 ? -32.466 -9.321 20.557 1.00 67.88 684 ARG A CA 1
ATOM 5017 C C . ARG A 1 684 ? -33.033 -10.712 20.308 1.00 67.88 684 ARG A C 1
ATOM 5019 O O . ARG A 1 684 ? -33.506 -10.972 19.205 1.00 67.88 684 ARG A O 1
ATOM 5026 N N . THR A 1 685 ? -32.970 -11.592 21.303 1.00 51.88 685 THR A N 1
ATOM 5027 C CA . THR A 1 685 ? -33.778 -12.811 21.281 1.00 51.88 685 THR A CA 1
ATOM 5028 C C . THR A 1 685 ? -35.241 -12.372 21.153 1.00 51.88 685 THR A C 1
ATOM 5030 O O . THR A 1 685 ? -35.631 -11.467 21.899 1.00 51.88 685 THR A O 1
ATOM 5033 N N . PRO A 1 686 ? -36.001 -12.902 20.179 1.00 47.25 686 PRO A N 1
ATOM 5034 C CA . PRO A 1 686 ? -37.393 -12.514 19.969 1.00 47.25 686 PRO A CA 1
ATOM 5035 C C . PRO A 1 686 ? -38.267 -12.698 21.212 1.00 47.25 686 PRO A C 1
ATOM 5037 O O . PRO A 1 686 ? -37.977 -13.616 22.017 1.00 47.25 686 PRO A O 1
#

Secondary structure (DSSP, 8-state):
----SS----TTSBSS-HHHHHHTT-EEEETTEEEETTTEEEEPPTTPPPGGG-HHHHHHTSSS---BGGGHHHH--S-EETTEEEEEPP-TTSHHHHHHHHHHHHHHHHTTS-SEEEES-GGGSSSHHHHHHHHHHHH-TTSEEEE--PPPTT-PPPTT--S-EE-SHHHHHHHHHTTS-GGGHHHHHHHHHHH----SSHHHHHHHHHHHHHHTTTHHHHHHHHHHHHHHHTT-GGGTT--HHHHHHHHHHHHHH--SS-----TTSPPPHHHHHHHHHHHHHHHTTS-S--HHHHHHHHHHHHH----------TT-----HHHHHHHHHHHHHH-TTSEE-S--TT-SB-HHHHHHHHHGGGSHHHHHHHHHHHHHHTGGGPEE-SSSEES-HHHHHHHHHHHHHH--SS-S-SSHHHHHHHHHHHHHHHHHHH-SS--SSS--HHHHHHHHHHHHHHHH-HHHHHHHHHHHHHHHHHHHHHHHHHHHHHHHSSSEE---TTTTS----BTTTGGG----HHHHHHHHHHHHTS-HHHHHHTGGGSHHHHHHHHHHHHHHHHTHHHHSTT-EEEE--EESTTGGGEEEEEEE-TTS-EEEEEEESSHHHHHTTTT-SSGGG-----GGGGTT-EEEPPGGGTT--BEETTSS--B-SSSEEEHHHHTSS-SEEEEEE-----

Foldseek 3Di:
DDPPDLDPPQQQEDQDFPVVQVVVVQWDADPQWIGGHPHDTHHFDPPADDCVVPPVSNQVRGPDHHGHPQCCLVDPDFDADQLRNVGGDDQCVDVVSVCVVCVVVLVCLVVVVAQADEAEPLLPYQASQVSLVVNCVSNDLRHAYEYAFFWFDPDADDPNRSHLYYQALVLQQLLLLLFFDPVLPVLVLVLVVVQDVDDPDVLVVQLVVQLVSCVRSNNNVLLVVLVVLLVVCCPPPLCVPPDSVNSSLLSSQLLSQQRTFAARAEAPDQGDPVSLVSSLRSLVRSPVVRPDRGPSSSVSVSVVVNNDDRGGDDDDDPVRRGDFLVVSLVVLVSCLVRNLAHENENDDLADQWHNLLSLLLSLCSLQSPLVSVLLVVVCVVLVVLFDQDPLGTQVRSVLSVVLLSLLLSQPALDHPDPDLVSVLVVSLVSSQVVVQVVVRSAHSVGGDPVSSCSNSSSSSVCSVDPVSVVSSCFSSLLSNLSSLQSLLLSLLCQLQRRHHYDDQAPSLFDDRAGHPPRSVDDHDVVVVVVLQVVLVVDALLVCLVVVSRRSNSNLSNVLSNVCCVVPVQQRGSQWDKAWWQKDDDCRRQWGWIWTAGPQGKIKIKIGGGNQSNLQVSNPDRGSVSGHGCEACSLPQMKIADDPQRAQWWKDWSSNAPGAHRDRMGRRNRRRRRGNMTIITTGHPDD

Radius of gyration: 28.07 Å; chains: 1; bounding box: 76×60×78 Å